Protein AF-0000000068884574 (afdb_homodimer)

Sequence (494 aa):
MNITHDMSNDLTEYDPESRQVDGPNPIENRISSSAARVPDIISCTSGITVQGRQLHSFAFTTDAAIIRNTNADAILAVYPFTGEPVITQALLTAAQAPLFVGVGGGTTTGPRVIQLAMMAEMQGAAGVVLNAPAPPSTVYDVARITNTPVIATVLTCDDELDEKIEAGASIINVAAGRRTPDVVQQIRQRHPSIPLLASGGSTDESMAETIVAGANALTWTPPNAQEMQRSMMMRYRGESTGDNMQHMNITHDMSNDLTEYDPESRQVDGPNPIENRISSSAARVPDIISCTSGITVQGRQLHSFAFTTDAAIIRNTNADAILAVYPFTGEPVITQALLTAAQAPLFVGVGGGTTTGPRVIQLAMMAEMQGAAGVVLNAPAPPSTVYDVARITNTPVIATVLTCDDELDEKIEAGASIINVAAGRRTPDVVQQIRQRHPSIPLLASGGSTDESMAETIVAGANALTWTPPNAQEMQRSMMMRYRGESTGDNMQH

Secondary structure (DSSP, 8-state):
---------------TTT-----------TT--GGGPPPGGGGGS--EEETTEEE-EEEE--BHHHHHH---SEEEE--SS---HHHHHHHHHH-SS-EEEEEESSSS-THHHHHHHHHHHHHT-SEEEE-TTS-HHHHHHHHHH-SSPEEEEESS-SHHHHHHHHHT-SEEEE--GGGHHHHHHHHHHH-TTS-EEEE--SSHHHHHHHHHHT-SEEEE-PPPHHHHHHHHHHHHTT---TT----/---------------TTT-----------TT--GGGPPPGGGGGS--EEETTEEE-EEEE--BHHHHHH---SEEEE--SS---HHHHHHHHHH-SS-EEEEEESSSS-THHHHHHHHHHHHHT-SEEEE-TTS-HHHHHHHHHH-SSPEEEEESS-SHHHHHHHHHT-SEEEE--GGGHHHHHHHHHHH-TTS-EEEE--SSHHHHHHHHHHT-SEEEE-PPPHHHHHHHHHHHHTT---S-----

Structure (mmCIF, N/CA/C/O backbone):
data_AF-0000000068884574-model_v1
#
loop_
_entity.id
_entity.type
_entity.pdbx_description
1 polymer Dioxygenase
#
loop_
_atom_site.group_PDB
_atom_site.id
_atom_site.type_symbol
_atom_site.label_atom_id
_atom_site.label_alt_id
_atom_site.label_comp_id
_atom_site.label_asym_id
_atom_site.label_entity_id
_atom_site.label_seq_id
_atom_site.pdbx_PDB_ins_code
_atom_site.Cartn_x
_atom_site.Cartn_y
_atom_site.Cartn_z
_atom_site.occupancy
_atom_site.B_iso_or_equiv
_atom_site.auth_seq_id
_atom_site.auth_comp_id
_atom_site.auth_asym_id
_atom_site.auth_atom_id
_atom_site.pdbx_PDB_model_num
ATOM 1 N N . MET A 1 1 ? 55.938 21.641 51.031 1 29.22 1 MET A N 1
ATOM 2 C CA . MET A 1 1 ? 56.125 22.109 49.656 1 29.22 1 MET A CA 1
ATOM 3 C C . MET A 1 1 ? 54.969 21.609 48.781 1 29.22 1 MET A C 1
ATOM 5 O O . MET A 1 1 ? 54.812 20.406 48.594 1 29.22 1 MET A O 1
ATOM 9 N N . ASN A 1 2 ? 53.781 22.359 48.75 1 30.45 2 ASN A N 1
ATOM 10 C CA . ASN A 1 2 ? 52.469 22.203 48.125 1 30.45 2 ASN A CA 1
ATOM 11 C C . ASN A 1 2 ? 52.531 22.219 46.594 1 30.45 2 ASN A C 1
ATOM 13 O O . ASN A 1 2 ? 52.906 23.234 46 1 30.45 2 ASN A O 1
ATOM 17 N N . ILE A 1 3 ? 52.906 21.094 45.875 1 34.84 3 ILE A N 1
ATOM 18 C CA . ILE A 1 3 ? 53.031 20.922 44.438 1 34.84 3 ILE A CA 1
ATOM 19 C C . ILE A 1 3 ? 51.719 21.25 43.75 1 34.84 3 ILE A C 1
ATOM 21 O O . ILE A 1 3 ? 50.75 20.484 43.844 1 34.84 3 ILE A O 1
ATOM 25 N N . THR A 1 4 ? 51.281 22.562 43.781 1 35.5 4 THR A N 1
ATOM 26 C CA . THR A 1 4 ? 50.156 23.047 43 1 35.5 4 THR A CA 1
ATOM 27 C C . THR A 1 4 ? 50.375 22.766 41.5 1 35.5 4 THR A C 1
ATOM 29 O O . THR A 1 4 ? 51.281 23.359 40.875 1 35.5 4 THR A O 1
ATOM 32 N N . HIS A 1 5 ? 50.219 21.484 41.062 1 35.47 5 HIS A N 1
ATOM 33 C CA . HIS A 1 5 ? 50.219 21.156 39.625 1 35.47 5 HIS A CA 1
ATOM 34 C C . HIS A 1 5 ? 49.281 22.047 38.844 1 35.47 5 HIS A C 1
ATOM 36 O O . HIS A 1 5 ? 48.094 22.094 39.156 1 35.47 5 HIS A O 1
ATOM 42 N N . ASP A 1 6 ? 49.688 23.25 38.375 1 34.5 6 ASP A N 1
ATOM 43 C CA . ASP A 1 6 ? 49.031 24.172 37.438 1 34.5 6 ASP A CA 1
ATOM 44 C C . ASP A 1 6 ? 48.625 23.453 36.188 1 34.5 6 ASP A C 1
ATOM 46 O O . ASP A 1 6 ? 49.438 23.125 35.344 1 34.5 6 ASP A O 1
ATOM 50 N N . MET A 1 7 ? 47.688 22.469 36.188 1 33.69 7 MET A N 1
ATOM 51 C CA . MET A 1 7 ? 47.125 21.828 35.031 1 33.69 7 MET A CA 1
ATOM 52 C C . MET A 1 7 ? 46.5 22.859 34.094 1 33.69 7 MET A C 1
ATOM 54 O O . MET A 1 7 ? 45.344 23.219 34.25 1 33.69 7 MET A O 1
ATOM 58 N N . SER A 1 8 ? 47.219 23.969 33.688 1 33.66 8 SER A N 1
ATOM 59 C CA . SER A 1 8 ? 46.719 24.797 32.625 1 33.66 8 SER A CA 1
ATOM 60 C C . SER A 1 8 ? 46.281 23.938 31.422 1 33.66 8 SER A C 1
ATOM 62 O O . SER A 1 8 ? 47.094 23.234 30.828 1 33.66 8 SER A O 1
ATOM 64 N N . ASN A 1 9 ? 45.031 23.406 31.469 1 34.22 9 ASN A N 1
ATOM 65 C CA . ASN A 1 9 ? 44.344 22.719 30.391 1 34.22 9 ASN A CA 1
ATOM 66 C C . ASN A 1 9 ? 44.438 23.5 29.078 1 34.22 9 ASN A C 1
ATOM 68 O O . ASN A 1 9 ? 43.906 24.594 28.953 1 34.22 9 ASN A O 1
ATOM 72 N N . ASP A 1 10 ? 45.594 23.609 28.453 1 34.47 10 ASP A N 1
ATOM 73 C CA . ASP A 1 10 ? 45.75 24.094 27.078 1 34.47 10 ASP A CA 1
ATOM 74 C C . ASP A 1 10 ? 44.656 23.5 26.188 1 34.47 10 ASP A C 1
ATOM 76 O O . ASP A 1 10 ? 44.781 22.375 25.688 1 34.47 10 ASP A O 1
ATOM 80 N N . LEU A 1 11 ? 43.344 23.672 26.453 1 35.62 11 LEU A N 1
ATOM 81 C CA . LEU A 1 11 ? 42.281 23.375 25.484 1 35.62 11 LEU A CA 1
ATOM 82 C C . LEU A 1 11 ? 42.594 24.062 24.156 1 35.62 11 LEU A C 1
ATOM 84 O O . LEU A 1 11 ? 42.562 25.297 24.062 1 35.62 11 LEU A O 1
ATOM 88 N N . THR A 1 12 ? 43.531 23.594 23.406 1 36.22 12 THR A N 1
ATOM 89 C CA . THR A 1 12 ? 43.719 24.047 22.031 1 36.22 12 THR A CA 1
ATOM 90 C C . THR A 1 12 ? 42.375 24.375 21.391 1 36.22 12 THR A C 1
ATOM 92 O O . THR A 1 12 ? 41.406 23.656 21.594 1 36.22 12 THR A O 1
ATOM 95 N N . GLU A 1 13 ? 42.125 25.578 21.047 1 36.88 13 GLU A N 1
ATOM 96 C CA . GLU A 1 13 ? 40.969 26.141 20.344 1 36.88 13 GLU A CA 1
ATOM 97 C C . GLU A 1 13 ? 40.562 25.266 19.156 1 36.88 13 GLU A C 1
ATOM 99 O O . GLU A 1 13 ? 41.344 25.016 18.25 1 36.88 13 GLU A O 1
ATOM 104 N N . TYR A 1 14 ? 39.688 24.203 19.375 1 38.09 14 TYR A N 1
ATOM 105 C CA . TYR A 1 14 ? 39 23.484 18.312 1 38.09 14 TYR A CA 1
ATOM 106 C C . TYR A 1 14 ? 38.438 24.438 17.266 1 38.09 14 TYR A C 1
ATOM 108 O O . TYR A 1 14 ? 37.594 25.281 17.578 1 38.09 14 TYR A O 1
ATOM 116 N N . ASP A 1 15 ? 39.312 24.938 16.375 1 38.09 15 ASP A N 1
ATOM 117 C CA . ASP A 1 15 ? 38.812 25.75 15.25 1 38.09 15 ASP A CA 1
ATOM 118 C C . ASP A 1 15 ? 37.719 25 14.484 1 38.09 15 ASP A C 1
ATOM 120 O O . ASP A 1 15 ? 38 23.969 13.867 1 38.09 15 ASP A O 1
ATOM 124 N N . PRO A 1 16 ? 36.469 25.219 14.766 1 39.84 16 PRO A N 1
ATOM 125 C CA . PRO A 1 16 ? 35.344 24.578 14.078 1 39.84 16 PRO A CA 1
ATOM 126 C C . PRO A 1 16 ? 35.438 24.703 12.555 1 39.84 16 PRO A C 1
ATOM 128 O O . PRO A 1 16 ? 34.656 24.062 11.836 1 39.84 16 PRO A O 1
ATOM 131 N N . GLU A 1 17 ? 36.031 25.734 12.023 1 39.72 17 GLU A N 1
ATOM 132 C CA . GLU A 1 17 ? 36 25.969 10.578 1 39.72 17 GLU A CA 1
ATOM 133 C C . GLU A 1 17 ? 36.781 24.875 9.836 1 39.72 17 GLU A C 1
ATOM 135 O O . GLU A 1 17 ? 36.688 24.781 8.609 1 39.72 17 GLU A O 1
ATOM 140 N N . SER A 1 18 ? 37.906 24.406 10.328 1 37.16 18 SER A N 1
ATOM 141 C CA . SER A 1 18 ? 38.844 23.703 9.469 1 37.16 18 SER A CA 1
ATOM 142 C C . SER A 1 18 ? 38.25 22.391 8.953 1 37.16 18 SER A C 1
ATOM 144 O O . SER A 1 18 ? 38.531 21.984 7.824 1 37.16 18 SER A O 1
ATOM 146 N N . ARG A 1 19 ? 38.125 21.359 9.828 1 35.34 19 ARG A N 1
ATOM 147 C CA . ARG A 1 19 ? 37.938 20.078 9.18 1 35.34 19 ARG A CA 1
ATOM 148 C C . ARG A 1 19 ? 36.531 19.953 8.586 1 35.34 19 ARG A C 1
ATOM 150 O O . ARG A 1 19 ? 35.562 19.844 9.328 1 35.34 19 ARG A O 1
ATOM 157 N N . GLN A 1 20 ? 36.219 20.703 7.59 1 35.81 20 GLN A N 1
ATOM 158 C CA . GLN A 1 20 ? 35.062 20.219 6.848 1 35.81 20 GLN A CA 1
ATOM 159 C C . GLN A 1 20 ? 34.969 18.703 6.914 1 35.81 20 GLN A C 1
ATOM 161 O O . GLN A 1 20 ? 35.719 18 6.215 1 35.81 20 GLN A O 1
ATOM 166 N N . VAL A 1 21 ? 35.062 18.062 8.008 1 37.56 21 VAL A N 1
ATOM 167 C CA . VAL A 1 21 ? 35 16.609 8.141 1 37.56 21 VAL A CA 1
ATOM 168 C C . VAL A 1 21 ? 33.875 16.047 7.305 1 37.56 21 VAL A C 1
ATOM 170 O O . VAL A 1 21 ? 32.719 16.5 7.41 1 37.56 21 VAL A O 1
ATOM 173 N N . ASP A 1 22 ? 34.062 15.672 6.031 1 41.81 22 ASP A N 1
ATOM 174 C CA . ASP A 1 22 ? 33.094 14.867 5.293 1 41.81 22 ASP A CA 1
ATOM 175 C C . ASP A 1 22 ? 32.344 13.898 6.215 1 41.81 22 ASP A C 1
ATOM 177 O O . ASP A 1 22 ? 32.969 13.203 7.02 1 41.81 22 ASP A O 1
ATOM 181 N N . GLY A 1 23 ? 31.328 14.32 6.793 1 47.25 23 GLY A N 1
ATOM 182 C CA . GLY A 1 23 ? 30.594 13.43 7.664 1 47.25 23 GLY A CA 1
ATOM 183 C C . GLY A 1 23 ? 30.719 11.969 7.273 1 47.25 23 GLY A C 1
ATOM 184 O O . GLY A 1 23 ? 31.312 11.648 6.242 1 47.25 23 GLY A O 1
ATOM 185 N N . PRO A 1 24 ? 30.719 11.07 8.32 1 54 24 PRO A N 1
ATOM 186 C CA . PRO A 1 24 ? 30.812 9.641 8.008 1 54 24 PRO A CA 1
ATOM 187 C C . PRO A 1 24 ? 29.953 9.25 6.809 1 54 24 PRO A C 1
ATOM 189 O O . PRO A 1 24 ? 28.969 9.93 6.496 1 54 24 PRO A O 1
ATOM 192 N N . ASN A 1 25 ? 30.438 8.383 6.012 1 58.81 25 ASN A N 1
ATOM 193 C CA . ASN A 1 25 ? 29.672 7.828 4.902 1 58.81 25 ASN A CA 1
ATOM 194 C C . ASN A 1 25 ? 28.312 7.312 5.363 1 58.81 25 ASN A C 1
ATOM 196 O O . ASN A 1 25 ? 28.188 6.734 6.445 1 58.81 25 ASN A O 1
ATOM 200 N N . PRO A 1 26 ? 27.344 7.789 4.715 1 61.25 26 PRO A N 1
ATOM 201 C CA . PRO A 1 26 ? 26.031 7.234 5.066 1 61.25 26 PRO A CA 1
ATOM 202 C C . PRO A 1 26 ? 26.016 5.707 5.059 1 61.25 26 PRO A C 1
ATOM 204 O O . PRO A 1 26 ? 26.703 5.086 4.234 1 61.25 26 PRO A O 1
ATOM 207 N N . ILE A 1 27 ? 25.594 5.066 6.184 1 62.41 27 ILE A N 1
ATOM 208 C CA . ILE A 1 27 ? 25.375 3.625 6.23 1 62.41 27 ILE A CA 1
ATOM 209 C C . ILE A 1 27 ? 24.016 3.301 5.621 1 62.41 27 ILE A C 1
ATOM 211 O O . ILE A 1 27 ? 22.984 3.768 6.105 1 62.41 27 ILE A O 1
ATOM 215 N N . GLU A 1 28 ? 24.047 2.76 4.496 1 60.97 28 GLU A N 1
ATOM 216 C CA . GLU A 1 28 ? 22.797 2.396 3.838 1 60.97 28 GLU A CA 1
ATOM 217 C C . GLU A 1 28 ? 22.531 0.898 3.941 1 60.97 28 GLU A C 1
ATOM 219 O O . GLU A 1 28 ? 23.469 0.092 3.891 1 60.97 28 GLU A O 1
ATOM 224 N N . ASN A 1 29 ? 21.469 0.69 4.609 1 54.81 29 ASN A N 1
ATOM 225 C CA . ASN A 1 29 ? 21.062 -0.712 4.523 1 54.81 29 ASN A CA 1
ATOM 226 C C . ASN A 1 29 ? 20.906 -1.163 3.076 1 54.81 29 ASN A C 1
ATOM 228 O O . ASN A 1 29 ? 20.406 -0.408 2.238 1 54.81 29 ASN A O 1
ATOM 232 N N . ARG A 1 30 ? 21.688 -2.08 2.697 1 51.44 30 ARG A N 1
ATOM 233 C CA . ARG A 1 30 ? 21.703 -2.602 1.335 1 51.44 30 ARG A CA 1
ATOM 234 C C . ARG A 1 30 ? 20.281 -2.834 0.819 1 51.44 30 ARG A C 1
ATOM 236 O O . ARG A 1 30 ? 20.078 -3.01 -0.384 1 51.44 30 ARG A O 1
ATOM 243 N N . ILE A 1 31 ? 19.453 -2.932 1.862 1 48.53 31 ILE A N 1
ATOM 244 C CA . ILE A 1 31 ? 18.125 -3.387 1.427 1 48.53 31 ILE A CA 1
ATOM 245 C C . ILE A 1 31 ? 17.312 -2.195 0.943 1 48.53 31 ILE A C 1
ATOM 247 O O . ILE A 1 31 ? 16.328 -2.365 0.222 1 48.53 31 ILE A O 1
ATOM 251 N N . SER A 1 32 ? 17.828 -0.964 1.3 1 51.78 32 SER A N 1
ATOM 252 C CA . SER A 1 32 ? 16.984 0.176 0.976 1 51.78 32 SER A CA 1
ATOM 253 C C . SER A 1 32 ? 17.031 0.498 -0.514 1 51.78 32 SER A C 1
ATOM 255 O O . SER A 1 32 ? 18.109 0.502 -1.116 1 51.78 32 SER A O 1
ATOM 257 N N . SER A 1 33 ? 15.938 0.145 -1.256 1 59.41 33 SER A N 1
ATOM 258 C CA . SER A 1 33 ? 15.82 0.46 -2.676 1 59.41 33 SER A CA 1
ATOM 259 C C . SER A 1 33 ? 15.812 1.967 -2.908 1 59.41 33 SER A C 1
ATOM 261 O O . SER A 1 33 ? 15.227 2.719 -2.123 1 59.41 33 SER A O 1
ATOM 263 N N . SER A 1 34 ? 16.672 2.398 -3.746 1 66.06 34 SER A N 1
ATOM 264 C CA . SER A 1 34 ? 16.734 3.793 -4.176 1 66.06 34 SER A CA 1
ATOM 265 C C . SER A 1 34 ? 15.414 4.227 -4.812 1 66.06 34 SER A C 1
ATOM 267 O O . SER A 1 34 ? 15.172 5.422 -4.996 1 66.06 34 SER A O 1
ATOM 269 N N . ALA A 1 35 ? 14.5 3.238 -4.918 1 74.62 35 ALA A N 1
ATOM 270 C CA . ALA A 1 35 ? 13.32 3.572 -5.703 1 74.62 35 ALA A CA 1
ATOM 271 C C . ALA A 1 35 ? 12.305 4.355 -4.867 1 74.62 35 ALA A C 1
ATOM 273 O O . ALA A 1 35 ? 11.492 5.102 -5.41 1 74.62 35 ALA A O 1
ATOM 274 N N . ALA A 1 36 ? 12.438 4.27 -3.6 1 86.19 36 ALA A N 1
ATOM 275 C CA . ALA A 1 36 ? 11.508 4.996 -2.74 1 86.19 36 ALA A CA 1
ATOM 276 C C . ALA A 1 36 ? 12.234 6.047 -1.906 1 86.19 36 ALA A C 1
ATOM 278 O O . ALA A 1 36 ? 12.008 6.152 -0.698 1 86.19 36 ALA A O 1
ATOM 279 N N . ARG A 1 37 ? 13 6.898 -2.602 1 89.56 37 ARG A N 1
ATOM 280 C CA . ARG A 1 37 ? 13.773 7.922 -1.907 1 89.56 37 ARG A CA 1
ATOM 281 C C . ARG A 1 37 ? 13.117 9.289 -2.039 1 89.56 37 ARG A C 1
ATOM 283 O O . ARG A 1 37 ? 12.625 9.648 -3.111 1 89.56 37 ARG A O 1
ATOM 290 N N . VAL A 1 38 ? 13.266 9.992 -0.975 1 94.19 38 VAL A N 1
ATOM 291 C CA . VAL A 1 38 ? 12.734 11.352 -0.936 1 94.19 38 VAL A CA 1
ATOM 292 C C . VAL A 1 38 ? 13.586 12.258 -1.814 1 94.19 38 VAL A C 1
ATOM 294 O O . VAL A 1 38 ? 14.82 12.195 -1.776 1 94.19 38 VAL A O 1
ATOM 297 N N . PRO A 1 39 ? 12.977 13.062 -2.662 1 94 39 PRO A N 1
ATOM 298 C CA . PRO A 1 39 ? 13.75 14.047 -3.43 1 94 39 PRO A CA 1
ATOM 299 C C . PRO A 1 39 ? 14.617 14.938 -2.545 1 94 39 PRO A C 1
ATOM 301 O O . PRO A 1 39 ? 14.172 15.391 -1.49 1 94 39 PRO A O 1
ATOM 304 N N . ASP A 1 40 ? 15.75 15.258 -2.986 1 94.62 40 ASP A N 1
ATOM 305 C CA . ASP A 1 40 ? 16.75 15.977 -2.205 1 94.62 40 ASP A CA 1
ATOM 306 C C . ASP A 1 40 ? 16.25 17.375 -1.843 1 94.62 40 ASP A C 1
ATOM 308 O O . ASP A 1 40 ? 16.578 17.906 -0.774 1 94.62 40 ASP A O 1
ATOM 312 N N . ILE A 1 41 ? 15.508 17.953 -2.695 1 97.38 41 ILE A N 1
ATOM 313 C CA . ILE A 1 41 ? 15.086 19.344 -2.535 1 97.38 41 ILE A CA 1
ATOM 314 C C . ILE A 1 41 ? 14.281 19.484 -1.248 1 97.38 41 ILE A C 1
ATOM 316 O O . ILE A 1 41 ? 14.219 20.578 -0.667 1 97.38 41 ILE A O 1
ATOM 320 N N . ILE A 1 42 ? 13.695 18.406 -0.75 1 97.62 42 ILE A N 1
ATOM 321 C CA . ILE A 1 42 ? 12.828 18.484 0.418 1 97.62 42 ILE A CA 1
ATOM 322 C C . ILE A 1 42 ? 13.656 18.766 1.666 1 97.62 42 ILE A C 1
ATOM 324 O O . ILE A 1 42 ? 13.164 19.328 2.641 1 97.62 42 ILE A O 1
ATOM 328 N N . SER A 1 43 ? 14.898 18.453 1.631 1 95.12 43 SER A N 1
ATOM 329 C CA . SER A 1 43 ? 15.781 18.688 2.77 1 95.12 43 SER A CA 1
ATOM 330 C C . SER A 1 43 ? 16.016 20.172 2.996 1 95.12 43 SER A C 1
ATOM 332 O O . SER A 1 43 ? 16.516 20.578 4.047 1 95.12 43 SER A O 1
ATOM 334 N N . CYS A 1 44 ? 15.641 20.969 2.053 1 96.62 44 CYS A N 1
ATOM 335 C CA . CYS A 1 44 ? 15.828 22.422 2.143 1 96.62 44 CYS A CA 1
ATOM 336 C C . CYS A 1 44 ? 14.758 23.062 3.016 1 96.62 44 CYS A C 1
ATOM 338 O O . CYS A 1 44 ? 14.836 24.25 3.326 1 96.62 44 CYS A O 1
ATOM 340 N N . THR A 1 45 ? 13.797 22.281 3.418 1 97.81 45 THR A N 1
ATOM 341 C CA . THR A 1 45 ? 12.766 22.828 4.289 1 97.81 45 THR A CA 1
ATOM 342 C C . THR A 1 45 ? 13.32 23.125 5.676 1 97.81 45 THR A C 1
ATOM 344 O O . THR A 1 45 ? 14.391 22.609 6.039 1 97.81 45 THR A O 1
ATOM 347 N N . SER A 1 46 ? 12.57 23.953 6.438 1 97.19 46 SER A N 1
ATOM 348 C CA . SER A 1 46 ? 13.023 24.297 7.781 1 97.19 46 SER A CA 1
ATOM 349 C C . SER A 1 46 ? 12.703 23.188 8.773 1 97.19 46 SER A C 1
ATOM 351 O O . SER A 1 46 ? 13.25 23.156 9.883 1 97.19 46 SER A O 1
ATOM 353 N N . GLY A 1 47 ? 11.805 22.281 8.477 1 97.88 47 GLY A N 1
ATOM 354 C CA . GLY A 1 47 ? 11.477 21.141 9.328 1 97.88 47 GLY A CA 1
ATOM 355 C C . GLY A 1 47 ? 10.398 21.469 10.352 1 97.88 47 GLY A C 1
ATOM 356 O O . GLY A 1 47 ? 10.234 22.625 10.75 1 97.88 47 GLY A O 1
ATOM 357 N N . ILE A 1 48 ? 9.656 20.469 10.734 1 97.88 48 ILE A N 1
ATOM 358 C CA . ILE A 1 48 ? 8.719 20.5 11.852 1 97.88 48 ILE A CA 1
ATOM 359 C C . ILE A 1 48 ? 9.219 19.609 12.984 1 97.88 48 ILE A C 1
ATOM 361 O O . ILE A 1 48 ? 9.531 18.438 12.766 1 97.88 48 ILE A O 1
ATOM 365 N N . THR A 1 49 ? 9.305 20.141 14.109 1 96.88 49 THR A N 1
ATOM 366 C CA . THR A 1 49 ? 9.781 19.359 15.242 1 96.88 49 THR A CA 1
ATOM 367 C C . THR A 1 49 ? 8.617 18.672 15.953 1 96.88 49 THR A C 1
ATOM 369 O O . THR A 1 49 ? 7.703 19.328 16.438 1 96.88 49 THR A O 1
ATOM 372 N N . VAL A 1 50 ? 8.641 17.391 15.984 1 95.06 50 VAL A N 1
ATOM 373 C CA . VAL A 1 50 ? 7.66 16.594 16.703 1 95.06 50 VAL A CA 1
ATOM 374 C C . VAL A 1 50 ? 8.367 15.656 17.672 1 95.06 50 VAL A C 1
ATOM 376 O O . VAL A 1 50 ? 9.188 14.828 17.266 1 95.06 50 VAL A O 1
ATOM 379 N N . GLN A 1 51 ? 8.141 15.766 18.906 1 91.69 51 GLN A N 1
ATOM 380 C CA . GLN A 1 51 ? 8.734 14.938 19.953 1 91.69 51 GLN A CA 1
ATOM 381 C C . GLN A 1 51 ? 10.25 14.867 19.812 1 91.69 51 GLN A C 1
ATOM 383 O O . GLN A 1 51 ? 10.828 13.781 19.828 1 91.69 51 GLN A O 1
ATOM 388 N N . GLY A 1 52 ? 10.836 15.945 19.453 1 91.62 52 GLY A N 1
ATOM 389 C CA . GLY A 1 52 ? 12.289 16.094 19.422 1 91.62 52 GLY A CA 1
ATOM 390 C C . GLY A 1 52 ? 12.898 15.719 18.094 1 91.62 52 GLY A C 1
ATOM 391 O O . GLY A 1 52 ? 14.117 15.805 17.906 1 91.62 52 GLY A O 1
ATOM 392 N N . ARG A 1 53 ? 12.07 15.352 17.141 1 93.75 53 ARG A N 1
ATOM 393 C CA . ARG A 1 53 ? 12.562 14.984 15.82 1 93.75 53 ARG A CA 1
ATOM 394 C C . ARG A 1 53 ? 12.195 16.047 14.781 1 93.75 53 ARG A C 1
ATOM 396 O O . ARG A 1 53 ? 11.055 16.5 14.742 1 93.75 53 ARG A O 1
ATOM 403 N N . GLN A 1 54 ? 13.172 16.375 14.055 1 96.69 54 GLN A N 1
ATOM 404 C CA . GLN A 1 54 ? 12.914 17.297 12.953 1 96.69 54 GLN A CA 1
ATOM 405 C C . GLN A 1 54 ? 12.469 16.562 11.703 1 96.69 54 GLN A C 1
ATOM 407 O O . GLN A 1 54 ? 13.211 15.742 11.156 1 96.69 54 GLN A O 1
ATOM 412 N N . LEU A 1 55 ? 11.273 16.875 11.266 1 97.94 55 LEU A N 1
ATOM 413 C CA . LEU A 1 55 ? 10.672 16.188 10.125 1 97.94 55 LEU A CA 1
ATOM 414 C C . LEU A 1 55 ? 10.609 17.109 8.914 1 97.94 55 LEU A C 1
ATOM 416 O O . LEU A 1 55 ? 9.992 18.172 8.969 1 97.94 55 LEU A O 1
ATOM 420 N N . HIS A 1 56 ? 11.25 16.703 7.848 1 98.38 56 HIS A N 1
ATOM 421 C CA . HIS A 1 56 ? 11.25 17.5 6.625 1 98.38 56 HIS A CA 1
ATOM 422 C C . HIS A 1 56 ? 10.312 16.891 5.578 1 98.38 56 HIS A C 1
ATOM 424 O O . HIS A 1 56 ? 9.758 17.609 4.75 1 98.38 56 HIS A O 1
ATOM 430 N N . SER A 1 57 ? 10.211 15.562 5.609 1 98.19 57 SER A N 1
ATOM 431 C CA . SER A 1 57 ? 9.5 14.844 4.562 1 98.19 57 SER A CA 1
ATOM 432 C C . SER A 1 57 ? 8.477 13.875 5.152 1 98.19 57 SER A C 1
ATOM 434 O O . SER A 1 57 ? 8.781 13.148 6.102 1 98.19 57 SER A O 1
ATOM 436 N N . PHE A 1 58 ? 7.289 13.93 4.594 1 98.38 58 PHE A N 1
ATOM 437 C CA . PHE A 1 58 ? 6.223 12.992 4.914 1 98.38 58 PHE A CA 1
ATOM 438 C C . PHE A 1 58 ? 5.844 12.164 3.691 1 98.38 58 PHE A C 1
ATOM 440 O O . PHE A 1 58 ? 5.297 12.703 2.721 1 98.38 58 PHE A O 1
ATOM 447 N N . ALA A 1 59 ? 6.137 10.875 3.715 1 96.81 59 ALA A N 1
ATOM 448 C CA . ALA A 1 59 ? 5.707 10.016 2.617 1 96.81 59 ALA A CA 1
ATOM 449 C C . ALA A 1 59 ? 4.203 9.758 2.678 1 96.81 59 ALA A C 1
ATOM 451 O O . ALA A 1 59 ? 3.699 9.211 3.664 1 96.81 59 ALA A O 1
ATOM 452 N N . PHE A 1 60 ? 3.566 10.18 1.647 1 97.19 60 PHE A N 1
ATOM 453 C CA . PHE A 1 60 ? 2.123 10 1.54 1 97.19 60 PHE A CA 1
ATOM 454 C C . PHE A 1 60 ? 1.79 8.656 0.908 1 97.19 60 PHE A C 1
ATOM 456 O O . PHE A 1 60 ? 1.738 8.539 -0.318 1 97.19 60 PHE A O 1
ATOM 463 N N . THR A 1 61 ? 1.509 7.641 1.748 1 96.25 61 THR A N 1
ATOM 464 C CA . THR A 1 61 ? 1.275 6.289 1.253 1 96.25 61 THR A CA 1
ATOM 465 C C . THR A 1 61 ? 0.74 5.391 2.363 1 96.25 61 THR A C 1
ATOM 467 O O . THR A 1 61 ? 0.958 5.66 3.547 1 96.25 61 THR A O 1
ATOM 470 N N . THR A 1 62 ? 0.008 4.355 2.012 1 97.06 62 THR A N 1
ATOM 471 C CA . THR A 1 62 ? -0.412 3.289 2.912 1 97.06 62 THR A CA 1
ATOM 472 C C . THR A 1 62 ? 0.146 1.943 2.453 1 97.06 62 THR A C 1
ATOM 474 O O . THR A 1 62 ? -0.354 0.89 2.852 1 97.06 62 THR A O 1
ATOM 477 N N . ASP A 1 63 ? 1.119 1.992 1.578 1 96.25 63 ASP A N 1
ATOM 478 C CA . ASP A 1 63 ? 1.771 0.797 1.053 1 96.25 63 ASP A CA 1
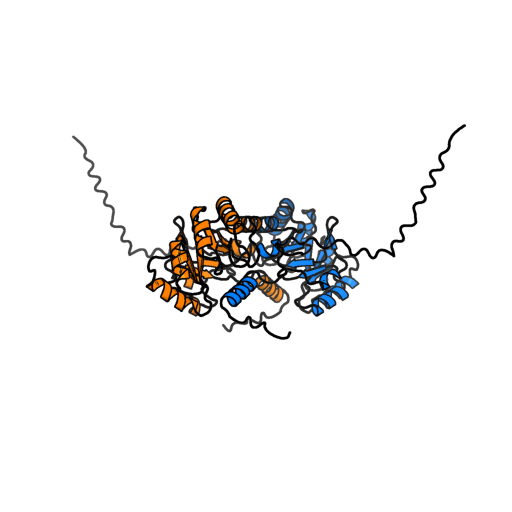ATOM 479 C C . ASP A 1 63 ? 2.891 0.328 1.98 1 96.25 63 ASP A C 1
ATOM 481 O O . ASP A 1 63 ? 3.904 1.013 2.135 1 96.25 63 ASP A O 1
ATOM 485 N N . ALA A 1 64 ? 2.717 -0.876 2.482 1 96.88 64 ALA A N 1
ATOM 486 C CA . ALA A 1 64 ? 3.646 -1.387 3.486 1 96.88 64 ALA A CA 1
ATOM 487 C C . ALA A 1 64 ? 5.039 -1.577 2.896 1 96.88 64 ALA A C 1
ATOM 489 O O . ALA A 1 64 ? 6.047 -1.35 3.576 1 96.88 64 ALA A O 1
ATOM 490 N N . ALA A 1 65 ? 5.133 -2.055 1.639 1 95 65 ALA A N 1
ATOM 491 C CA . ALA A 1 65 ? 6.43 -2.254 0.997 1 95 65 ALA A CA 1
ATOM 492 C C . ALA A 1 65 ? 7.172 -0.929 0.835 1 95 65 ALA A C 1
ATOM 494 O O . ALA A 1 65 ? 8.383 -0.859 1.05 1 95 65 ALA A O 1
ATOM 495 N N . ILE A 1 66 ? 6.465 0.14 0.506 1 94.56 66 ILE A N 1
ATOM 496 C CA . ILE A 1 66 ? 7.059 1.46 0.332 1 94.56 66 ILE A CA 1
ATOM 497 C C . ILE A 1 66 ? 7.461 2.029 1.691 1 94.56 66 ILE A C 1
ATOM 499 O O . ILE A 1 66 ? 8.562 2.561 1.849 1 94.56 66 ILE A O 1
ATOM 503 N N . ILE A 1 67 ? 6.586 1.905 2.619 1 96 67 ILE A N 1
ATOM 504 C CA . ILE A 1 67 ? 6.793 2.457 3.953 1 96 67 ILE A CA 1
ATOM 505 C C . ILE A 1 67 ? 8.062 1.864 4.562 1 96 67 ILE A C 1
ATOM 507 O O . ILE A 1 67 ? 8.844 2.574 5.199 1 96 67 ILE A O 1
ATOM 511 N N . ARG A 1 68 ? 8.258 0.598 4.316 1 94.75 68 ARG A N 1
ATOM 512 C CA . ARG A 1 68 ? 9.406 -0.081 4.902 1 94.75 68 ARG A CA 1
ATOM 513 C C . ARG A 1 68 ? 10.703 0.336 4.207 1 94.75 68 ARG A C 1
ATOM 515 O O . ARG A 1 68 ? 11.781 0.27 4.797 1 94.75 68 ARG A O 1
ATOM 522 N N . ASN A 1 69 ? 10.633 0.836 2.963 1 92.75 69 ASN A N 1
ATOM 523 C CA . ASN A 1 69 ? 11.836 1.019 2.158 1 92.75 69 ASN A CA 1
ATOM 524 C C . ASN A 1 69 ? 12.117 2.496 1.895 1 92.75 69 ASN A C 1
ATOM 526 O O . ASN A 1 69 ? 13.117 2.84 1.26 1 92.75 69 ASN A O 1
ATOM 530 N N . THR A 1 70 ? 11.273 3.385 2.389 1 92.94 70 THR A N 1
ATOM 531 C CA . THR A 1 70 ? 11.477 4.816 2.18 1 92.94 70 THR A CA 1
ATOM 532 C C . THR A 1 70 ? 12.391 5.395 3.25 1 92.94 70 THR A C 1
ATOM 534 O O . THR A 1 70 ? 12.516 4.832 4.34 1 92.94 70 THR A O 1
ATOM 537 N N . ASN A 1 71 ? 13.039 6.52 2.898 1 93.12 71 ASN A N 1
ATOM 538 C CA . ASN A 1 71 ? 13.859 7.242 3.871 1 93.12 71 ASN A CA 1
ATOM 539 C C . ASN A 1 71 ? 13.156 8.5 4.367 1 93.12 71 ASN A C 1
ATOM 541 O O . ASN A 1 71 ? 13.797 9.406 4.906 1 93.12 71 ASN A O 1
ATOM 545 N N . ALA A 1 72 ? 11.883 8.586 4.109 1 95.88 72 ALA A N 1
ATOM 546 C CA . ALA A 1 72 ? 11.133 9.742 4.574 1 95.88 72 ALA A CA 1
ATOM 547 C C . ALA A 1 72 ? 11.219 9.883 6.094 1 95.88 72 ALA A C 1
ATOM 549 O O . ALA A 1 72 ? 11.312 8.883 6.809 1 95.88 72 ALA A O 1
ATOM 550 N N . ASP A 1 73 ? 11.117 11.109 6.582 1 97.12 73 ASP A N 1
ATOM 551 C CA . ASP A 1 73 ? 11.203 11.375 8.016 1 97.12 73 ASP A CA 1
ATOM 552 C C . ASP A 1 73 ? 9.953 10.891 8.742 1 97.12 73 ASP A C 1
ATOM 554 O O . ASP A 1 73 ? 9.984 10.633 9.945 1 97.12 73 ASP A O 1
ATOM 558 N N . ALA A 1 74 ? 8.891 10.828 8.055 1 98.19 74 ALA A N 1
ATOM 559 C CA . ALA A 1 74 ? 7.609 10.414 8.609 1 98.19 74 ALA A CA 1
ATOM 560 C C . ALA A 1 74 ? 6.699 9.836 7.531 1 98.19 74 ALA A C 1
ATOM 562 O O . ALA A 1 74 ? 7 9.945 6.336 1 98.19 74 ALA A O 1
ATOM 563 N N . ILE A 1 75 ? 5.672 9.164 8.008 1 98.19 75 ILE A N 1
ATOM 564 C CA . ILE A 1 75 ? 4.668 8.609 7.109 1 98.19 75 ILE A CA 1
ATOM 565 C C . ILE A 1 75 ? 3.324 9.289 7.348 1 98.19 75 ILE A C 1
ATOM 567 O O . ILE A 1 75 ? 2.904 9.469 8.492 1 98.19 75 ILE A O 1
ATOM 571 N N . LEU A 1 76 ? 2.738 9.781 6.312 1 98.25 76 LEU A N 1
ATOM 572 C CA . LEU A 1 76 ? 1.377 10.305 6.332 1 98.25 76 LEU A CA 1
ATOM 573 C C . LEU A 1 76 ? 0.408 9.32 5.684 1 98.25 76 LEU A C 1
ATOM 575 O O . LEU A 1 76 ? 0.377 9.188 4.457 1 98.25 76 LEU A O 1
ATOM 579 N N . ALA A 1 77 ? -0.355 8.688 6.5 1 97.69 77 ALA A N 1
ATOM 580 C CA . ALA A 1 77 ? -1.24 7.625 6.023 1 97.69 77 ALA A CA 1
ATOM 581 C C . ALA A 1 77 ? -2.695 8.086 6.016 1 97.69 77 ALA A C 1
ATOM 583 O O . ALA A 1 77 ? -3.393 7.984 7.027 1 97.69 77 ALA A O 1
ATOM 584 N N . VAL A 1 78 ? -3.133 8.547 4.906 1 95 78 VAL A N 1
ATOM 585 C CA . VAL A 1 78 ? -4.516 8.938 4.656 1 95 78 VAL A CA 1
ATOM 586 C C . VAL A 1 78 ? -5.062 8.156 3.461 1 95 78 VAL A C 1
ATOM 588 O O . VAL A 1 78 ? -4.383 8.016 2.443 1 95 78 VAL A O 1
ATOM 591 N N . TYR A 1 79 ? -6.168 7.598 3.59 1 92 79 TYR A N 1
ATOM 592 C CA . TYR A 1 79 ? -6.766 6.797 2.525 1 92 79 TYR A CA 1
ATOM 593 C C . TYR A 1 79 ? -8.266 7.043 2.441 1 92 79 TYR A C 1
ATOM 595 O O . TYR A 1 79 ? -8.875 7.547 3.389 1 92 79 TYR A O 1
ATOM 603 N N . PRO A 1 80 ? -8.922 6.711 1.261 1 89.5 80 PRO A N 1
ATOM 604 C CA . PRO A 1 80 ? -10.297 7.133 0.995 1 89.5 80 PRO A CA 1
ATOM 605 C C . PRO A 1 80 ? -11.336 6.156 1.549 1 89.5 80 PRO A C 1
ATOM 607 O O . PRO A 1 80 ? -12.398 5.973 0.953 1 89.5 80 PRO A O 1
ATOM 610 N N . PHE A 1 81 ? -11.047 5.41 2.568 1 89.56 81 PHE A N 1
ATOM 611 C CA . PHE A 1 81 ? -11.953 4.461 3.207 1 89.56 81 PHE A CA 1
ATOM 612 C C . PHE A 1 81 ? -12.188 4.836 4.668 1 89.56 81 PHE A C 1
ATOM 614 O O . PHE A 1 81 ? -11.508 5.711 5.203 1 89.56 81 PHE A O 1
ATOM 621 N N . THR A 1 82 ? -13.172 4.191 5.207 1 88.31 82 THR A N 1
ATOM 622 C CA . THR A 1 82 ? -13.352 4.363 6.645 1 88.31 82 THR A CA 1
ATOM 623 C C . THR A 1 82 ? -12.133 3.861 7.406 1 88.31 82 THR A C 1
ATOM 625 O O . THR A 1 82 ? -11.625 2.775 7.129 1 88.31 82 THR A O 1
ATOM 628 N N . GLY A 1 83 ? -11.758 4.684 8.305 1 90.69 83 GLY A N 1
ATOM 629 C CA . GLY A 1 83 ? -10.609 4.289 9.094 1 90.69 83 GLY A CA 1
ATOM 630 C C . GLY A 1 83 ? -10.844 3.027 9.906 1 90.69 83 GLY A C 1
ATOM 631 O O . GLY A 1 83 ? -11.938 2.822 10.438 1 90.69 83 GLY A O 1
ATOM 632 N N . GLU A 1 84 ? -9.812 2.176 9.906 1 92.81 84 GLU A N 1
ATOM 633 C CA . GLU A 1 84 ? -9.82 0.967 10.727 1 92.81 84 GLU A CA 1
ATOM 634 C C . GLU A 1 84 ? -8.508 0.801 11.484 1 92.81 84 GLU A C 1
ATOM 636 O O . GLU A 1 84 ? -7.43 0.833 10.875 1 92.81 84 GLU A O 1
ATOM 641 N N . PRO A 1 85 ? -8.586 0.539 12.773 1 96.06 85 PRO A N 1
ATOM 642 C CA . PRO A 1 85 ? -7.371 0.421 13.578 1 96.06 85 PRO A CA 1
ATOM 643 C C . PRO A 1 85 ? -6.422 -0.661 13.062 1 96.06 85 PRO A C 1
ATOM 645 O O . PRO A 1 85 ? -5.203 -0.537 13.203 1 96.06 85 PRO A O 1
ATOM 648 N N . VAL A 1 86 ? -7.016 -1.698 12.492 1 96.75 86 VAL A N 1
ATOM 649 C CA . VAL A 1 86 ? -6.188 -2.799 12.008 1 96.75 86 VAL A CA 1
ATOM 650 C C . VAL A 1 86 ? -5.266 -2.305 10.898 1 96.75 86 VAL A C 1
ATOM 652 O O . VAL A 1 86 ? -4.133 -2.779 10.766 1 96.75 86 VAL A O 1
ATOM 655 N N . ILE A 1 87 ? -5.637 -1.341 10.117 1 96.5 87 ILE A N 1
ATOM 656 C CA . ILE A 1 87 ? -4.789 -0.746 9.086 1 96.5 87 ILE A CA 1
ATOM 657 C C . ILE A 1 87 ? -3.648 0.027 9.75 1 96.5 87 ILE A C 1
ATOM 659 O O . ILE A 1 87 ? -2.486 -0.129 9.367 1 96.5 87 ILE A O 1
ATOM 663 N N . THR A 1 88 ? -3.992 0.806 10.727 1 98 88 THR A N 1
ATOM 664 C CA . THR A 1 88 ? -2.98 1.551 11.469 1 98 88 THR A CA 1
ATOM 665 C C . THR A 1 88 ? -1.929 0.607 12.047 1 98 88 THR A C 1
ATOM 667 O O . THR A 1 88 ? -0.728 0.852 11.914 1 98 88 THR A O 1
ATOM 670 N N . GLN A 1 89 ? -2.402 -0.432 12.602 1 98.25 89 GLN A N 1
ATOM 671 C CA . GLN A 1 89 ? -1.488 -1.399 13.203 1 98.25 89 GLN A CA 1
ATOM 672 C C . GLN A 1 89 ? -0.562 -2.006 12.156 1 98.25 89 GLN A C 1
ATOM 674 O O . GLN A 1 89 ? 0.627 -2.207 12.414 1 98.25 89 GLN A O 1
ATOM 679 N N . ALA A 1 90 ? -1.093 -2.355 11.047 1 98.31 90 ALA A N 1
ATOM 680 C CA . ALA A 1 90 ? -0.296 -2.906 9.961 1 98.31 90 ALA A CA 1
ATOM 681 C C . ALA A 1 90 ? 0.798 -1.933 9.531 1 98.31 90 ALA A C 1
ATOM 683 O O . ALA A 1 90 ? 1.956 -2.322 9.367 1 98.31 90 ALA A O 1
ATOM 684 N N . LEU A 1 91 ? 0.449 -0.671 9.43 1 98.38 91 LEU A N 1
ATOM 685 C CA . LEU A 1 91 ? 1.397 0.338 8.969 1 98.38 91 LEU A CA 1
ATOM 686 C C . LEU A 1 91 ? 2.471 0.595 10.023 1 98.38 91 LEU A C 1
ATOM 688 O O . LEU A 1 91 ? 3.643 0.775 9.688 1 98.38 91 LEU A O 1
ATOM 692 N N . LEU A 1 92 ? 2.104 0.548 11.258 1 98.31 92 LEU A N 1
ATOM 693 C CA . LEU A 1 92 ? 3.062 0.706 12.344 1 98.31 92 LEU A CA 1
ATOM 694 C C . LEU A 1 92 ? 4.07 -0.436 12.352 1 98.31 92 LEU A C 1
ATOM 696 O O . LEU A 1 92 ? 5.246 -0.23 12.664 1 98.31 92 LEU A O 1
ATOM 700 N N . THR A 1 93 ? 3.621 -1.564 11.977 1 97.69 93 THR A N 1
ATOM 701 C CA . THR A 1 93 ? 4.484 -2.74 11.938 1 97.69 93 THR A CA 1
ATOM 702 C C . THR A 1 93 ? 5.574 -2.57 10.883 1 97.69 93 THR A C 1
ATOM 704 O O . THR A 1 93 ? 6.73 -2.924 11.117 1 97.69 93 THR A O 1
ATOM 707 N N . ALA A 1 94 ? 5.262 -1.949 9.797 1 96.56 94 ALA A N 1
ATOM 708 C CA . ALA A 1 94 ? 6.191 -1.819 8.68 1 96.56 94 ALA A CA 1
ATOM 709 C C . ALA A 1 94 ? 7.051 -0.567 8.828 1 96.56 94 ALA A C 1
ATOM 711 O O . ALA A 1 94 ? 8.164 -0.502 8.297 1 96.56 94 ALA A O 1
ATOM 712 N N . ALA A 1 95 ? 6.645 0.413 9.594 1 96.44 95 ALA A N 1
ATOM 713 C CA . ALA A 1 95 ? 7.219 1.756 9.578 1 96.44 95 ALA A CA 1
ATOM 714 C C . ALA A 1 95 ? 8.508 1.812 10.383 1 96.44 95 ALA A C 1
ATOM 716 O O . ALA A 1 95 ? 8.602 1.213 11.461 1 96.44 95 ALA A O 1
ATOM 717 N N . GLN A 1 96 ? 9.5 2.578 9.789 1 93.5 96 GLN A N 1
ATOM 718 C CA . GLN A 1 96 ? 10.734 2.891 10.5 1 93.5 96 GLN A CA 1
ATOM 719 C C . GLN A 1 96 ? 10.773 4.363 10.906 1 93.5 96 GLN A C 1
ATOM 721 O O . GLN A 1 96 ? 11.812 4.859 11.344 1 93.5 96 GLN A O 1
ATOM 726 N N . ALA A 1 97 ? 9.734 5.066 10.641 1 96.19 97 ALA A N 1
ATOM 727 C CA . ALA A 1 97 ? 9.547 6.484 10.945 1 96.19 97 ALA A CA 1
ATOM 728 C C . ALA A 1 97 ? 8.195 6.734 11.609 1 96.19 97 ALA A C 1
ATOM 730 O O . ALA A 1 97 ? 7.305 5.883 11.555 1 96.19 97 ALA A O 1
ATOM 731 N N . PRO A 1 98 ? 8.062 7.855 12.289 1 97.94 98 PRO A N 1
ATOM 732 C CA . PRO A 1 98 ? 6.773 8.172 12.898 1 97.94 98 PRO A CA 1
ATOM 733 C C . PRO A 1 98 ? 5.621 8.133 11.898 1 97.94 98 PRO A C 1
ATOM 735 O O . PRO A 1 98 ? 5.777 8.57 10.758 1 97.94 98 PRO A O 1
ATOM 738 N N . LEU A 1 99 ? 4.531 7.586 12.375 1 98.62 99 LEU A N 1
ATOM 739 C CA . LEU A 1 99 ? 3.342 7.441 11.539 1 98.62 99 LEU A CA 1
ATOM 740 C C . LEU A 1 99 ? 2.258 8.43 11.961 1 98.62 99 LEU A C 1
ATOM 742 O O . LEU A 1 99 ? 1.909 8.508 13.141 1 98.62 99 LEU A O 1
ATOM 746 N N . PHE A 1 100 ? 1.793 9.227 11.039 1 98.62 100 PHE A N 1
ATOM 747 C CA . PHE A 1 100 ? 0.615 10.07 11.188 1 98.62 100 PHE A CA 1
ATOM 748 C C . PHE A 1 100 ? -0.558 9.516 10.391 1 98.62 100 PHE A C 1
ATOM 750 O O . PHE A 1 100 ? -0.461 9.336 9.172 1 98.62 100 PHE A O 1
ATOM 757 N N . VAL A 1 101 ? -1.669 9.281 11.047 1 98.44 101 VAL A N 1
ATOM 758 C CA . VAL A 1 101 ? -2.711 8.5 10.391 1 98.44 101 VAL A CA 1
ATOM 759 C C . VAL A 1 101 ? -4.004 9.312 10.32 1 98.44 101 VAL A C 1
ATOM 761 O O . VAL A 1 101 ? -4.344 10.031 11.266 1 98.44 101 VAL A O 1
ATOM 764 N N . GLY A 1 102 ? -4.676 9.172 9.188 1 97.31 102 GLY A N 1
ATOM 765 C CA . GLY A 1 102 ? -5.98 9.805 9.023 1 97.31 102 GLY A CA 1
ATOM 766 C C . GLY A 1 102 ? -7.07 9.125 9.836 1 97.31 102 GLY A C 1
ATOM 767 O O . GLY A 1 102 ? -7.258 7.914 9.742 1 97.31 102 GLY A O 1
ATOM 768 N N . VAL A 1 103 ? -7.859 9.984 10.492 1 97.25 103 VAL A N 1
ATOM 769 C CA . VAL A 1 103 ? -8.875 9.391 11.352 1 97.25 103 VAL A CA 1
ATOM 770 C C . VAL A 1 103 ? -10.242 10.016 11.055 1 97.25 103 VAL A C 1
ATOM 772 O O . VAL A 1 103 ? -11.266 9.547 11.547 1 97.25 103 VAL A O 1
ATOM 775 N N . GLY A 1 104 ? -10.156 11.055 10.211 1 93.88 104 GLY A N 1
ATOM 776 C CA . GLY A 1 104 ? -11.422 11.719 9.961 1 93.88 104 GLY A CA 1
ATOM 777 C C . GLY A 1 104 ? -11.398 12.609 8.727 1 93.88 104 GLY A C 1
ATOM 778 O O . GLY A 1 104 ? -10.328 13.016 8.273 1 93.88 104 GLY A O 1
ATOM 779 N N . GLY A 1 105 ? -12.594 12.898 8.273 1 91.12 105 GLY A N 1
ATOM 780 C CA . GLY A 1 105 ? -12.797 13.727 7.094 1 91.12 105 GLY A CA 1
ATOM 781 C C . GLY A 1 105 ? -14.203 13.617 6.535 1 91.12 105 GLY A C 1
ATOM 782 O O . GLY A 1 105 ? -15.18 13.781 7.266 1 91.12 105 GLY A O 1
ATOM 783 N N . GLY A 1 106 ? -14.266 13.461 5.199 1 82 106 GLY A N 1
ATOM 784 C CA . GLY A 1 106 ? -15.562 13.352 4.543 1 82 106 GLY A CA 1
ATOM 785 C C . GLY A 1 106 ? -16.219 12 4.754 1 82 106 GLY A C 1
ATOM 786 O O . GLY A 1 106 ? -17.438 11.922 4.961 1 82 106 GLY A O 1
ATOM 787 N N . THR A 1 107 ? -15.484 10.914 4.805 1 79.19 107 THR A N 1
ATOM 788 C CA . THR A 1 107 ? -15.992 9.555 4.895 1 79.19 107 THR A CA 1
ATOM 789 C C . THR A 1 107 ? -16.219 9.148 6.348 1 79.19 107 THR A C 1
ATOM 791 O O . THR A 1 107 ? -17.234 8.547 6.688 1 79.19 107 THR A O 1
ATOM 794 N N . THR A 1 108 ? -15.297 9.477 7.184 1 80.31 108 THR A N 1
ATOM 795 C CA . THR A 1 108 ? -15.367 9.195 8.609 1 80.31 108 THR A CA 1
ATOM 796 C C . THR A 1 108 ? -15.734 10.453 9.398 1 80.31 108 THR A C 1
ATOM 798 O O . THR A 1 108 ? -14.969 11.414 9.43 1 80.31 108 THR A O 1
ATOM 801 N N . THR A 1 109 ? -16.906 10.453 10.109 1 84.62 109 THR A N 1
ATOM 802 C CA . THR A 1 109 ? -17.375 11.633 10.828 1 84.62 109 THR A CA 1
ATOM 803 C C . THR A 1 109 ? -17.938 11.25 12.188 1 84.62 109 THR A C 1
ATOM 805 O O . THR A 1 109 ? -18.031 10.062 12.523 1 84.62 109 THR A O 1
ATOM 808 N N . GLY A 1 110 ? -18.203 12.258 13 1 87.44 110 GLY A N 1
ATOM 809 C CA . GLY A 1 110 ? -18.906 12.047 14.258 1 87.44 110 GLY A CA 1
ATOM 810 C C . GLY A 1 110 ? -18.047 11.383 15.32 1 87.44 110 GLY A C 1
ATOM 811 O O . GLY A 1 110 ? -16.844 11.609 15.375 1 87.44 110 GLY A O 1
ATOM 812 N N . PRO A 1 111 ? -18.656 10.672 16.156 1 90.56 111 PRO A N 1
ATOM 813 C CA . PRO A 1 111 ? -17.953 10.078 17.297 1 90.56 111 PRO A CA 1
ATOM 814 C C . PRO A 1 111 ? -16.891 9.07 16.875 1 90.56 111 PRO A C 1
ATOM 816 O O . PRO A 1 111 ? -15.914 8.852 17.594 1 90.56 111 PRO A O 1
ATOM 819 N N . ARG A 1 112 ? -17.062 8.5 15.758 1 92.81 112 ARG A N 1
ATOM 820 C CA . ARG A 1 112 ? -16.109 7.512 15.273 1 92.81 112 ARG A CA 1
ATOM 821 C C . ARG A 1 112 ? -14.719 8.125 15.117 1 92.81 112 ARG A C 1
ATOM 823 O O . ARG A 1 112 ? -13.711 7.453 15.367 1 92.81 112 ARG A O 1
ATOM 830 N N . VAL A 1 113 ? -14.688 9.383 14.781 1 96.25 113 VAL A N 1
ATOM 831 C CA . VAL A 1 113 ? -13.414 10.078 14.602 1 96.25 113 VAL A CA 1
ATOM 832 C C . VAL A 1 113 ? -12.664 10.109 15.93 1 96.25 113 VAL A C 1
ATOM 834 O O . VAL A 1 113 ? -11.453 9.859 15.969 1 96.25 113 VAL A O 1
ATOM 837 N N . ILE A 1 114 ? -13.398 10.359 16.953 1 95.75 114 ILE A N 1
ATOM 838 C CA . ILE A 1 114 ? -12.805 10.453 18.281 1 95.75 114 ILE A CA 1
ATOM 839 C C . ILE A 1 114 ? -12.258 9.086 18.703 1 95.75 114 ILE A C 1
ATOM 841 O O . ILE A 1 114 ? -11.133 8.992 19.203 1 95.75 114 ILE A O 1
ATOM 845 N N . GLN A 1 115 ? -13.023 8.094 18.484 1 96.25 115 GLN A N 1
ATOM 846 C CA . GLN A 1 115 ? -12.617 6.738 18.828 1 96.25 115 GLN A CA 1
ATOM 847 C C . GLN A 1 115 ? -11.367 6.328 18.047 1 96.25 115 GLN A C 1
ATOM 849 O O . GLN A 1 115 ? -10.422 5.777 18.625 1 96.25 115 GLN A O 1
ATOM 854 N N . LEU A 1 116 ? -11.352 6.676 16.828 1 96.94 116 LEU A N 1
ATOM 855 C CA . LEU A 1 116 ? -10.219 6.312 15.977 1 96.94 116 LEU A CA 1
ATOM 856 C C . LEU A 1 116 ? -8.969 7.086 16.391 1 96.94 116 LEU A C 1
ATOM 858 O O . LEU A 1 116 ? -7.863 6.535 16.375 1 96.94 116 LEU A O 1
ATOM 862 N N . ALA A 1 117 ? -9.195 8.32 16.766 1 97.69 117 ALA A N 1
ATOM 863 C CA . ALA A 1 117 ? -8.062 9.133 17.203 1 97.69 117 ALA A CA 1
ATOM 864 C C . ALA A 1 117 ? -7.434 8.57 18.469 1 97.69 117 ALA A C 1
ATOM 866 O O . ALA A 1 117 ? -6.215 8.43 18.562 1 97.69 117 ALA A O 1
ATOM 867 N N . MET A 1 118 ? -8.258 8.219 19.359 1 97.25 118 MET A N 1
ATOM 868 C CA . MET A 1 118 ? -7.777 7.648 20.609 1 97.25 118 MET A CA 1
ATOM 869 C C . MET A 1 118 ? -7.066 6.32 20.359 1 97.25 118 MET A C 1
ATOM 871 O O . MET A 1 118 ? -5.996 6.07 20.922 1 97.25 118 MET A O 1
ATOM 875 N N . MET A 1 119 ? -7.648 5.535 19.594 1 97.56 119 MET A N 1
ATOM 876 C CA . MET A 1 119 ? -7.059 4.234 19.281 1 97.56 119 MET A CA 1
ATOM 877 C C . MET A 1 119 ? -5.703 4.395 18.594 1 97.56 119 MET A C 1
ATOM 879 O O . MET A 1 119 ? -4.75 3.686 18.922 1 97.56 119 MET A O 1
ATOM 883 N N . ALA A 1 120 ? -5.625 5.324 17.656 1 98 120 ALA A N 1
ATOM 884 C CA . ALA A 1 120 ? -4.371 5.574 16.953 1 98 120 ALA A CA 1
ATOM 885 C C . ALA A 1 120 ? -3.262 5.953 17.938 1 98 120 ALA A C 1
ATOM 887 O O . ALA A 1 120 ? -2.141 5.445 17.844 1 98 120 ALA A O 1
ATOM 888 N N . GLU A 1 121 ? -3.586 6.789 18.875 1 97 121 GLU A N 1
ATOM 889 C CA . GLU A 1 121 ? -2.615 7.176 19.891 1 97 121 GLU A CA 1
ATOM 890 C C . GLU A 1 121 ? -2.176 5.973 20.719 1 97 121 GLU A C 1
ATOM 892 O O . GLU A 1 121 ? -0.98 5.766 20.938 1 97 121 GLU A O 1
ATOM 897 N N . MET A 1 122 ? -3.092 5.18 21.125 1 97.19 122 MET A N 1
ATOM 898 C CA . MET A 1 122 ? -2.807 4.023 21.984 1 97.19 122 MET A CA 1
ATOM 899 C C . MET A 1 122 ? -1.97 2.994 21.234 1 97.19 122 MET A C 1
ATOM 901 O O . MET A 1 122 ? -1.194 2.256 21.844 1 97.19 122 MET A O 1
ATOM 905 N N . GLN A 1 123 ? -2.092 2.988 19.922 1 97.62 123 GLN A N 1
ATOM 906 C CA . GLN A 1 123 ? -1.341 2.039 19.109 1 97.62 123 GLN A CA 1
ATOM 907 C C . GLN A 1 123 ? 0.083 2.531 18.859 1 97.62 123 GLN A C 1
ATOM 909 O O . GLN A 1 123 ? 0.942 1.766 18.422 1 97.62 123 GLN A O 1
ATOM 914 N N . GLY A 1 124 ? 0.297 3.889 19.078 1 97.12 124 GLY A N 1
ATOM 915 C CA . GLY A 1 124 ? 1.656 4.391 18.953 1 97.12 124 GLY A CA 1
ATOM 916 C C . GLY A 1 124 ? 1.839 5.332 17.781 1 97.12 124 GLY A C 1
ATOM 917 O O . GLY A 1 124 ? 2.969 5.637 17.391 1 97.12 124 GLY A O 1
ATOM 918 N N . ALA A 1 125 ? 0.738 5.75 17.156 1 98.06 125 ALA A N 1
ATOM 919 C CA . ALA A 1 125 ? 0.857 6.762 16.109 1 98.06 125 ALA A CA 1
ATOM 920 C C . ALA A 1 125 ? 1.43 8.062 16.672 1 98.06 125 ALA A C 1
ATOM 922 O O . ALA A 1 125 ? 1.145 8.438 17.812 1 98.06 125 ALA A O 1
ATOM 923 N N . ALA A 1 126 ? 2.221 8.727 15.875 1 98.19 126 ALA A N 1
ATOM 924 C CA . ALA A 1 126 ? 2.869 9.961 16.312 1 98.19 126 ALA A CA 1
ATOM 925 C C . ALA A 1 126 ? 1.894 11.133 16.281 1 98.19 126 ALA A C 1
ATOM 927 O O . ALA A 1 126 ? 2.137 12.172 16.891 1 98.19 126 ALA A O 1
ATOM 928 N N . GLY A 1 127 ? 0.82 11 15.57 1 98.12 127 GLY A N 1
ATOM 929 C CA . GLY A 1 127 ? -0.221 12.008 15.438 1 98.12 127 GLY A CA 1
ATOM 930 C C . GLY A 1 127 ? -1.393 11.539 14.586 1 98.12 127 GLY A C 1
ATOM 931 O O . GLY A 1 127 ? -1.365 10.445 14.031 1 98.12 127 GLY A O 1
ATOM 932 N N . VAL A 1 128 ? -2.375 12.398 14.547 1 98.5 128 VAL A N 1
ATOM 933 C CA . VAL A 1 128 ? -3.566 12.07 13.773 1 98.5 128 VAL A CA 1
ATOM 934 C C . VAL A 1 128 ? -3.859 13.18 12.773 1 98.5 128 VAL A C 1
ATOM 936 O O . VAL A 1 128 ? -3.502 14.336 13 1 98.5 128 VAL A O 1
ATOM 939 N N . VAL A 1 129 ? -4.438 12.773 11.68 1 98.5 129 VAL A N 1
ATOM 940 C CA . VAL A 1 129 ? -4.707 13.703 10.594 1 98.5 129 VAL A CA 1
ATOM 941 C C . VAL A 1 129 ? -6.211 13.812 10.359 1 98.5 129 VAL A C 1
ATOM 943 O O . VAL A 1 129 ? -6.906 12.797 10.258 1 98.5 129 VAL A O 1
ATOM 946 N N . LEU A 1 130 ? -6.723 14.977 10.312 1 98 130 LEU A N 1
ATOM 947 C CA . LEU A 1 130 ? -8.086 15.273 9.898 1 98 130 LEU A CA 1
ATOM 948 C C . LEU A 1 130 ? -8.109 15.938 8.523 1 98 130 LEU A C 1
ATOM 950 O O . LEU A 1 130 ? -7.469 16.969 8.312 1 98 130 LEU A O 1
ATOM 954 N N . ASN A 1 131 ? -8.844 15.328 7.613 1 95.38 131 ASN A N 1
ATOM 955 C CA . ASN A 1 131 ? -8.906 15.828 6.246 1 95.38 131 ASN A CA 1
ATOM 956 C C . ASN A 1 131 ? -9.734 17.109 6.164 1 95.38 131 ASN A C 1
ATOM 958 O O . ASN A 1 131 ? -10.336 17.531 7.152 1 95.38 131 ASN A O 1
ATOM 962 N N . ALA A 1 132 ? -9.758 17.672 5.008 1 94.62 132 ALA A N 1
ATOM 963 C CA . ALA A 1 132 ? -10.234 19.031 4.781 1 94.62 132 ALA A CA 1
ATOM 964 C C . ALA A 1 132 ? -11.695 19.188 5.191 1 94.62 132 ALA A C 1
ATOM 966 O O . ALA A 1 132 ? -12.078 20.172 5.816 1 94.62 132 ALA A O 1
ATOM 967 N N . PRO A 1 133 ? -12.586 18.188 4.973 1 93.75 133 PRO A N 1
ATOM 968 C CA . PRO A 1 133 ? -14.008 18.391 5.289 1 93.75 133 PRO A CA 1
ATOM 969 C C . PRO A 1 133 ? -14.289 18.359 6.789 1 93.75 133 PRO A C 1
ATOM 971 O O . PRO A 1 133 ? -15.383 18.719 7.223 1 93.75 133 PRO A O 1
ATOM 974 N N . ALA A 1 134 ? -13.367 17.828 7.539 1 95.69 134 ALA A N 1
ATOM 975 C CA . ALA A 1 134 ? -13.578 17.781 8.984 1 95.69 134 ALA A CA 1
ATOM 976 C C . ALA A 1 134 ? -13.75 19.188 9.555 1 95.69 134 ALA A C 1
ATOM 978 O O . ALA A 1 134 ? -12.867 20.03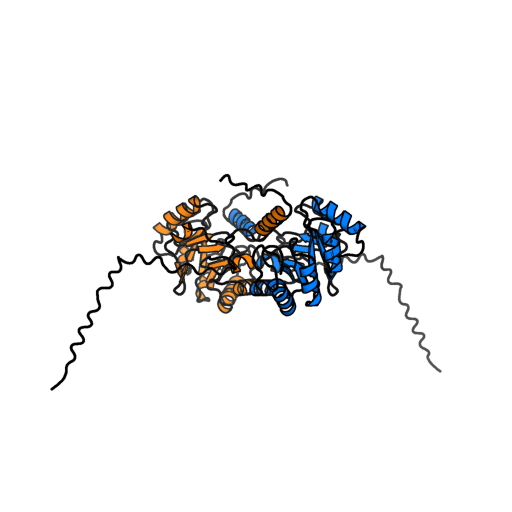1 9.398 1 95.69 134 ALA A O 1
ATOM 979 N N . PRO A 1 135 ? -14.789 19.516 10.258 1 96 135 PRO A N 1
ATOM 980 C CA . PRO A 1 135 ? -15.008 20.859 10.797 1 96 135 PRO A CA 1
ATOM 981 C C . PRO A 1 135 ? -14.133 21.156 12.016 1 96 135 PRO A C 1
ATOM 983 O O . PRO A 1 135 ? -13.609 20.234 12.641 1 96 135 PRO A O 1
ATOM 986 N N . PRO A 1 136 ? -14.023 22.453 12.336 1 97.69 136 PRO A N 1
ATOM 987 C CA . PRO A 1 136 ? -13.234 22.844 13.508 1 97.69 136 PRO A CA 1
ATOM 988 C C . PRO A 1 136 ? -13.695 22.172 14.789 1 97.69 136 PRO A C 1
ATOM 990 O O . PRO A 1 136 ? -12.883 21.891 15.68 1 97.69 136 PRO A O 1
ATOM 993 N N . SER A 1 137 ? -14.992 21.938 14.914 1 97.44 137 SER A N 1
ATOM 994 C CA . SER A 1 137 ? -15.492 21.266 16.109 1 97.44 137 SER A CA 1
ATOM 995 C C . SER A 1 137 ? -14.875 19.875 16.266 1 97.44 137 SER A C 1
ATOM 997 O O . SER A 1 137 ? -14.57 19.453 17.391 1 97.44 137 SER A O 1
ATOM 999 N N . THR A 1 138 ? -14.672 19.172 15.156 1 97.44 138 THR A N 1
ATOM 1000 C CA . THR A 1 138 ? -14.023 17.875 15.195 1 97.44 138 THR A CA 1
ATOM 1001 C C . THR A 1 138 ? -12.562 18 15.609 1 97.44 138 THR A C 1
ATOM 1003 O O . THR A 1 138 ? -12.055 17.188 16.375 1 97.44 138 THR A O 1
ATOM 1006 N N . VAL A 1 139 ? -11.906 19.016 15.117 1 98.06 139 VAL A N 1
ATOM 1007 C CA . VAL A 1 139 ? -10.523 19.281 15.5 1 98.06 139 VAL A CA 1
ATOM 1008 C C . VAL A 1 139 ? -10.438 19.5 17.016 1 98.06 139 VAL A C 1
ATOM 1010 O O . VAL A 1 139 ? -9.562 18.922 17.672 1 98.06 139 VAL A O 1
ATOM 1013 N N . TYR A 1 140 ? -11.367 20.219 17.5 1 98 140 TYR A N 1
ATOM 1014 C CA . TYR A 1 140 ? -11.414 20.516 18.922 1 98 140 TYR A CA 1
ATOM 1015 C C . TYR A 1 140 ? -11.594 19.234 19.734 1 98 140 TYR A C 1
ATOM 1017 O O . TYR A 1 140 ? -10.859 18.984 20.703 1 98 140 TYR A O 1
ATOM 1025 N N . ASP A 1 141 ? -12.547 18.453 19.359 1 97.38 141 ASP A N 1
ATOM 1026 C CA . ASP A 1 141 ? -12.852 17.219 20.078 1 97.38 141 ASP A CA 1
ATOM 1027 C C . ASP A 1 141 ? -11.656 16.266 20.078 1 97.38 141 ASP A C 1
ATOM 1029 O O . ASP A 1 141 ? -11.352 15.656 21.109 1 97.38 141 ASP A O 1
ATOM 1033 N N . VAL A 1 142 ? -10.977 16.156 18.953 1 98.19 142 VAL A N 1
ATOM 1034 C CA . VAL A 1 142 ? -9.836 15.25 18.844 1 98.19 142 VAL A CA 1
ATOM 1035 C C . VAL A 1 142 ? -8.656 15.797 19.641 1 98.19 142 VAL A C 1
ATOM 1037 O O . VAL A 1 142 ? -7.992 15.055 20.375 1 98.19 142 VAL A O 1
ATOM 1040 N N . ALA A 1 143 ? -8.438 17.094 19.578 1 97.62 143 ALA A N 1
ATOM 1041 C CA . ALA A 1 143 ? -7.316 17.719 20.25 1 97.62 143 ALA A CA 1
ATOM 1042 C C . ALA A 1 143 ? -7.457 17.609 21.766 1 97.62 143 ALA A C 1
ATOM 1044 O O . ALA A 1 143 ? -6.461 17.516 22.484 1 97.62 143 ALA A O 1
ATOM 1045 N N . ARG A 1 144 ? -8.602 17.516 22.219 1 96.12 144 ARG A N 1
ATOM 1046 C CA . ARG A 1 144 ? -8.836 17.484 23.656 1 96.12 144 ARG A CA 1
ATOM 1047 C C . ARG A 1 144 ? -8.609 16.094 24.234 1 96.12 144 ARG A C 1
ATOM 1049 O O . ARG A 1 144 ? -8.297 15.945 25.422 1 96.12 144 ARG A O 1
ATOM 1056 N N . ILE A 1 145 ? -8.727 15.117 23.391 1 95.62 145 ILE A N 1
ATOM 1057 C CA . ILE A 1 145 ? -8.719 13.766 23.953 1 9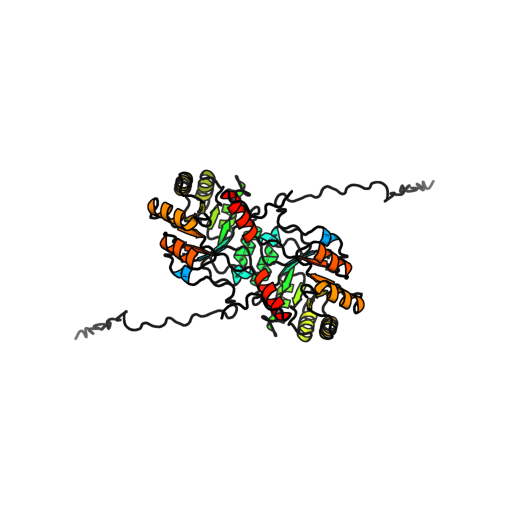5.62 145 ILE A CA 1
ATOM 1058 C C . ILE A 1 145 ? -7.379 13.094 23.656 1 95.62 145 ILE A C 1
ATOM 1060 O O . ILE A 1 145 ? -7.02 12.109 24.312 1 95.62 145 ILE A O 1
ATOM 1064 N N . THR A 1 146 ? -6.668 13.578 22.656 1 96.19 146 THR A N 1
ATOM 1065 C CA . THR A 1 146 ? -5.383 12.977 22.328 1 96.19 146 THR A CA 1
ATOM 1066 C C . THR A 1 146 ? -4.23 13.828 22.844 1 96.19 146 THR A C 1
ATOM 1068 O O . THR A 1 146 ? -4.355 15.047 22.984 1 96.19 146 THR A O 1
ATOM 1071 N N . ASN A 1 147 ? -3.137 13.195 23.141 1 95.06 147 ASN A N 1
ATOM 1072 C CA . ASN A 1 147 ? -1.913 13.898 23.531 1 95.06 147 ASN A CA 1
ATOM 1073 C C . ASN A 1 147 ? -0.973 14.07 22.344 1 95.06 147 ASN A C 1
ATOM 1075 O O . ASN A 1 147 ? -0.033 14.867 22.391 1 95.06 147 ASN A O 1
ATOM 1079 N N . THR A 1 148 ? -1.181 13.328 21.312 1 96.06 148 THR A N 1
ATOM 1080 C CA . THR A 1 148 ? -0.38 13.461 20.094 1 96.06 148 THR A CA 1
ATOM 1081 C C . THR A 1 148 ? -0.895 14.609 19.234 1 96.06 148 THR A C 1
ATOM 1083 O O . THR A 1 148 ? -2.057 15 19.344 1 96.06 148 THR A O 1
ATOM 1086 N N . PRO A 1 149 ? -0.068 15.18 18.422 1 97.44 149 PRO A N 1
ATOM 1087 C CA . PRO A 1 149 ? -0.465 16.328 17.594 1 97.44 149 PRO A CA 1
ATOM 1088 C C . PRO A 1 149 ? -1.592 16 16.625 1 97.44 149 PRO A C 1
ATOM 1090 O O . PRO A 1 149 ? -1.629 14.898 16.062 1 97.44 149 PRO A O 1
ATOM 1093 N N . VAL A 1 150 ? -2.418 16.969 16.406 1 98.31 150 VAL A N 1
ATOM 1094 C CA . VAL A 1 150 ? -3.484 16.906 15.422 1 98.31 150 VAL A CA 1
ATOM 1095 C C . VAL A 1 150 ? -3.094 17.719 14.18 1 98.31 150 VAL A C 1
ATOM 1097 O O . VAL A 1 150 ? -2.773 18.891 14.289 1 98.31 150 VAL A O 1
ATOM 1100 N N . ILE A 1 151 ? -3.062 17.031 13.078 1 98.69 151 ILE A N 1
ATOM 1101 C CA . ILE A 1 151 ? -2.832 17.688 11.797 1 98.69 151 ILE A CA 1
ATOM 1102 C C . ILE A 1 151 ? -4.168 17.984 11.117 1 98.69 151 ILE A C 1
ATOM 1104 O O . ILE A 1 151 ? -4.973 17.078 10.891 1 98.69 151 ILE A O 1
ATOM 1108 N N . ALA A 1 152 ? -4.426 19.219 10.828 1 98.5 152 ALA A N 1
ATOM 1109 C CA . ALA A 1 152 ? -5.641 19.609 10.117 1 98.5 152 ALA A CA 1
ATOM 1110 C C . ALA A 1 152 ? -5.328 20 8.672 1 98.5 152 ALA A C 1
ATOM 1112 O O . ALA A 1 152 ? -4.457 20.828 8.422 1 98.5 152 ALA A O 1
ATOM 1113 N N . THR A 1 153 ? -6.043 19.375 7.746 1 98 153 THR A N 1
ATOM 1114 C CA . THR A 1 153 ? -5.84 19.672 6.332 1 98 153 THR A CA 1
ATOM 1115 C C . THR A 1 153 ? -6.746 20.812 5.875 1 98 153 THR A C 1
ATOM 1117 O O . THR A 1 153 ? -7.922 20.859 6.246 1 98 153 THR A O 1
ATOM 1120 N N . VAL A 1 154 ? -6.172 21.703 5.082 1 97.69 154 VAL A N 1
ATOM 1121 C CA . VAL A 1 154 ? -6.949 22.828 4.559 1 97.69 154 VAL A CA 1
ATOM 1122 C C . VAL A 1 154 ? -6.676 22.984 3.066 1 97.69 154 VAL A C 1
ATOM 1124 O O . VAL A 1 154 ? -5.625 22.578 2.57 1 97.69 154 VAL A O 1
ATOM 1127 N N . LEU A 1 155 ? -7.602 23.688 2.383 1 96.25 155 LEU A N 1
ATOM 1128 C CA . LEU A 1 155 ? -7.492 23.906 0.944 1 96.25 155 LEU A CA 1
ATOM 1129 C C . LEU A 1 155 ? -7.301 25.391 0.633 1 96.25 155 LEU A C 1
ATOM 1131 O O . LEU A 1 155 ? -6.875 25.75 -0.467 1 96.25 155 LEU A O 1
ATOM 1135 N N . THR A 1 156 ? -7.73 26.141 1.64 1 96 156 THR A N 1
ATOM 1136 C CA . THR A 1 156 ? -7.688 27.594 1.477 1 96 156 THR A CA 1
ATOM 1137 C C . THR A 1 156 ? -7.316 28.266 2.791 1 96 156 THR A C 1
ATOM 1139 O O . THR A 1 156 ? -7.316 27.641 3.848 1 96 156 THR A O 1
ATOM 1142 N N . CYS A 1 157 ? -6.871 29.5 2.639 1 97.12 157 CYS A N 1
ATOM 1143 C CA . CYS A 1 157 ? -6.656 30.359 3.805 1 97.12 157 CYS A CA 1
ATOM 1144 C C . CYS A 1 157 ? -7.898 31.188 4.113 1 97.12 157 CYS A C 1
ATOM 1146 O O . CYS A 1 157 ? -8.086 32.25 3.543 1 97.12 157 CYS A O 1
ATOM 1148 N N . ASP A 1 158 ? -8.742 30.656 4.926 1 96.5 158 ASP A N 1
ATOM 1149 C CA . ASP A 1 158 ? -9.992 31.344 5.258 1 96.5 158 ASP A CA 1
ATOM 1150 C C . ASP A 1 158 ? -10.281 31.266 6.754 1 96.5 158 ASP A C 1
ATOM 1152 O O . ASP A 1 158 ? -9.391 30.953 7.551 1 96.5 158 ASP A O 1
ATOM 1156 N N . ASP A 1 159 ? -11.516 31.672 7.137 1 96.56 159 ASP A N 1
ATOM 1157 C CA . ASP A 1 159 ? -11.883 31.719 8.547 1 96.56 159 ASP A CA 1
ATOM 1158 C C . ASP A 1 159 ? -11.883 30.328 9.172 1 96.56 159 ASP A C 1
ATOM 1160 O O . ASP A 1 159 ? -11.586 30.172 10.352 1 96.56 159 ASP A O 1
ATOM 1164 N N . GLU A 1 160 ? -12.188 29.391 8.414 1 96.69 160 GLU A N 1
ATOM 1165 C CA . GLU A 1 160 ? -12.203 28.031 8.93 1 96.69 160 GLU A CA 1
ATOM 1166 C C . GLU A 1 160 ? -10.812 27.594 9.367 1 96.69 160 GLU A C 1
ATOM 1168 O O . GLU A 1 160 ? -10.664 26.859 10.344 1 96.69 160 GLU A O 1
ATOM 1173 N N . LEU A 1 161 ? -9.852 28.016 8.609 1 97.75 161 LEU A N 1
ATOM 1174 C CA . LEU A 1 161 ? -8.477 27.75 9 1 97.75 161 LEU A CA 1
ATOM 1175 C C . LEU A 1 161 ? -8.188 28.312 10.383 1 97.75 161 LEU A C 1
ATOM 1177 O O . LEU A 1 161 ? -7.625 27.609 11.234 1 97.75 161 LEU A O 1
ATOM 1181 N N . ASP A 1 162 ? -8.617 29.547 10.609 1 98 162 ASP A N 1
ATOM 1182 C CA . ASP A 1 162 ? -8.406 30.172 11.906 1 98 162 ASP A CA 1
ATOM 1183 C C . ASP A 1 162 ? -9.102 29.375 13.016 1 98 162 ASP A C 1
ATOM 1185 O O . ASP A 1 162 ? -8.531 29.188 14.094 1 98 162 ASP A O 1
ATOM 1189 N N . GLU A 1 163 ? -10.242 28.953 12.695 1 98.44 163 GLU A N 1
ATOM 1190 C CA . GLU A 1 163 ? -11.023 28.188 13.672 1 98.44 163 GLU A CA 1
ATOM 1191 C C . GLU A 1 163 ? -10.359 26.859 13.992 1 98.44 163 GLU A C 1
ATOM 1193 O O . GLU A 1 163 ? -10.391 26.391 15.141 1 98.44 163 GLU A O 1
ATOM 1198 N N . LYS A 1 164 ? -9.781 26.219 12.977 1 98.38 164 LYS A N 1
ATOM 1199 C CA . LYS A 1 164 ? -9.102 24.953 13.203 1 98.38 164 LYS A CA 1
ATOM 1200 C C . LYS A 1 164 ? -7.855 25.141 14.055 1 98.38 164 LYS A C 1
ATOM 1202 O O . LYS A 1 164 ? -7.551 24.297 14.906 1 98.38 164 LYS A O 1
ATOM 1207 N N . ILE A 1 165 ? -7.145 26.203 13.82 1 97.88 165 ILE A N 1
ATOM 1208 C CA . ILE A 1 165 ? -5.965 26.516 14.617 1 97.88 165 ILE A CA 1
ATOM 1209 C C . ILE A 1 165 ? -6.379 26.766 16.062 1 97.88 165 ILE A C 1
ATOM 1211 O O . ILE A 1 165 ? -5.781 26.219 17 1 97.88 165 ILE A O 1
ATOM 1215 N N . GLU A 1 166 ? -7.426 27.516 16.266 1 97.88 166 GLU A N 1
ATOM 1216 C CA . GLU A 1 166 ? -7.934 27.828 17.594 1 97.88 166 GLU A CA 1
ATOM 1217 C C . GLU A 1 166 ? -8.445 26.562 18.297 1 97.88 166 GLU A C 1
ATOM 1219 O O . GLU A 1 166 ? -8.352 26.438 19.516 1 97.88 166 GLU A O 1
ATOM 1224 N N . ALA A 1 167 ? -8.891 25.672 17.469 1 98.19 167 ALA A N 1
ATOM 1225 C CA . ALA A 1 167 ? -9.492 24.438 17.984 1 98.19 167 ALA A CA 1
ATOM 1226 C C . ALA A 1 167 ? -8.422 23.484 18.5 1 98.19 167 ALA A C 1
ATOM 1228 O O . ALA A 1 167 ? -8.727 22.531 19.219 1 98.19 167 ALA A O 1
ATOM 1229 N N . GLY A 1 168 ? -7.172 23.719 18.062 1 97.69 168 GLY A N 1
ATOM 1230 C CA . GLY A 1 168 ? -6.121 22.906 18.672 1 97.69 168 GLY A CA 1
ATOM 1231 C C . GLY A 1 168 ? -5.273 22.172 17.641 1 97.69 168 GLY A C 1
ATOM 1232 O O . GLY A 1 168 ? -4.473 21.312 17.984 1 97.69 168 GLY A O 1
ATOM 1233 N N . ALA A 1 169 ? -5.387 22.516 16.359 1 98.12 169 ALA A N 1
ATOM 1234 C CA . ALA A 1 169 ? -4.504 21.953 15.344 1 98.12 169 ALA A CA 1
ATOM 1235 C C . ALA A 1 169 ? -3.049 22.312 15.602 1 98.12 169 ALA A C 1
ATOM 1237 O O . ALA A 1 169 ? -2.719 23.5 15.734 1 98.12 169 ALA A O 1
ATOM 1238 N N . SER A 1 170 ? -2.215 21.312 15.695 1 97.56 170 SER A N 1
ATOM 1239 C CA . SER A 1 170 ? -0.796 21.547 15.953 1 97.56 170 SER A CA 1
ATOM 1240 C C . SER A 1 170 ? -0.043 21.844 14.656 1 97.56 170 SER A C 1
ATOM 1242 O O . SER A 1 170 ? 0.966 22.547 14.664 1 97.56 170 SER A O 1
ATOM 1244 N N . ILE A 1 171 ? -0.464 21.234 13.617 1 98.44 171 ILE A N 1
ATOM 1245 C CA . ILE A 1 171 ? 0.122 21.375 12.289 1 98.44 171 ILE A CA 1
ATOM 1246 C C . ILE A 1 171 ? -0.982 21.578 11.25 1 98.44 171 ILE A C 1
ATOM 1248 O O . ILE A 1 171 ? -2.027 20.938 11.312 1 98.44 171 ILE A O 1
ATOM 1252 N N . ILE A 1 172 ? -0.769 22.516 10.406 1 98.62 172 ILE A N 1
ATOM 1253 C CA . ILE A 1 172 ? -1.677 22.703 9.281 1 98.62 172 ILE A CA 1
ATOM 1254 C C . ILE A 1 172 ? -1.089 22.047 8.031 1 98.62 172 ILE A C 1
ATOM 1256 O O . ILE A 1 172 ? 0.065 22.297 7.68 1 98.62 172 ILE A O 1
ATOM 1260 N N . ASN A 1 173 ? -1.849 21.141 7.438 1 98.69 173 ASN A N 1
ATOM 1261 C CA . ASN A 1 173 ? -1.489 20.5 6.176 1 98.69 173 ASN A CA 1
ATOM 1262 C C . ASN A 1 173 ? -2.195 21.156 4.992 1 98.69 173 ASN A C 1
ATOM 1264 O O . ASN A 1 173 ? -3.422 21.094 4.887 1 98.69 173 ASN A O 1
ATOM 1268 N N . VAL A 1 174 ? -1.449 21.75 4.133 1 98.56 174 VAL A N 1
ATOM 1269 C CA . VAL A 1 174 ? -2.023 22.484 3 1 98.56 174 VAL A CA 1
ATOM 1270 C C . VAL A 1 174 ? -2.039 21.578 1.767 1 98.56 174 VAL A C 1
ATOM 1272 O O . VAL A 1 174 ? -0.984 21.172 1.279 1 98.56 174 VAL A O 1
ATOM 1275 N N . ALA A 1 175 ? -3.195 21.234 1.316 1 96.75 175 ALA A N 1
ATOM 1276 C CA . ALA A 1 175 ? -3.402 20.422 0.125 1 96.75 175 ALA A CA 1
ATOM 1277 C C . ALA A 1 175 ? -4.305 21.125 -0.88 1 96.75 175 ALA A C 1
ATOM 1279 O O . ALA A 1 175 ? -5.441 20.703 -1.108 1 96.75 175 ALA A O 1
ATOM 1280 N N . ALA A 1 176 ? -3.779 22.094 -1.607 1 96 176 ALA A N 1
ATOM 1281 C CA . ALA A 1 176 ? -4.566 22.953 -2.482 1 96 176 ALA A CA 1
ATOM 1282 C C . ALA A 1 176 ? -4.168 22.766 -3.943 1 96 176 ALA A C 1
ATOM 1284 O O . ALA A 1 176 ? -4.262 23.703 -4.742 1 96 176 ALA A O 1
ATOM 1285 N N . GLY A 1 177 ? -3.604 21.609 -4.305 1 92.81 177 GLY A N 1
ATOM 1286 C CA . GLY A 1 177 ? -3.191 21.375 -5.68 1 92.81 177 GLY A CA 1
ATOM 1287 C C . GLY A 1 177 ? -2.195 22.406 -6.184 1 92.81 177 GLY A C 1
ATOM 1288 O O . GLY A 1 177 ? -1.187 22.672 -5.527 1 92.81 177 GLY A O 1
ATOM 1289 N N . ARG A 1 178 ? -2.516 22.969 -7.309 1 92 178 ARG A N 1
ATOM 1290 C CA . ARG A 1 178 ? -1.618 23.938 -7.941 1 92 178 ARG A CA 1
ATOM 1291 C C . ARG A 1 178 ? -1.541 25.219 -7.137 1 92 178 ARG A C 1
ATOM 1293 O O . ARG A 1 178 ? -0.586 25.984 -7.273 1 92 178 ARG A O 1
ATOM 1300 N N . ARG A 1 179 ? -2.486 25.453 -6.293 1 96.12 179 ARG A N 1
ATOM 1301 C CA . ARG A 1 179 ? -2.549 26.688 -5.523 1 96.12 179 ARG A CA 1
ATOM 1302 C C . ARG A 1 179 ? -1.822 26.547 -4.191 1 96.12 179 ARG A C 1
ATOM 1304 O O . ARG A 1 179 ? -1.768 27.5 -3.404 1 96.12 179 ARG A O 1
ATOM 1311 N N . THR A 1 180 ? -1.207 25.453 -3.938 1 97.94 180 THR A N 1
ATOM 1312 C CA . THR A 1 180 ? -0.631 25.141 -2.631 1 97.94 180 THR A CA 1
ATOM 1313 C C . THR A 1 180 ? 0.401 26.203 -2.242 1 97.94 180 THR A C 1
ATOM 1315 O O . THR A 1 180 ? 0.344 26.766 -1.144 1 97.94 180 THR A O 1
ATOM 1318 N N . PRO A 1 181 ? 1.294 26.609 -3.111 1 98.31 181 PRO A N 1
ATOM 1319 C CA . PRO A 1 181 ? 2.258 27.641 -2.709 1 98.31 181 PRO A CA 1
ATOM 1320 C C . PRO A 1 181 ? 1.59 28.953 -2.316 1 98.31 181 PRO A C 1
ATOM 1322 O O . PRO A 1 181 ? 1.975 29.562 -1.321 1 98.31 181 PRO A O 1
ATOM 1325 N N . ASP A 1 182 ? 0.608 29.312 -3.037 1 98.38 182 ASP A N 1
ATOM 1326 C CA . ASP A 1 182 ? -0.106 30.547 -2.742 1 98.38 182 ASP A CA 1
ATOM 1327 C C . ASP A 1 182 ? -0.783 30.484 -1.375 1 98.38 182 ASP A C 1
ATOM 1329 O O . ASP A 1 182 ? -0.708 31.422 -0.591 1 98.38 182 ASP A O 1
ATOM 1333 N N . VAL A 1 183 ? -1.435 29.406 -1.127 1 98.5 183 VAL A N 1
ATOM 1334 C CA . VAL A 1 183 ? -2.158 29.234 0.128 1 98.5 183 VAL A CA 1
ATOM 1335 C C . VAL A 1 183 ? -1.17 29.188 1.292 1 98.5 183 VAL A C 1
ATOM 1337 O O . VAL A 1 183 ? -1.409 29.797 2.34 1 98.5 183 VAL A O 1
ATOM 1340 N N . VAL A 1 184 ? -0.061 28.516 1.118 1 98.75 184 VAL A N 1
ATOM 1341 C CA . VAL A 1 184 ? 0.984 28.438 2.135 1 98.75 184 VAL A CA 1
ATOM 1342 C C . VAL A 1 184 ? 1.469 29.844 2.477 1 98.75 184 VAL A C 1
ATOM 1344 O O . VAL A 1 184 ? 1.591 30.203 3.652 1 98.75 184 VAL A O 1
ATOM 1347 N N . GLN A 1 185 ? 1.745 30.594 1.458 1 98.69 185 GLN A N 1
ATOM 1348 C CA . GLN A 1 185 ? 2.236 31.953 1.659 1 98.69 185 GLN A CA 1
ATOM 1349 C C . GLN A 1 185 ? 1.234 32.781 2.449 1 98.69 185 GLN A C 1
ATOM 1351 O O . GLN A 1 185 ? 1.615 33.5 3.365 1 98.69 185 GLN A O 1
ATOM 1356 N N . GLN A 1 186 ? -0.021 32.688 2.105 1 98.69 186 GLN A N 1
ATOM 1357 C CA . GLN A 1 186 ? -1.072 33.438 2.795 1 98.69 186 GLN A CA 1
ATOM 1358 C C . GLN A 1 186 ? -1.14 33.062 4.27 1 98.69 186 GLN A C 1
ATOM 1360 O O . GLN A 1 186 ? -1.227 33.906 5.141 1 98.69 186 GLN A O 1
ATOM 1365 N N . ILE A 1 187 ? -1.102 31.734 4.523 1 98.62 187 ILE A N 1
ATOM 1366 C CA . ILE A 1 187 ? -1.199 31.266 5.902 1 98.62 187 ILE A CA 1
ATOM 1367 C C . ILE A 1 187 ? 0.021 31.719 6.695 1 98.62 187 ILE A C 1
ATOM 1369 O O . ILE A 1 187 ? -0.103 32.156 7.844 1 98.62 187 ILE A O 1
ATOM 1373 N N . ARG A 1 188 ? 1.173 31.656 6.082 1 98.06 188 ARG A N 1
ATOM 1374 C CA . ARG A 1 188 ? 2.406 32.062 6.746 1 98.06 188 ARG A CA 1
ATOM 1375 C C . ARG A 1 188 ? 2.344 33.531 7.156 1 98.06 188 ARG A C 1
ATOM 1377 O O . ARG A 1 188 ? 2.791 33.906 8.242 1 98.06 188 ARG A O 1
ATOM 1384 N N . GLN A 1 189 ? 1.815 34.375 6.328 1 97.31 189 GLN A N 1
ATOM 1385 C CA . GLN A 1 189 ? 1.67 35.812 6.629 1 97.31 189 GLN A CA 1
ATOM 1386 C C . GLN A 1 189 ? 0.699 36.031 7.785 1 97.31 189 GLN A C 1
ATOM 1388 O O . GLN A 1 189 ? 0.94 36.875 8.656 1 97.31 189 GLN A O 1
ATOM 1393 N N . ARG A 1 190 ? -0.312 35.25 7.828 1 96.75 190 ARG A N 1
ATOM 1394 C CA . ARG A 1 190 ? -1.372 35.438 8.812 1 96.75 190 ARG A CA 1
ATOM 1395 C C . ARG A 1 190 ? -0.996 34.781 10.141 1 96.75 190 ARG A C 1
ATOM 1397 O O . ARG A 1 190 ? -1.321 35.281 11.211 1 96.75 190 ARG A O 1
ATOM 1404 N N . HIS A 1 191 ? -0.35 33.594 10.031 1 96.56 191 HIS A N 1
ATOM 1405 C CA . HIS A 1 191 ? 0.063 32.812 11.18 1 96.56 191 HIS A CA 1
ATOM 1406 C C . HIS A 1 191 ? 1.539 32.438 11.094 1 96.56 191 HIS A C 1
ATOM 1408 O O . HIS A 1 191 ? 1.877 31.281 10.82 1 96.56 191 HIS A O 1
ATOM 1414 N N . PRO A 1 192 ? 2.451 33.312 11.445 1 96 192 PRO A N 1
ATOM 1415 C CA . PRO A 1 192 ? 3.885 33.125 11.203 1 96 192 PRO A CA 1
ATOM 1416 C C . PRO A 1 192 ? 4.484 31.969 12 1 96 192 PRO A C 1
ATOM 1418 O O . PRO A 1 192 ? 5.504 31.406 11.602 1 96 192 PRO A O 1
ATOM 1421 N N . SER A 1 193 ? 3.84 31.547 13.062 1 95.81 193 SER A N 1
ATOM 1422 C CA . SER A 1 193 ? 4.484 30.578 13.953 1 95.81 193 SER A CA 1
ATOM 1423 C C . SER A 1 193 ? 3.92 29.188 13.758 1 95.81 193 SER A C 1
ATOM 1425 O O . SER A 1 193 ? 4.473 28.203 14.273 1 95.81 193 SER A O 1
ATOM 1427 N N . ILE A 1 194 ? 2.826 29.062 13.055 1 97.12 194 ILE A N 1
ATOM 1428 C CA . ILE A 1 194 ? 2.17 27.766 12.945 1 97.12 194 ILE A CA 1
ATOM 1429 C C . ILE A 1 194 ? 2.988 26.859 12.039 1 97.12 194 ILE A C 1
ATOM 1431 O O . ILE A 1 194 ? 3.445 27.266 10.977 1 97.12 194 ILE A O 1
ATOM 1435 N N . PRO A 1 195 ? 3.371 25.594 12.484 1 98.56 195 PRO A N 1
ATOM 1436 C CA . PRO A 1 195 ? 4.012 24.641 11.578 1 98.56 195 PRO A CA 1
ATOM 1437 C C . PRO A 1 195 ? 3.17 24.344 10.344 1 98.56 195 PRO A C 1
ATOM 1439 O O . PRO A 1 195 ? 1.975 24.062 10.461 1 98.56 195 PRO A O 1
ATOM 1442 N N . LEU A 1 196 ? 3.793 24.422 9.18 1 98.69 196 LEU A N 1
ATOM 1443 C CA . LEU A 1 196 ? 3.094 24.203 7.918 1 98.69 196 LEU A CA 1
ATOM 1444 C C . LEU A 1 196 ? 3.664 23 7.176 1 98.69 196 LEU A C 1
ATOM 1446 O O . LEU A 1 196 ? 4.852 22.969 6.844 1 98.69 196 LEU A O 1
ATOM 1450 N N . LEU A 1 197 ? 2.824 22.031 7.031 1 98.81 197 LEU A N 1
ATOM 1451 C CA . LEU A 1 197 ? 3.018 20.906 6.113 1 98.81 197 LEU A CA 1
ATOM 1452 C C . LEU A 1 197 ? 2.287 21.156 4.797 1 98.81 197 LEU A C 1
ATOM 1454 O O . LEU A 1 197 ? 1.176 21.688 4.789 1 98.81 197 LEU A O 1
ATOM 1458 N N . ALA A 1 198 ? 2.947 20.797 3.682 1 98.75 198 ALA A N 1
ATOM 1459 C CA . ALA A 1 198 ? 2.273 21.062 2.414 1 98.75 198 ALA A CA 1
ATOM 1460 C C . ALA A 1 198 ? 2.598 20 1.378 1 98.75 198 ALA A C 1
ATOM 1462 O O . ALA A 1 198 ? 3.684 19.406 1.399 1 98.75 198 ALA A O 1
ATOM 1463 N N . SER A 1 199 ? 1.619 19.781 0.522 1 97.19 199 SER A N 1
ATOM 1464 C CA . SER A 1 199 ? 1.871 18.891 -0.609 1 97.19 199 SER A CA 1
ATOM 1465 C C . SER A 1 199 ? 2.928 19.469 -1.542 1 97.19 199 SER A C 1
ATOM 1467 O O . SER A 1 199 ? 2.803 20.609 -2.002 1 97.19 199 SER A O 1
ATOM 1469 N N . GLY A 1 200 ? 3.844 18.688 -1.853 1 95.19 200 GLY A N 1
ATOM 1470 C CA . GLY A 1 200 ? 4.965 19.188 -2.633 1 95.19 200 GLY A CA 1
ATOM 1471 C C . GLY A 1 200 ? 4.73 19.109 -4.129 1 95.19 200 GLY A C 1
ATOM 1472 O O . GLY A 1 200 ? 5.449 19.734 -4.906 1 95.19 200 GLY A O 1
ATOM 1473 N N . GLY A 1 201 ? 3.807 18.344 -4.504 1 91.44 201 GLY A N 1
ATOM 1474 C CA . GLY A 1 201 ? 3.654 18.109 -5.93 1 91.44 201 GLY A CA 1
ATOM 1475 C C . GLY A 1 201 ? 4.586 17.031 -6.457 1 91.44 201 GLY A C 1
ATOM 1476 O O . GLY A 1 201 ? 5.18 16.281 -5.68 1 91.44 201 GLY A O 1
ATOM 1477 N N . SER A 1 202 ? 4.754 17.031 -7.891 1 90.12 202 SER A N 1
ATOM 1478 C CA . SER A 1 202 ? 5.465 15.898 -8.492 1 90.12 202 SER A CA 1
ATOM 1479 C C . SER A 1 202 ? 6.809 16.344 -9.062 1 90.12 202 SER A C 1
ATOM 1481 O O . SER A 1 202 ? 7.574 15.508 -9.562 1 90.12 202 SER A O 1
ATOM 1483 N N . THR A 1 203 ? 7.141 17.656 -9.039 1 93.81 203 THR A N 1
ATOM 1484 C CA . THR A 1 203 ? 8.383 18.141 -9.633 1 93.81 203 THR A CA 1
ATOM 1485 C C . THR A 1 203 ? 9.219 18.906 -8.609 1 93.81 203 THR A C 1
ATOM 1487 O O . THR A 1 203 ? 8.68 19.406 -7.621 1 93.81 203 THR A O 1
ATOM 1490 N N . ASP A 1 204 ? 10.422 18.984 -8.953 1 95.38 204 ASP A N 1
ATOM 1491 C CA . ASP A 1 204 ? 11.305 19.781 -8.102 1 95.38 204 ASP A CA 1
ATOM 1492 C C . ASP A 1 204 ? 10.883 21.25 -8.078 1 95.38 204 ASP A C 1
ATOM 1494 O O . ASP A 1 204 ? 10.992 21.906 -7.043 1 95.38 204 ASP A O 1
ATOM 1498 N N . GLU A 1 205 ? 10.445 21.703 -9.203 1 96.06 205 GLU A N 1
ATOM 1499 C CA . GLU A 1 205 ? 10.031 23.094 -9.312 1 96.06 205 GLU A CA 1
ATOM 1500 C C . GLU A 1 205 ? 8.844 23.391 -8.391 1 96.06 205 GLU A C 1
ATOM 1502 O O . GLU A 1 205 ? 8.852 24.391 -7.672 1 96.06 205 GLU A O 1
ATOM 1507 N N . SER A 1 206 ? 7.867 22.516 -8.43 1 96.44 206 SER A N 1
ATOM 1508 C CA . SER A 1 206 ? 6.703 22.719 -7.57 1 96.44 206 SER A CA 1
ATOM 1509 C C . SER A 1 206 ? 7.078 22.641 -6.094 1 96.44 206 SER A C 1
ATOM 1511 O O . SER A 1 206 ? 6.555 23.391 -5.273 1 96.44 206 SER A O 1
ATOM 1513 N N . MET A 1 207 ? 7.949 21.734 -5.73 1 98 207 MET A N 1
ATOM 1514 C CA . MET A 1 207 ? 8.398 21.594 -4.348 1 98 207 MET A CA 1
ATOM 1515 C C . MET A 1 207 ? 9.164 22.828 -3.889 1 98 207 MET A C 1
ATOM 1517 O O . MET A 1 207 ? 8.945 23.312 -2.781 1 98 207 MET A O 1
ATOM 1521 N N . ALA A 1 208 ? 10.023 23.328 -4.781 1 98 208 ALA A N 1
ATOM 1522 C CA . ALA A 1 208 ? 10.789 24.531 -4.461 1 98 208 ALA A CA 1
ATOM 1523 C C . ALA A 1 208 ? 9.867 25.719 -4.215 1 98 208 ALA A C 1
ATOM 1525 O O . ALA A 1 208 ? 10.07 26.484 -3.268 1 98 208 ALA A O 1
ATOM 1526 N N . GLU A 1 209 ? 8.898 25.844 -5.055 1 98.19 209 GLU A N 1
ATOM 1527 C CA . GLU A 1 209 ? 7.945 26.953 -4.91 1 98.19 209 GLU A CA 1
ATOM 1528 C C . GLU A 1 209 ? 7.238 26.891 -3.561 1 98.19 209 GLU A C 1
ATOM 1530 O O . GLU A 1 209 ? 7.047 27.922 -2.908 1 98.19 209 GLU A O 1
ATOM 1535 N N . THR A 1 210 ? 6.863 25.703 -3.156 1 98.56 210 THR A N 1
ATOM 1536 C CA . THR A 1 210 ? 6.141 25.516 -1.903 1 98.56 210 THR A CA 1
ATOM 1537 C C . THR A 1 210 ? 7.047 25.781 -0.708 1 98.56 210 THR A C 1
ATOM 1539 O O . THR A 1 210 ? 6.613 26.359 0.289 1 98.56 210 THR A O 1
ATOM 1542 N N . ILE A 1 211 ? 8.289 25.406 -0.784 1 98.5 211 ILE A N 1
ATOM 1543 C CA . ILE A 1 211 ? 9.266 25.641 0.271 1 98.5 211 ILE A CA 1
ATOM 1544 C C . ILE A 1 211 ? 9.5 27.141 0.431 1 98.5 211 ILE A C 1
ATOM 1546 O O . ILE A 1 211 ? 9.453 27.672 1.545 1 98.5 211 ILE A O 1
ATOM 1550 N N . VAL A 1 212 ? 9.711 27.844 -0.706 1 98.25 212 VAL A N 1
ATOM 1551 C CA . VAL A 1 212 ? 9.977 29.281 -0.692 1 98.25 212 VAL A CA 1
ATOM 1552 C C . VAL A 1 212 ? 8.758 30.031 -0.141 1 98.25 212 VAL A C 1
ATOM 1554 O O . VAL A 1 212 ? 8.906 31.031 0.556 1 98.25 212 VAL A O 1
ATOM 1557 N N . ALA A 1 213 ? 7.57 29.453 -0.356 1 98.44 213 ALA A N 1
ATOM 1558 C CA . ALA A 1 213 ? 6.328 30.078 0.097 1 98.44 213 ALA A CA 1
ATOM 1559 C C . ALA A 1 213 ? 6.23 30.047 1.62 1 98.44 213 ALA A C 1
ATOM 1561 O O . ALA A 1 213 ? 5.465 30.828 2.209 1 98.44 213 ALA A O 1
ATOM 1562 N N . GLY A 1 214 ? 6.926 29.078 2.26 1 98.38 214 GLY A N 1
ATOM 1563 C CA . GLY A 1 214 ? 6.953 29.125 3.713 1 98.38 214 GLY A CA 1
ATOM 1564 C C . GLY A 1 214 ? 6.613 27.781 4.348 1 98.38 214 GLY A C 1
ATOM 1565 O O . GLY A 1 214 ? 6.441 27.688 5.566 1 98.38 214 GLY A O 1
ATOM 1566 N N . ALA A 1 215 ? 6.488 26.734 3.555 1 98.69 215 ALA A N 1
ATOM 1567 C CA . ALA A 1 215 ? 6.23 25.406 4.121 1 98.69 215 ALA A CA 1
ATOM 1568 C C . ALA A 1 215 ? 7.41 24.938 4.961 1 98.69 215 ALA A C 1
ATOM 1570 O O . ALA A 1 215 ? 8.57 25.094 4.566 1 98.69 215 ALA A O 1
ATOM 1571 N N . ASN A 1 216 ? 7.148 24.359 6.094 1 98.81 216 ASN A N 1
ATOM 1572 C CA . ASN A 1 216 ? 8.203 23.828 6.957 1 98.81 216 ASN A CA 1
ATOM 1573 C C . ASN A 1 216 ? 8.562 22.391 6.594 1 98.81 216 ASN A C 1
ATOM 1575 O O . ASN A 1 216 ? 9.656 21.922 6.922 1 98.81 216 ASN A O 1
ATOM 1579 N N . ALA A 1 217 ? 7.691 21.641 6.035 1 98.75 217 ALA A N 1
ATOM 1580 C CA . ALA A 1 217 ? 7.875 20.281 5.562 1 98.75 217 ALA A CA 1
ATOM 1581 C C . ALA A 1 217 ? 6.965 19.984 4.371 1 98.75 217 ALA A C 1
ATOM 1583 O O . ALA A 1 217 ? 5.992 20.703 4.133 1 98.75 217 ALA A O 1
ATOM 1584 N N . LEU A 1 218 ? 7.309 18.938 3.625 1 98.81 218 LEU A N 1
ATOM 1585 C CA . LEU A 1 218 ? 6.512 18.594 2.453 1 98.81 218 LEU A CA 1
ATOM 1586 C C . LEU A 1 218 ? 6.012 17.156 2.537 1 98.81 218 LEU A C 1
ATOM 1588 O O . LEU A 1 218 ? 6.719 16.266 3.027 1 98.81 218 LEU A O 1
ATOM 1592 N N . THR A 1 219 ? 4.805 17.016 2.092 1 98.06 219 THR A N 1
ATOM 1593 C CA . THR A 1 219 ? 4.344 15.672 1.774 1 98.06 219 THR A CA 1
ATOM 1594 C C . THR A 1 219 ? 4.746 15.289 0.354 1 98.06 219 THR A C 1
ATOM 1596 O O . THR A 1 219 ? 4.676 16.109 -0.562 1 98.06 219 THR A O 1
ATOM 1599 N N . TRP A 1 220 ? 5.176 14.094 0.265 1 95.06 220 TRP A N 1
ATOM 1600 C CA . TRP A 1 220 ? 5.629 13.57 -1.019 1 95.06 220 TRP A CA 1
ATOM 1601 C C . TRP A 1 220 ? 5 12.203 -1.297 1 95.06 220 TRP A C 1
ATOM 1603 O O . TRP A 1 220 ? 4.887 11.375 -0.394 1 95.06 220 TRP A O 1
ATOM 1613 N N . THR A 1 221 ? 4.484 12.055 -2.547 1 93.88 221 THR A N 1
ATOM 1614 C CA . THR A 1 221 ? 3.932 10.773 -2.959 1 93.88 221 THR A CA 1
ATOM 1615 C C . THR A 1 221 ? 5.008 9.898 -3.594 1 93.88 221 THR A C 1
ATOM 1617 O O . THR A 1 221 ? 5.5 10.195 -4.684 1 93.88 221 THR A O 1
ATOM 1620 N N . PRO A 1 222 ? 5.289 8.812 -2.961 1 92.62 222 PRO A N 1
ATOM 1621 C CA . PRO A 1 222 ? 6.266 7.902 -3.559 1 92.62 222 PRO A CA 1
ATOM 1622 C C . PRO A 1 222 ? 5.719 7.164 -4.777 1 92.62 222 PRO A C 1
ATOM 1624 O O . PRO A 1 222 ? 4.504 7.16 -5.004 1 92.62 222 PRO A O 1
ATOM 1627 N N . PRO A 1 223 ? 6.684 6.621 -5.531 1 87.75 223 PRO A N 1
ATOM 1628 C CA . PRO A 1 223 ? 6.207 5.75 -6.609 1 87.75 223 PRO A CA 1
ATOM 1629 C C . PRO A 1 223 ? 5.418 4.547 -6.094 1 87.75 223 PRO A C 1
ATOM 1631 O O . PRO A 1 223 ? 5.641 4.094 -4.969 1 87.75 223 PRO A O 1
ATOM 1634 N N . ASN A 1 224 ? 4.547 4.129 -6.93 1 85.19 224 ASN A N 1
ATOM 1635 C CA . ASN A 1 224 ? 3.721 2.967 -6.613 1 85.19 224 ASN A CA 1
ATOM 1636 C C . ASN A 1 224 ? 4.504 1.665 -6.758 1 85.19 224 ASN A C 1
ATOM 1638 O O . ASN A 1 224 ? 5.195 1.461 -7.754 1 85.19 224 ASN A O 1
ATOM 1642 N N . ALA A 1 225 ? 4.348 0.809 -5.746 1 88.06 225 ALA A N 1
ATOM 1643 C CA . ALA A 1 225 ? 5.09 -0.449 -5.773 1 88.06 225 ALA A CA 1
ATOM 1644 C C . ALA A 1 225 ? 4.676 -1.307 -6.965 1 88.06 225 ALA A C 1
ATOM 1646 O O . ALA A 1 225 ? 5.516 -1.965 -7.586 1 88.06 225 ALA A O 1
ATOM 1647 N N . GLN A 1 226 ? 3.393 -1.291 -7.254 1 88.25 226 GLN A N 1
ATOM 1648 C CA . GLN A 1 226 ? 2.885 -2.092 -8.359 1 88.25 226 GLN A CA 1
ATOM 1649 C C . GLN A 1 226 ? 3.445 -1.604 -9.695 1 88.25 226 GLN A C 1
ATOM 1651 O O . GLN A 1 226 ? 3.814 -2.41 -10.555 1 88.25 226 GLN A O 1
ATOM 1656 N N . GLU A 1 227 ? 3.48 -0.322 -9.789 1 84.5 227 GLU A N 1
ATOM 1657 C CA . GLU A 1 227 ? 4.031 0.245 -11.016 1 84.5 227 GLU A CA 1
ATOM 1658 C C . GLU A 1 227 ? 5.516 -0.072 -11.156 1 84.5 227 GLU A C 1
ATOM 1660 O O . GLU A 1 227 ? 5.992 -0.387 -12.25 1 84.5 227 GLU A O 1
ATOM 1665 N N . MET A 1 228 ? 6.195 0.042 -10.109 1 86.19 228 MET A N 1
ATOM 1666 C CA . MET A 1 228 ? 7.613 -0.303 -10.109 1 86.19 228 MET A CA 1
ATOM 1667 C C . MET A 1 228 ? 7.816 -1.774 -10.453 1 86.19 228 MET A C 1
ATOM 1669 O O . MET A 1 228 ? 8.703 -2.115 -11.234 1 86.19 228 MET A O 1
ATOM 1673 N N . GLN A 1 229 ? 6.98 -2.588 -9.875 1 87.06 229 GLN A N 1
ATOM 1674 C CA . GLN A 1 229 ? 7.043 -4.02 -10.141 1 87.06 229 GLN A CA 1
ATOM 1675 C C . GLN A 1 229 ? 6.727 -4.324 -11.602 1 87.06 229 GLN A C 1
ATOM 1677 O O . GLN A 1 229 ? 7.383 -5.16 -12.227 1 87.06 229 GLN A O 1
ATOM 1682 N N . ARG A 1 230 ? 5.715 -3.672 -12.094 1 85.56 230 ARG A N 1
ATOM 1683 C CA . ARG A 1 230 ? 5.352 -3.844 -13.5 1 85.56 230 ARG A CA 1
ATOM 1684 C C . ARG A 1 230 ? 6.512 -3.467 -14.414 1 85.56 230 ARG A C 1
ATOM 1686 O O . ARG A 1 230 ? 6.801 -4.176 -15.383 1 85.56 230 ARG A O 1
ATOM 1693 N N . SER A 1 231 ? 7.148 -2.334 -14.156 1 85 231 SER A N 1
ATOM 1694 C CA . SER A 1 231 ? 8.297 -1.904 -14.938 1 85 231 SER A CA 1
ATOM 1695 C C . SER A 1 231 ? 9.406 -2.953 -14.914 1 85 231 SER A C 1
ATOM 1697 O O . SER A 1 231 ? 10.039 -3.217 -15.945 1 85 231 SER A O 1
ATOM 1699 N N . MET A 1 232 ? 9.602 -3.479 -13.789 1 85.31 232 MET A N 1
ATOM 1700 C CA . MET A 1 232 ? 10.602 -4.535 -13.641 1 85.31 232 MET A CA 1
ATOM 1701 C C . MET A 1 232 ? 10.227 -5.75 -14.484 1 85.31 232 MET A C 1
ATOM 1703 O O . MET A 1 232 ? 11.078 -6.328 -15.164 1 85.31 232 MET A O 1
ATOM 1707 N N . MET A 1 233 ? 8.945 -6.152 -14.453 1 86.5 233 MET A N 1
ATOM 1708 C CA . MET A 1 233 ? 8.469 -7.289 -15.242 1 86.5 233 MET A CA 1
ATOM 1709 C C . MET A 1 233 ? 8.641 -7.035 -16.734 1 86.5 233 MET A C 1
ATOM 1711 O O . MET A 1 233 ? 8.969 -7.949 -17.484 1 86.5 233 MET A O 1
ATOM 1715 N N . MET A 1 234 ? 8.383 -5.797 -17.109 1 85.25 234 MET A N 1
ATOM 1716 C CA . MET A 1 234 ? 8.578 -5.438 -18.5 1 85.25 234 MET A CA 1
ATOM 1717 C C . MET A 1 234 ? 10.031 -5.625 -18.922 1 85.25 234 MET A C 1
ATOM 1719 O O . MET A 1 234 ? 10.305 -6.098 -20.031 1 85.25 234 MET A O 1
ATOM 1723 N N . ARG A 1 235 ? 10.914 -5.285 -18.062 1 85.06 235 ARG A N 1
ATOM 1724 C CA . ARG A 1 235 ? 12.336 -5.484 -18.328 1 85.06 235 ARG A CA 1
ATOM 1725 C C . ARG A 1 235 ? 12.664 -6.969 -18.484 1 85.06 235 ARG A C 1
ATOM 1727 O O . ARG A 1 235 ? 13.461 -7.348 -19.344 1 85.06 235 ARG A O 1
ATOM 1734 N N . TYR A 1 236 ? 11.992 -7.754 -17.672 1 83.69 236 TYR A N 1
ATOM 1735 C CA . TYR A 1 236 ? 12.195 -9.195 -17.766 1 83.69 236 TYR A CA 1
ATOM 1736 C C . TYR A 1 236 ? 11.727 -9.727 -19.109 1 83.69 236 TYR A C 1
ATOM 1738 O O . TYR A 1 236 ? 12.266 -10.711 -19.609 1 83.69 236 TYR A O 1
ATOM 1746 N N . ARG A 1 237 ? 10.727 -9.062 -19.672 1 84.06 237 ARG A N 1
ATOM 1747 C CA . ARG A 1 237 ? 10.141 -9.5 -20.938 1 84.06 237 ARG A CA 1
ATOM 1748 C C . ARG A 1 237 ? 10.875 -8.883 -22.125 1 84.06 237 ARG A C 1
ATOM 1750 O O . ARG A 1 237 ? 10.516 -9.141 -23.281 1 84.06 237 ARG A O 1
ATOM 1757 N N . GLY A 1 238 ? 11.844 -8.117 -21.906 1 82.62 238 GLY A N 1
ATOM 1758 C CA . GLY A 1 238 ? 12.57 -7.438 -22.969 1 82.62 238 GLY A CA 1
ATOM 1759 C C . GLY A 1 238 ? 11.805 -6.266 -23.562 1 82.62 238 GLY A C 1
ATOM 1760 O O . GLY A 1 238 ? 12.039 -5.879 -24.703 1 82.62 238 GLY A O 1
ATOM 1761 N N . GLU A 1 239 ? 10.828 -5.809 -22.859 1 78.44 239 GLU A N 1
ATOM 1762 C CA . GLU A 1 239 ? 10.008 -4.695 -23.344 1 78.44 239 GLU A CA 1
ATOM 1763 C C . GLU A 1 239 ? 10.57 -3.357 -22.875 1 78.44 239 GLU A C 1
ATOM 1765 O O . GLU A 1 239 ? 11.227 -3.283 -21.828 1 78.44 239 GLU A O 1
ATOM 1770 N N . SER A 1 240 ? 10.789 -2.367 -23.828 1 65.88 240 SER A N 1
ATOM 1771 C CA . SER A 1 240 ? 11.266 -1.035 -23.469 1 65.88 240 SER A CA 1
ATOM 1772 C C . SER A 1 240 ? 10.25 -0.313 -22.578 1 65.88 240 SER A C 1
ATOM 1774 O O . SER A 1 240 ? 9.039 -0.428 -22.797 1 65.88 240 SER A O 1
ATOM 1776 N N . THR A 1 241 ? 10.727 0.084 -21.453 1 62.03 241 THR A N 1
ATOM 1777 C CA . THR A 1 241 ? 9.898 0.977 -20.656 1 62.03 241 THR A CA 1
ATOM 1778 C C . THR A 1 241 ? 9.797 2.352 -21.312 1 62.03 241 THR A C 1
ATOM 1780 O O . THR A 1 241 ? 10.727 2.787 -22 1 62.03 241 THR A O 1
ATOM 1783 N N . GLY A 1 242 ? 8.914 2.668 -22.094 1 46.62 242 GLY A N 1
ATOM 1784 C CA . GLY A 1 242 ? 8.844 3.988 -22.688 1 46.62 242 GLY A CA 1
ATOM 1785 C C . GLY A 1 242 ? 9.719 5.012 -21.984 1 46.62 242 GLY A C 1
ATOM 1786 O O . GLY A 1 242 ? 9.719 6.188 -22.359 1 46.62 242 GLY A O 1
ATOM 1787 N N . ASP A 1 243 ? 10.109 4.852 -20.859 1 41.31 243 ASP A N 1
ATOM 1788 C CA . ASP A 1 243 ? 10.953 5.883 -20.266 1 41.31 243 ASP A CA 1
ATOM 1789 C C . ASP A 1 243 ? 12.375 5.809 -20.812 1 41.31 243 ASP A C 1
ATOM 1791 O O . ASP A 1 243 ? 13.32 6.262 -20.172 1 41.31 243 ASP A O 1
ATOM 1795 N N . ASN A 1 244 ? 12.781 5.082 -21.812 1 33.16 244 ASN A N 1
ATOM 1796 C CA . ASN A 1 244 ? 14.062 5.375 -22.438 1 33.16 244 ASN A CA 1
ATOM 1797 C C . ASN A 1 244 ? 14.156 6.836 -22.875 1 33.16 244 ASN A C 1
ATOM 1799 O O . ASN A 1 244 ? 14.219 7.129 -24.078 1 33.16 244 ASN A O 1
ATOM 1803 N N . MET A 1 245 ? 13.453 7.742 -22.641 1 28.33 245 MET A N 1
ATOM 1804 C CA . MET A 1 245 ? 13.898 8.984 -23.266 1 28.33 245 MET A CA 1
ATOM 1805 C C . MET A 1 245 ? 15.367 9.258 -22.953 1 28.33 245 MET A C 1
ATOM 1807 O O . MET A 1 245 ? 15.938 8.641 -22.047 1 28.33 245 MET A O 1
ATOM 1811 N N . GLN A 1 246 ? 15.75 10.719 -22.688 1 24.19 246 GLN A N 1
ATOM 1812 C CA . GLN A 1 246 ? 16.859 11.633 -22.922 1 24.19 246 GLN A CA 1
ATOM 1813 C C . GLN A 1 246 ? 17.984 11.422 -21.906 1 24.19 246 GLN A C 1
ATOM 1815 O O . GLN A 1 246 ? 17.812 11.719 -20.719 1 24.19 246 GLN A O 1
ATOM 1820 N N . HIS A 1 247 ? 18.672 10.305 -21.797 1 20.14 247 HIS A N 1
ATOM 1821 C CA . HIS A 1 247 ? 20.062 10.703 -21.594 1 20.14 247 HIS A CA 1
ATOM 1822 C C . HIS A 1 247 ? 20.656 11.352 -22.844 1 20.14 247 HIS A C 1
ATOM 1824 O O . HIS A 1 247 ? 20.422 10.875 -23.953 1 20.14 247 HIS A O 1
ATOM 1830 N N . MET B 1 1 ? -47.375 -57.125 21.781 1 28.97 1 MET B N 1
ATOM 1831 C CA . MET B 1 1 ? -47.844 -56.344 20.641 1 28.97 1 MET B CA 1
ATOM 1832 C C . MET B 1 1 ? -46.875 -55.219 20.312 1 28.97 1 MET B C 1
ATOM 1834 O O . MET B 1 1 ? -46.656 -54.312 21.125 1 28.97 1 MET B O 1
ATOM 1838 N N . ASN B 1 2 ? -45.75 -55.5 19.531 1 29.75 2 ASN B N 1
ATOM 1839 C CA . ASN B 1 2 ? -44.562 -54.781 19.078 1 29.75 2 ASN B CA 1
ATOM 1840 C C . ASN B 1 2 ? -44.938 -53.625 18.141 1 29.75 2 ASN B C 1
ATOM 1842 O O . ASN B 1 2 ? -45.469 -53.875 17.047 1 29.75 2 ASN B O 1
ATOM 1846 N N . ILE B 1 3 ? -45.406 -52.438 18.656 1 34.28 3 ILE B N 1
ATOM 1847 C CA . ILE B 1 3 ? -45.781 -51.219 17.922 1 34.28 3 ILE B CA 1
ATOM 1848 C C . ILE B 1 3 ? -44.625 -50.781 17.031 1 34.28 3 ILE B C 1
ATOM 1850 O O . ILE B 1 3 ? -43.594 -50.281 17.531 1 34.28 3 ILE B O 1
ATOM 1854 N N . THR B 1 4 ? -44.25 -51.625 16 1 35.53 4 THR B N 1
ATOM 1855 C CA . THR B 1 4 ? -43.344 -51.188 14.953 1 35.53 4 THR B CA 1
ATOM 1856 C C . THR B 1 4 ? -43.844 -49.906 14.273 1 35.53 4 THR B C 1
ATOM 1858 O O . THR B 1 4 ? -44.875 -49.938 13.609 1 35.53 4 THR B O 1
ATOM 1861 N N . HIS B 1 5 ? -43.719 -48.75 14.961 1 35.72 5 HIS B N 1
ATOM 1862 C CA . HIS B 1 5 ? -44 -47.469 14.328 1 35.72 5 HIS B CA 1
ATOM 1863 C C . HIS B 1 5 ? -43.281 -47.344 12.992 1 35.72 5 HIS B C 1
ATOM 1865 O O . HIS B 1 5 ? -42.031 -47.469 12.938 1 35.72 5 HIS B O 1
ATOM 1871 N N . ASP B 1 6 ? -43.812 -47.812 11.859 1 34.56 6 ASP B N 1
ATOM 1872 C CA . ASP B 1 6 ? -43.438 -47.594 10.469 1 34.56 6 ASP B CA 1
ATOM 1873 C C . ASP B 1 6 ? -43.219 -46.125 10.18 1 34.56 6 ASP B C 1
ATOM 1875 O O . ASP B 1 6 ? -44.188 -45.344 10.055 1 34.56 6 ASP B O 1
ATOM 1879 N N . MET B 1 7 ? -42.25 -45.406 10.82 1 34.06 7 MET B N 1
ATOM 1880 C CA . MET B 1 7 ? -41.906 -44.031 10.492 1 34.06 7 MET B CA 1
ATOM 1881 C C . MET B 1 7 ? -41.531 -43.906 9.016 1 34.06 7 MET B C 1
ATOM 1883 O O . MET B 1 7 ? -40.375 -44.156 8.641 1 34.06 7 MET B O 1
ATOM 1887 N N . SER B 1 8 ? -42.375 -44.406 8.039 1 34.09 8 SER B N 1
ATOM 1888 C CA . SER B 1 8 ? -42.125 -44 6.656 1 34.09 8 SER B CA 1
ATOM 1889 C C . SER B 1 8 ? -41.844 -42.531 6.543 1 34.09 8 SER B C 1
ATOM 1891 O O . SER B 1 8 ? -42.719 -41.688 6.844 1 34.09 8 SER B O 1
ATOM 1893 N N . ASN B 1 9 ? -40.625 -42.094 6.852 1 34.22 9 ASN B N 1
ATOM 1894 C CA . ASN B 1 9 ? -40.094 -40.75 6.637 1 34.22 9 ASN B CA 1
ATOM 1895 C C . ASN B 1 9 ? -40.438 -40.219 5.242 1 34.22 9 ASN B C 1
ATOM 1897 O O . ASN B 1 9 ? -39.938 -40.75 4.242 1 34.22 9 ASN B O 1
ATOM 1901 N N . ASP B 1 10 ? -41.688 -39.938 4.93 1 34.59 10 ASP B N 1
ATOM 1902 C CA . ASP B 1 10 ? -42.062 -39.156 3.744 1 34.59 10 ASP B CA 1
ATOM 1903 C C . ASP B 1 10 ? -41.094 -38 3.518 1 34.59 10 ASP B C 1
ATOM 1905 O O . ASP B 1 10 ? -41.25 -36.938 4.121 1 34.59 10 ASP B O 1
ATOM 1909 N N . LEU B 1 11 ? -39.75 -38.188 3.404 1 36.47 11 LEU B N 1
ATOM 1910 C CA . LEU B 1 11 ? -38.875 -37.125 2.896 1 36.47 11 LEU B CA 1
ATOM 1911 C C . LEU B 1 11 ? -39.406 -36.594 1.575 1 36.47 11 LEU B C 1
ATOM 1913 O O . LEU B 1 11 ? -39.438 -37.312 0.571 1 36.47 11 LEU B O 1
ATOM 1917 N N . THR B 1 12 ? -40.438 -35.812 1.6 1 37.06 12 THR B N 1
ATOM 1918 C CA . THR B 1 12 ? -40.844 -35.062 0.419 1 37.06 12 THR B CA 1
ATOM 1919 C C . THR B 1 12 ? -39.656 -34.656 -0.406 1 37.06 12 THR B C 1
ATOM 1921 O O . THR B 1 12 ? -38.625 -34.25 0.148 1 37.06 12 THR B O 1
ATOM 1924 N N . GLU B 1 13 ? -39.5 -35.094 -1.581 1 37.59 13 GLU B N 1
ATOM 1925 C CA . GLU B 1 13 ? -38.5 -34.812 -2.611 1 37.59 13 GLU B CA 1
ATOM 1926 C C . GLU B 1 13 ? -38.219 -33.312 -2.715 1 37.59 13 GLU B C 1
ATOM 1928 O O . GLU B 1 13 ? -39.156 -32.531 -2.973 1 37.59 13 GLU B O 1
ATOM 1933 N N . TYR B 1 14 ? -37.281 -32.75 -1.883 1 38.69 14 TYR B N 1
ATOM 1934 C CA . TYR B 1 14 ? -36.75 -31.391 -2.084 1 38.69 14 TYR B CA 1
ATOM 1935 C C . TYR B 1 14 ? -36.438 -31.141 -3.553 1 38.69 14 TYR B C 1
ATOM 1937 O O . TYR B 1 14 ? -35.594 -31.844 -4.141 1 38.69 14 TYR B O 1
ATOM 1945 N N . ASP B 1 15 ? -37.469 -30.844 -4.367 1 38.5 15 ASP B N 1
ATOM 1946 C CA . ASP B 1 15 ? -37.219 -30.438 -5.746 1 38.5 15 ASP B CA 1
ATOM 1947 C C . ASP B 1 15 ? -36.219 -29.281 -5.809 1 38.5 15 ASP B C 1
ATOM 1949 O O . ASP B 1 15 ? -36.531 -28.172 -5.348 1 38.5 15 ASP B O 1
ATOM 1953 N N . PRO B 1 16 ? -34.906 -29.516 -6.02 1 40.28 16 PRO B N 1
ATOM 1954 C CA . PRO B 1 16 ? -33.906 -28.484 -6.121 1 40.28 16 PRO B CA 1
ATOM 1955 C C . PRO B 1 16 ? -34.25 -27.391 -7.137 1 40.28 16 PRO B C 1
ATOM 1957 O O . PRO B 1 16 ? -33.594 -26.359 -7.199 1 40.28 16 PRO B O 1
ATOM 1960 N N . GLU B 1 17 ? -35 -27.703 -8.164 1 40.25 17 GLU B N 1
ATOM 1961 C CA . GLU B 1 17 ? -35.25 -26.75 -9.25 1 40.25 17 GLU B CA 1
ATOM 1962 C C . GLU B 1 17 ? -36.062 -25.562 -8.766 1 40.25 17 GLU B C 1
ATOM 1964 O O . GLU B 1 17 ? -36.188 -24.562 -9.469 1 40.25 17 GLU B O 1
ATOM 1969 N N . SER B 1 18 ? -37.094 -25.766 -7.949 1 37.25 18 SER B N 1
ATOM 1970 C CA . SER B 1 18 ? -38.125 -24.734 -7.801 1 37.25 18 SER B CA 1
ATOM 1971 C C . SER B 1 18 ? -37.562 -23.453 -7.203 1 37.25 18 SER B C 1
ATOM 1973 O O . SER B 1 18 ? -38 -22.359 -7.547 1 37.25 18 SER B O 1
ATOM 1975 N N . ARG B 1 19 ? -37.25 -23.453 -5.906 1 35.72 19 ARG B N 1
ATOM 1976 C CA . ARG B 1 19 ? -37.094 -22.125 -5.34 1 35.72 19 ARG B CA 1
ATOM 1977 C C . ARG B 1 19 ? -35.781 -21.484 -5.805 1 35.72 19 ARG B C 1
ATOM 1979 O O . ARG B 1 19 ? -34.688 -21.906 -5.383 1 35.72 19 ARG B O 1
ATOM 1986 N N . GLN B 1 20 ? -35.656 -21.188 -7.055 1 36.09 20 GLN B N 1
ATOM 1987 C CA . GLN B 1 20 ? -34.594 -20.203 -7.293 1 36.09 20 GLN B CA 1
ATOM 1988 C C . GLN B 1 20 ? -34.406 -19.281 -6.094 1 36.09 20 GLN B C 1
ATOM 1990 O O . GLN B 1 20 ? -35.188 -18.344 -5.91 1 36.09 20 GLN B O 1
ATOM 1995 N N . VAL B 1 21 ? -34.312 -19.703 -4.922 1 37.56 21 VAL B N 1
ATOM 1996 C CA . VAL B 1 21 ? -34.188 -18.875 -3.729 1 37.56 21 VAL B CA 1
ATOM 1997 C C . VAL B 1 21 ? -33.125 -17.797 -3.957 1 37.56 21 VAL B C 1
ATOM 1999 O O . VAL B 1 21 ? -32 -18.109 -4.375 1 37.56 21 VAL B O 1
ATOM 2002 N N . ASP B 1 22 ? -33.438 -16.578 -4.465 1 42.19 22 ASP B N 1
ATOM 2003 C CA . ASP B 1 22 ? -32.531 -15.445 -4.426 1 42.19 22 ASP B CA 1
ATOM 2004 C C . ASP B 1 22 ? -31.641 -15.5 -3.188 1 42.19 22 ASP B C 1
ATOM 2006 O O . ASP B 1 22 ? -32.125 -15.727 -2.078 1 42.19 22 ASP B O 1
ATOM 2010 N N . GLY B 1 23 ? -30.594 -16.156 -3.279 1 47.56 23 GLY B N 1
ATOM 2011 C CA . GLY B 1 23 ? -29.703 -16.234 -2.131 1 47.56 23 GLY B CA 1
ATOM 2012 C C . GLY B 1 23 ? -29.797 -15.008 -1.232 1 47.56 23 GLY B C 1
ATOM 2013 O O . GLY B 1 23 ? -30.484 -14.039 -1.562 1 47.56 23 GLY B O 1
ATOM 2014 N N . PRO B 1 24 ? -29.625 -15.242 0.117 1 54.44 24 PRO B N 1
ATOM 2015 C CA . PRO B 1 24 ? -29.672 -14.102 1.028 1 54.44 24 PRO B CA 1
ATOM 2016 C C . PRO B 1 24 ? -28.938 -12.875 0.48 1 54.44 24 PRO B C 1
ATOM 2018 O O . PRO B 1 24 ? -28.047 -13.016 -0.358 1 54.44 24 PRO B O 1
ATOM 2021 N N . ASN B 1 25 ? -29.469 -11.75 0.686 1 59.62 25 ASN B N 1
ATOM 2022 C CA . ASN B 1 25 ? -28.797 -10.5 0.331 1 59.62 25 ASN B CA 1
ATOM 2023 C C . ASN B 1 25 ? -27.375 -10.453 0.861 1 59.62 25 ASN B C 1
ATOM 2025 O O . ASN B 1 25 ? -27.094 -10.922 1.967 1 59.62 25 ASN B O 1
ATOM 2029 N N . PRO B 1 26 ? -26.516 -10.203 -0.028 1 61.97 26 PRO B N 1
ATOM 2030 C CA . PRO B 1 26 ? -25.156 -10.047 0.469 1 61.97 26 PRO B CA 1
ATOM 2031 C C . PRO B 1 26 ? -25.062 -9.086 1.651 1 61.97 26 PRO B C 1
ATOM 2033 O O . PRO B 1 26 ? -25.781 -8.094 1.702 1 61.97 26 PRO B O 1
ATOM 2036 N N . ILE B 1 27 ? -24.484 -9.539 2.787 1 62.97 27 ILE B N 1
ATOM 2037 C CA . ILE B 1 27 ? -24.156 -8.664 3.912 1 62.97 27 ILE B CA 1
ATOM 2038 C C . ILE B 1 27 ? -22.859 -7.914 3.631 1 62.97 27 ILE B C 1
ATOM 2040 O O . ILE B 1 27 ? -21.812 -8.531 3.451 1 62.97 27 ILE B O 1
ATOM 2044 N N . GLU B 1 28 ? -22.984 -6.703 3.361 1 61.84 28 GLU B N 1
ATOM 2045 C CA . GLU B 1 28 ? -21.797 -5.898 3.09 1 61.84 28 GLU B CA 1
ATOM 2046 C C . GLU B 1 28 ? -21.438 -5.023 4.285 1 61.84 28 GLU B C 1
ATOM 2048 O O . GLU B 1 28 ? -22.328 -4.535 4.992 1 61.84 28 GLU B O 1
ATOM 2053 N N . ASN B 1 29 ? -20.281 -5.352 4.727 1 55.28 29 ASN B N 1
ATOM 2054 C CA . ASN B 1 29 ? -19.812 -4.387 5.719 1 55.28 29 ASN B CA 1
ATOM 2055 C C . ASN B 1 29 ? -19.812 -2.967 5.156 1 55.28 29 ASN B C 1
ATOM 2057 O O . ASN B 1 29 ? -19.438 -2.752 4.004 1 55.28 29 ASN B O 1
ATOM 2061 N N . ARG B 1 30 ? -20.578 -2.158 5.734 1 51.5 30 ARG B N 1
ATOM 2062 C CA . ARG B 1 30 ? -20.734 -0.772 5.301 1 51.5 30 ARG B CA 1
ATOM 2063 C C . ARG B 1 30 ? -19.375 -0.137 5.008 1 51.5 30 ARG B C 1
ATOM 2065 O O . ARG B 1 30 ? -19.312 0.918 4.371 1 51.5 30 ARG B O 1
ATOM 2072 N N . ILE B 1 31 ? -18.422 -0.831 5.641 1 48.53 31 ILE B N 1
ATOM 2073 C CA . ILE B 1 31 ? -17.141 -0.125 5.582 1 48.53 31 ILE B CA 1
ATOM 2074 C C . ILE B 1 31 ? -16.422 -0.454 4.27 1 48.53 31 ILE B C 1
ATOM 2076 O O . ILE B 1 31 ? -15.508 0.261 3.859 1 48.53 31 ILE B O 1
ATOM 2080 N N . SER B 1 32 ? -16.969 -1.539 3.604 1 52.09 32 SER B N 1
ATOM 2081 C CA . SER B 1 32 ? -16.219 -1.953 2.426 1 52.09 32 SER B CA 1
ATOM 2082 C C . SER B 1 32 ? -16.469 -1.01 1.253 1 52.09 32 SER B C 1
ATOM 2084 O O . SER B 1 32 ? -17.594 -0.608 1 1 52.09 32 SER B O 1
ATOM 2086 N N . SER B 1 33 ? -15.438 -0.16 0.934 1 59.53 33 SER B N 1
ATOM 2087 C CA . SER B 1 33 ? -15.508 0.753 -0.202 1 59.53 33 SER B CA 1
ATOM 2088 C C . SER B 1 33 ? -15.633 -0.009 -1.517 1 59.53 33 SER B C 1
ATOM 2090 O O . SER B 1 33 ? -15.016 -1.063 -1.689 1 59.53 33 SER B O 1
ATOM 2092 N N . SER B 1 34 ? -16.625 0.325 -2.26 1 66 34 SER B N 1
ATOM 2093 C CA . SER B 1 34 ? -16.812 -0.218 -3.6 1 66 34 SER B CA 1
ATOM 2094 C C . SER B 1 34 ? -15.617 0.086 -4.496 1 66 34 SER B C 1
ATOM 2096 O O . SER B 1 34 ? -15.477 -0.498 -5.574 1 66 34 SER B O 1
ATOM 2098 N N . ALA B 1 35 ? -14.664 0.835 -3.906 1 74.44 35 ALA B N 1
ATOM 2099 C CA . ALA B 1 35 ? -13.609 1.307 -4.801 1 74.44 35 ALA B CA 1
ATOM 2100 C C . ALA B 1 35 ? -12.555 0.227 -5.02 1 74.44 35 ALA B C 1
ATOM 2102 O O . ALA B 1 35 ? -11.867 0.221 -6.043 1 74.44 35 ALA B O 1
ATOM 2103 N N . ALA B 1 36 ? -12.516 -0.708 -4.156 1 86.25 36 ALA B N 1
ATOM 2104 C CA . ALA B 1 36 ? -11.531 -1.775 -4.309 1 86.25 36 ALA B CA 1
ATOM 2105 C C . ALA B 1 36 ? -12.211 -3.125 -4.52 1 86.25 36 ALA B C 1
ATOM 2107 O O . ALA B 1 36 ? -11.852 -4.117 -3.883 1 86.25 36 ALA B O 1
ATOM 2108 N N . ARG B 1 37 ? -13.109 -3.158 -5.52 1 89.69 37 ARG B N 1
ATOM 2109 C CA . ARG B 1 37 ? -13.852 -4.383 -5.793 1 89.69 37 ARG B CA 1
ATOM 2110 C C . ARG B 1 37 ? -13.289 -5.102 -7.016 1 89.69 37 ARG B C 1
ATOM 2112 O O . ARG B 1 37 ? -12.961 -4.465 -8.016 1 89.69 37 ARG B O 1
ATOM 2119 N N . VAL B 1 38 ? -13.352 -6.379 -6.879 1 94.19 38 VAL B N 1
ATOM 2120 C CA . VAL B 1 38 ? -12.898 -7.23 -7.977 1 94.19 38 VAL B CA 1
ATOM 2121 C C . VAL B 1 38 ? -13.898 -7.168 -9.125 1 94.19 38 VAL B C 1
ATOM 2123 O O . VAL B 1 38 ? -15.109 -7.227 -8.906 1 94.19 38 VAL B O 1
ATOM 2126 N N . PRO B 1 39 ? -13.438 -6.973 -10.352 1 94 39 PRO B N 1
ATOM 2127 C CA . PRO B 1 39 ? -14.352 -7.031 -11.492 1 94 39 PRO B CA 1
ATOM 2128 C C . PRO B 1 39 ? -15.156 -8.32 -11.539 1 94 39 PRO B C 1
ATOM 2130 O O . PRO B 1 39 ? -14.617 -9.406 -11.297 1 94 39 PRO B O 1
ATOM 2133 N N . ASP B 1 40 ? -16.359 -8.25 -11.93 1 94.62 40 ASP B N 1
ATOM 2134 C CA . ASP B 1 40 ? -17.297 -9.367 -11.891 1 94.62 40 ASP B CA 1
ATOM 2135 C C . ASP B 1 40 ? -16.844 -10.492 -12.82 1 94.62 40 ASP B C 1
ATOM 2137 O O . ASP B 1 40 ? -17.078 -11.672 -12.523 1 94.62 40 ASP B O 1
ATOM 2141 N N . ILE B 1 41 ? -16.234 -10.148 -13.867 1 97.38 41 ILE B N 1
ATOM 2142 C CA . ILE B 1 41 ? -15.875 -11.109 -14.898 1 97.38 41 ILE B CA 1
ATOM 2143 C C . ILE B 1 41 ? -14.938 -12.164 -14.32 1 97.38 41 ILE B C 1
ATOM 2145 O O . ILE B 1 41 ? -14.867 -13.289 -14.812 1 97.38 41 ILE B O 1
ATOM 2149 N N . ILE B 1 42 ? -14.242 -11.844 -13.242 1 97.56 42 ILE B N 1
ATOM 2150 C CA . ILE B 1 42 ? -13.242 -12.75 -12.688 1 97.56 42 ILE B CA 1
ATOM 2151 C C . ILE B 1 42 ? -13.945 -13.938 -12.031 1 97.56 42 ILE B C 1
ATOM 2153 O O . ILE B 1 42 ? -13.359 -15.023 -11.93 1 97.56 42 ILE B O 1
ATOM 2157 N N . SER B 1 43 ? -15.156 -13.797 -11.672 1 95 43 SER B N 1
ATOM 2158 C CA . SER B 1 43 ? -15.914 -14.875 -11.039 1 95 43 SER B CA 1
ATOM 2159 C C . SER B 1 43 ? -16.203 -15.992 -12.031 1 95 43 SER B C 1
ATOM 2161 O O . SER B 1 43 ? -16.609 -17.094 -11.641 1 95 43 SER B O 1
ATOM 2163 N N . CYS B 1 44 ? -15.977 -15.734 -13.289 1 96.56 44 CYS B N 1
ATOM 2164 C CA . CYS B 1 44 ? -16.234 -16.719 -14.336 1 96.56 44 CYS B CA 1
ATOM 2165 C C . CYS B 1 44 ? -15.109 -17.734 -14.422 1 96.56 44 CYS B C 1
ATOM 2167 O O . CYS B 1 44 ? -15.219 -18.734 -15.148 1 96.56 44 CYS B O 1
ATOM 2169 N N . THR B 1 45 ? -14.078 -17.516 -13.672 1 97.81 45 THR B N 1
ATOM 2170 C CA . THR B 1 45 ? -12.984 -18.484 -13.688 1 97.81 45 THR B CA 1
ATOM 2171 C C . THR B 1 45 ? -13.391 -19.781 -12.992 1 97.81 45 THR B C 1
ATOM 2173 O O . THR B 1 45 ? -14.367 -19.812 -12.242 1 97.81 45 THR B O 1
ATOM 2176 N N . SER B 1 46 ? -12.602 -20.844 -13.25 1 97.12 46 SER B N 1
ATOM 2177 C CA . SER B 1 46 ? -12.898 -22.125 -12.641 1 97.12 46 SER B CA 1
ATOM 2178 C C . SER B 1 46 ? -12.398 -22.188 -11.203 1 97.12 46 SER B C 1
ATOM 2180 O O . SER B 1 46 ? -12.812 -23.062 -10.43 1 97.12 46 SER B O 1
ATOM 2182 N N . GLY B 1 47 ? -11.508 -21.344 -10.797 1 97.81 47 GLY B N 1
ATOM 2183 C CA . GLY B 1 47 ? -11.008 -21.266 -9.438 1 97.81 47 GLY B CA 1
ATOM 2184 C C . GLY B 1 47 ? -9.836 -22.203 -9.18 1 97.81 47 GLY B C 1
ATOM 2185 O O . GLY B 1 47 ? -9.688 -23.219 -9.852 1 97.81 47 GLY B O 1
ATOM 2186 N N . ILE B 1 48 ? -8.992 -21.844 -8.25 1 97.88 48 ILE B N 1
ATOM 2187 C CA . ILE B 1 48 ? -7.926 -22.672 -7.703 1 97.88 48 ILE B CA 1
ATOM 2188 C C . ILE B 1 48 ? -8.242 -23.031 -6.25 1 97.88 48 ILE B C 1
ATOM 2190 O O . ILE B 1 48 ? -8.516 -22.141 -5.434 1 97.88 48 ILE B O 1
ATOM 2194 N N . THR B 1 49 ? -8.219 -24.234 -5.953 1 96.94 49 THR B N 1
ATOM 2195 C CA . THR B 1 49 ? -8.516 -24.656 -4.586 1 96.94 49 THR B CA 1
ATOM 2196 C C . THR B 1 49 ? -7.242 -24.719 -3.752 1 96.94 49 THR B C 1
ATOM 2198 O O . THR B 1 49 ? -6.312 -25.453 -4.078 1 96.94 49 THR B O 1
ATOM 2201 N N . VAL B 1 50 ? -7.18 -23.938 -2.74 1 95.06 50 VAL B N 1
ATOM 2202 C CA . VAL B 1 50 ? -6.07 -23.938 -1.791 1 95.06 50 VAL B CA 1
ATOM 2203 C C . VAL B 1 50 ? -6.605 -24.156 -0.376 1 95.06 50 VAL B C 1
ATOM 2205 O O . VAL B 1 50 ? -7.414 -23.359 0.115 1 95.06 50 VAL B O 1
ATOM 2208 N N . GLN B 1 51 ? -6.246 -25.172 0.274 1 91.69 51 GLN B N 1
ATOM 2209 C CA . GLN B 1 51 ? -6.656 -25.5 1.633 1 91.69 51 GLN B CA 1
ATOM 2210 C C . GLN B 1 51 ? -8.172 -25.438 1.78 1 91.69 51 GLN B C 1
ATOM 2212 O O . GLN B 1 51 ? -8.688 -24.812 2.711 1 91.69 51 GLN B O 1
ATOM 2217 N N . GLY B 1 52 ? -8.852 -25.859 0.779 1 91.69 52 GLY B N 1
ATOM 2218 C CA . GLY B 1 52 ? -10.297 -26.016 0.823 1 91.69 52 GLY B CA 1
ATOM 2219 C C . GLY B 1 52 ? -11.047 -24.781 0.359 1 91.69 52 GLY B C 1
ATOM 2220 O O . GLY B 1 52 ? -12.273 -24.781 0.316 1 91.69 52 GLY B O 1
ATOM 2221 N N . ARG B 1 53 ? -10.32 -23.766 -0.025 1 93.88 53 ARG B N 1
ATOM 2222 C CA . ARG B 1 53 ? -10.945 -22.531 -0.493 1 93.88 53 ARG B CA 1
ATOM 2223 C C . ARG B 1 53 ? -10.766 -22.359 -1.997 1 93.88 53 ARG B C 1
ATOM 2225 O O . ARG B 1 53 ? -9.656 -22.547 -2.516 1 93.88 53 ARG B O 1
ATOM 2232 N N . GLN B 1 54 ? -11.836 -22.062 -2.596 1 96.69 54 GLN B N 1
ATOM 2233 C CA . GLN B 1 54 ? -11.766 -21.781 -4.023 1 96.69 54 GLN B CA 1
ATOM 2234 C C . GLN B 1 54 ? -11.43 -20.312 -4.27 1 96.69 54 GLN B C 1
ATOM 2236 O O . GLN B 1 54 ? -12.18 -19.422 -3.867 1 96.69 54 GLN B O 1
ATOM 2241 N N . LEU B 1 55 ? -10.312 -20.094 -4.926 1 97.94 55 LEU B N 1
ATOM 2242 C CA . LEU B 1 55 ? -9.82 -18.75 -5.168 1 97.94 55 LEU B CA 1
ATOM 2243 C C . LEU B 1 55 ? -9.953 -18.375 -6.641 1 97.94 55 LEU B C 1
ATOM 2245 O O . LEU B 1 55 ? -9.398 -19.047 -7.508 1 97.94 55 LEU B O 1
ATOM 2249 N N . HIS B 1 56 ? -10.688 -17.328 -6.906 1 98.38 56 HIS B N 1
ATOM 2250 C CA . HIS B 1 56 ? -10.875 -16.859 -8.273 1 98.38 56 HIS B CA 1
ATOM 2251 C C . HIS B 1 56 ? -10.039 -15.625 -8.562 1 98.38 56 HIS B C 1
ATOM 2253 O O . HIS B 1 56 ? -9.625 -15.398 -9.703 1 98.38 56 HIS B O 1
ATOM 2259 N N . SER B 1 57 ? -9.859 -14.805 -7.527 1 98.12 57 SER B N 1
ATOM 2260 C CA . SER B 1 57 ? -9.234 -13.5 -7.699 1 98.12 57 SER B CA 1
ATOM 2261 C C . SER B 1 57 ? -8.102 -13.289 -6.699 1 98.12 57 SER B C 1
ATOM 2263 O O . SER B 1 57 ? -8.258 -13.586 -5.512 1 98.12 57 SER B O 1
ATOM 2265 N N . PHE B 1 58 ? -6.992 -12.828 -7.238 1 98.38 58 PHE B N 1
ATOM 2266 C CA . PHE B 1 58 ? -5.844 -12.43 -6.434 1 98.38 58 PHE B CA 1
ATOM 2267 C C . PHE B 1 58 ? -5.562 -10.938 -6.59 1 98.38 58 PHE B C 1
ATOM 2269 O O . PHE B 1 58 ? -5.172 -10.484 -7.668 1 98.38 58 PHE B O 1
ATOM 2276 N N . ALA B 1 59 ? -5.785 -10.164 -5.535 1 96.81 59 ALA B N 1
ATOM 2277 C CA . ALA B 1 59 ? -5.441 -8.75 -5.594 1 96.81 59 ALA B CA 1
ATOM 2278 C C . ALA B 1 59 ? -3.928 -8.547 -5.535 1 96.81 59 ALA B C 1
ATOM 2280 O O . ALA B 1 59 ? -3.279 -8.945 -4.566 1 96.81 59 ALA B O 1
ATOM 2281 N N . PHE B 1 60 ? -3.443 -7.977 -6.586 1 97.19 60 PHE B N 1
ATOM 2282 C CA . PHE B 1 60 ? -2.016 -7.699 -6.688 1 97.19 60 PHE B CA 1
ATOM 2283 C C . PHE B 1 60 ? -1.681 -6.348 -6.07 1 97.19 60 PHE B C 1
ATOM 2285 O O . PHE B 1 60 ? -1.764 -5.316 -6.738 1 97.19 60 PHE B O 1
ATOM 2292 N N . THR B 1 61 ? -1.24 -6.352 -4.789 1 96.31 61 THR B N 1
ATOM 2293 C CA . THR B 1 61 ? -0.99 -5.105 -4.07 1 96.31 61 THR B CA 1
ATOM 2294 C C . THR B 1 61 ? -0.277 -5.379 -2.75 1 96.31 61 THR B C 1
ATOM 2296 O O . THR B 1 61 ? -0.375 -6.477 -2.199 1 96.31 61 THR B O 1
ATOM 2299 N N . THR B 1 62 ? 0.465 -4.418 -2.252 1 97.06 62 THR B N 1
ATOM 2300 C CA . THR B 1 62 ? 1.05 -4.426 -0.915 1 97.06 62 THR B CA 1
ATOM 2301 C C . THR B 1 62 ? 0.518 -3.26 -0.085 1 97.06 62 THR B C 1
ATOM 2303 O O . THR B 1 62 ? 1.117 -2.887 0.925 1 97.06 62 THR B O 1
ATOM 2306 N N . ASP B 1 63 ? -0.552 -2.654 -0.548 1 96.31 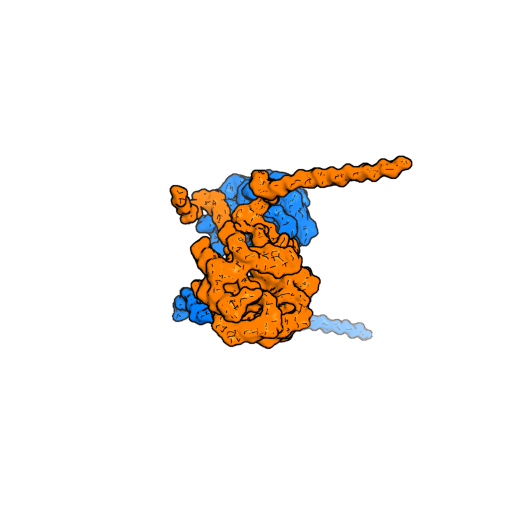63 ASP B N 1
ATOM 2307 C CA . ASP B 1 63 ? -1.192 -1.536 0.137 1 96.31 63 ASP B CA 1
ATOM 2308 C C . ASP B 1 63 ? -2.164 -2.031 1.206 1 96.31 63 ASP B C 1
ATOM 2310 O O . ASP B 1 63 ? -3.191 -2.635 0.888 1 96.31 63 ASP B O 1
ATOM 2314 N N . ALA B 1 64 ? -1.859 -1.658 2.434 1 96.88 64 ALA B N 1
ATOM 2315 C CA . ALA B 1 64 ? -2.631 -2.178 3.561 1 96.88 64 ALA B CA 1
ATOM 2316 C C . ALA B 1 64 ? -4.074 -1.684 3.512 1 96.88 64 ALA B C 1
ATOM 2318 O O . ALA B 1 64 ? -5 -2.416 3.869 1 96.88 64 ALA B O 1
ATOM 2319 N N . ALA B 1 65 ? -4.289 -0.407 3.129 1 95.06 65 ALA B N 1
ATOM 2320 C CA . ALA B 1 65 ? -5.645 0.137 3.045 1 95.06 65 ALA B CA 1
ATOM 2321 C C . ALA B 1 65 ? -6.473 -0.61 2.002 1 95.06 65 ALA B C 1
ATOM 2323 O O . ALA B 1 65 ? -7.652 -0.894 2.223 1 95.06 65 ALA B O 1
ATOM 2324 N N . ILE B 1 66 ? -5.875 -0.979 0.88 1 94.56 66 ILE B N 1
ATOM 2325 C CA . ILE B 1 66 ? -6.562 -1.703 -0.184 1 94.56 66 ILE B CA 1
ATOM 2326 C C . ILE B 1 66 ? -6.824 -3.141 0.258 1 94.56 66 ILE B C 1
ATOM 2328 O O . ILE B 1 66 ? -7.926 -3.662 0.073 1 94.56 66 ILE B O 1
ATOM 2332 N N . ILE B 1 67 ? -5.836 -3.734 0.817 1 96 67 ILE B N 1
ATOM 2333 C CA . ILE B 1 67 ? -5.914 -5.129 1.232 1 96 67 ILE B CA 1
ATOM 2334 C C . ILE B 1 67 ? -7.062 -5.309 2.223 1 96 67 ILE B C 1
ATOM 2336 O O . ILE B 1 67 ? -7.801 -6.297 2.154 1 96 67 ILE B O 1
ATOM 2340 N N . ARG B 1 68 ? -7.215 -4.34 3.088 1 94.81 68 ARG B N 1
ATOM 2341 C CA . ARG B 1 68 ? -8.25 -4.441 4.113 1 94.81 68 ARG B CA 1
ATOM 2342 C C . ARG B 1 68 ? -9.633 -4.238 3.514 1 94.81 68 ARG B C 1
ATOM 2344 O O . ARG B 1 68 ? -10.625 -4.73 4.051 1 94.81 68 ARG B O 1
ATOM 2351 N N . ASN B 1 69 ? -9.75 -3.568 2.355 1 92.81 69 ASN B N 1
ATOM 2352 C CA . ASN B 1 69 ? -11.047 -3.129 1.861 1 92.81 69 ASN B CA 1
ATOM 2353 C C . ASN B 1 69 ? -11.438 -3.863 0.583 1 92.81 69 ASN B C 1
ATOM 2355 O O . ASN B 1 69 ? -12.523 -3.643 0.044 1 92.81 69 ASN B O 1
ATOM 2359 N N . THR B 1 70 ? -10.594 -4.754 0.089 1 92.94 70 THR B N 1
ATOM 2360 C CA . THR B 1 70 ? -10.906 -5.496 -1.13 1 92.94 70 THR B CA 1
ATOM 2361 C C . THR B 1 70 ? -11.727 -6.746 -0.812 1 92.94 70 THR B C 1
ATOM 2363 O O . THR B 1 70 ? -11.68 -7.25 0.312 1 92.94 70 THR B O 1
ATOM 2366 N N . ASN B 1 71 ? -12.477 -7.219 -1.828 1 93.06 71 ASN B N 1
ATOM 2367 C CA . ASN B 1 71 ? -13.203 -8.469 -1.692 1 93.06 71 ASN B CA 1
ATOM 2368 C C . ASN B 1 71 ? -12.523 -9.602 -2.455 1 93.06 71 ASN B C 1
ATOM 2370 O O . ASN B 1 71 ? -13.148 -10.625 -2.744 1 93.06 71 ASN B O 1
ATOM 2374 N N . ALA B 1 72 ? -11.297 -9.383 -2.824 1 95.81 72 ALA B N 1
ATOM 2375 C CA . ALA B 1 72 ? -10.57 -10.43 -3.533 1 95.81 72 ALA B CA 1
ATOM 2376 C C . ALA B 1 72 ? -10.484 -11.703 -2.695 1 95.81 72 ALA B C 1
ATOM 2378 O O . ALA B 1 72 ? -10.43 -11.641 -1.464 1 95.81 72 ALA B O 1
ATOM 2379 N N . ASP B 1 73 ? -10.398 -12.836 -3.361 1 97.06 73 ASP B N 1
ATOM 2380 C CA . ASP B 1 73 ? -10.328 -14.125 -2.674 1 97.06 73 ASP B CA 1
ATOM 2381 C C . ASP B 1 73 ? -8.977 -14.312 -1.999 1 97.06 73 ASP B C 1
ATOM 2383 O O . ASP B 1 73 ? -8.852 -15.102 -1.057 1 97.06 73 ASP B O 1
ATOM 2387 N N . ALA B 1 74 ? -7.996 -13.672 -2.496 1 98.12 74 ALA B N 1
ATOM 2388 C CA . ALA B 1 74 ? -6.633 -13.773 -1.982 1 98.12 74 ALA B CA 1
ATOM 2389 C C . ALA B 1 74 ? -5.828 -12.523 -2.311 1 98.12 74 ALA B C 1
ATOM 2391 O O . ALA B 1 74 ? -6.27 -11.68 -3.096 1 98.12 74 ALA B O 1
ATOM 2392 N N . ILE B 1 75 ? -4.711 -12.414 -1.616 1 98.19 75 ILE B N 1
ATOM 2393 C CA . ILE B 1 75 ? -3.793 -11.305 -1.858 1 98.19 75 ILE B CA 1
ATOM 2394 C C . ILE B 1 75 ? -2.473 -11.844 -2.408 1 98.19 75 ILE B C 1
ATOM 2396 O O . ILE B 1 75 ? -1.932 -12.828 -1.893 1 98.19 75 ILE B O 1
ATOM 2400 N N . LEU B 1 76 ? -2.043 -11.305 -3.49 1 98.25 76 LEU B N 1
ATOM 2401 C CA . LEU B 1 76 ? -0.72 -11.57 -4.047 1 98.25 76 LEU B CA 1
ATOM 2402 C C . LEU B 1 76 ? 0.22 -10.391 -3.797 1 98.25 76 LEU B C 1
ATOM 2404 O O . LEU B 1 76 ? 0.106 -9.352 -4.445 1 98.25 76 LEU B O 1
ATOM 2408 N N . ALA B 1 77 ? 1.112 -10.594 -2.895 1 97.69 77 ALA B N 1
ATOM 2409 C CA . ALA B 1 77 ? 1.995 -9.508 -2.471 1 97.69 77 ALA B CA 1
ATOM 2410 C C . ALA B 1 77 ? 3.408 -9.703 -3.012 1 97.69 77 ALA B C 1
ATOM 2412 O O . ALA B 1 77 ? 4.227 -10.383 -2.389 1 97.69 77 ALA B O 1
ATOM 2413 N N . VAL B 1 78 ? 3.686 -9.109 -4.113 1 95.06 78 VAL B N 1
ATOM 2414 C CA . VAL B 1 78 ? 5.004 -9.078 -4.734 1 95.06 78 VAL B CA 1
ATOM 2415 C C . VAL B 1 78 ? 5.445 -7.633 -4.938 1 95.06 78 VAL B C 1
ATOM 2417 O O . VAL B 1 78 ? 4.66 -6.789 -5.371 1 95.06 78 VAL B O 1
ATOM 2420 N N . TYR B 1 79 ? 6.582 -7.316 -4.555 1 92 79 TYR B N 1
ATOM 2421 C CA . TYR B 1 79 ? 7.098 -5.953 -4.664 1 92 79 TYR B CA 1
ATOM 2422 C C . TYR B 1 79 ? 8.562 -5.957 -5.082 1 92 79 TYR B C 1
ATOM 2424 O O . TYR B 1 79 ? 9.25 -6.973 -4.957 1 92 79 TYR B O 1
ATOM 2432 N N . PRO B 1 80 ? 9.094 -4.793 -5.633 1 89.5 80 PRO B N 1
ATOM 2433 C CA . PRO B 1 80 ? 10.398 -4.773 -6.285 1 89.5 80 PRO B CA 1
ATOM 2434 C C . PRO B 1 80 ? 11.547 -4.535 -5.305 1 89.5 80 PRO B C 1
ATOM 2436 O O . PRO B 1 80 ? 12.547 -3.91 -5.66 1 89.5 80 PRO B O 1
ATOM 2439 N N . PHE B 1 81 ? 11.43 -4.871 -4.059 1 89.44 81 PHE B N 1
ATOM 2440 C CA . PHE B 1 81 ? 12.453 -4.723 -3.031 1 89.44 81 PHE B CA 1
ATOM 2441 C C . PHE B 1 81 ? 12.836 -6.078 -2.445 1 89.44 81 PHE B C 1
ATOM 2443 O O . PHE B 1 81 ? 12.172 -7.082 -2.717 1 89.44 81 PHE B O 1
ATOM 2450 N N . THR B 1 82 ? 13.906 -6.043 -1.736 1 88.25 82 THR B N 1
ATOM 2451 C CA . THR B 1 82 ? 14.25 -7.254 -1.004 1 88.25 82 THR B CA 1
ATOM 2452 C C . THR B 1 82 ? 13.156 -7.605 0.004 1 88.25 82 THR B C 1
ATOM 2454 O O . THR B 1 82 ? 12.68 -6.734 0.736 1 88.25 82 THR B O 1
ATOM 2457 N N . GLY B 1 83 ? 12.844 -8.844 -0.041 1 90.69 83 GLY B N 1
ATOM 2458 C CA . GLY B 1 83 ? 11.82 -9.281 0.896 1 90.69 83 GLY B CA 1
ATOM 2459 C C . GLY B 1 83 ? 12.227 -9.109 2.348 1 90.69 83 GLY B C 1
ATOM 2460 O O . GLY B 1 83 ? 13.383 -9.336 2.703 1 90.69 83 GLY B O 1
ATOM 2461 N N . GLU B 1 84 ? 11.258 -8.633 3.139 1 92.75 84 GLU B N 1
ATOM 2462 C CA . GLU B 1 84 ? 11.438 -8.516 4.582 1 92.75 84 GLU B CA 1
ATOM 2463 C C . GLU B 1 84 ? 10.234 -9.07 5.336 1 92.75 84 GLU B C 1
ATOM 2465 O O . GLU B 1 84 ? 9.094 -8.68 5.07 1 92.75 84 GLU B O 1
ATOM 2470 N N . PRO B 1 85 ? 10.484 -9.914 6.324 1 96 85 PRO B N 1
ATOM 2471 C CA . PRO B 1 85 ? 9.383 -10.539 7.059 1 96 85 PRO B CA 1
ATOM 2472 C C . PRO B 1 85 ? 8.445 -9.516 7.695 1 96 85 PRO B C 1
ATOM 2474 O O . PRO B 1 85 ? 7.246 -9.773 7.832 1 96 85 PRO B O 1
ATOM 2477 N N . VAL B 1 86 ? 9.023 -8.391 8.078 1 96.75 86 VAL B N 1
ATOM 2478 C CA . VAL B 1 86 ? 8.211 -7.375 8.742 1 96.75 86 VAL B CA 1
ATOM 2479 C C . VAL B 1 86 ? 7.133 -6.871 7.781 1 96.75 86 VAL B C 1
ATOM 2481 O O . VAL B 1 86 ? 6.023 -6.535 8.203 1 96.75 86 VAL B O 1
ATOM 2484 N N . ILE B 1 87 ? 7.352 -6.836 6.508 1 96.5 87 ILE B N 1
ATOM 2485 C CA . ILE B 1 87 ? 6.355 -6.457 5.512 1 96.5 87 ILE B CA 1
ATOM 2486 C C . ILE B 1 87 ? 5.258 -7.516 5.453 1 96.5 87 ILE B C 1
ATOM 2488 O O . ILE B 1 87 ? 4.07 -7.188 5.48 1 96.5 87 ILE B O 1
ATOM 2492 N N . THR B 1 88 ? 5.676 -8.742 5.414 1 98 88 THR B N 1
ATOM 2493 C CA . THR B 1 88 ? 4.715 -9.844 5.41 1 98 88 THR B CA 1
ATOM 2494 C C . THR B 1 88 ? 3.799 -9.766 6.629 1 98 88 THR B C 1
ATOM 2496 O O . THR B 1 88 ? 2.578 -9.883 6.5 1 98 88 THR B O 1
ATOM 2499 N N . GLN B 1 89 ? 4.395 -9.523 7.719 1 98.25 89 GLN B N 1
ATOM 2500 C CA . GLN B 1 89 ? 3.617 -9.438 8.953 1 98.25 89 GLN B CA 1
ATOM 2501 C C . GLN B 1 89 ? 2.609 -8.297 8.883 1 98.25 89 GLN B C 1
ATOM 2503 O O . GLN B 1 89 ? 1.473 -8.438 9.344 1 98.25 89 GLN B O 1
ATOM 2508 N N . ALA B 1 90 ? 3.021 -7.191 8.414 1 98.31 90 ALA B N 1
ATOM 2509 C CA . ALA B 1 90 ? 2.133 -6.043 8.266 1 98.31 90 ALA B CA 1
ATOM 2510 C C . ALA B 1 90 ? 0.941 -6.383 7.375 1 98.31 90 ALA B C 1
ATOM 2512 O O . ALA B 1 90 ? -0.204 -6.074 7.715 1 98.31 90 ALA B O 1
ATOM 2513 N N . LEU B 1 91 ? 1.2 -7.07 6.301 1 98.38 91 LEU B N 1
ATOM 2514 C CA . LEU B 1 91 ? 0.147 -7.398 5.348 1 98.38 91 LEU B CA 1
ATOM 2515 C C . LEU B 1 91 ? -0.806 -8.438 5.926 1 98.38 91 LEU B C 1
ATOM 2517 O O . LEU B 1 91 ? -2.02 -8.359 5.719 1 98.38 91 LEU B O 1
ATOM 2521 N N . LEU B 1 92 ? -0.286 -9.352 6.672 1 98.31 92 LEU B N 1
ATOM 2522 C CA . LEU B 1 92 ? -1.115 -10.352 7.336 1 98.31 92 LEU B CA 1
ATOM 2523 C C . LEU B 1 92 ? -2.049 -9.695 8.352 1 98.31 92 LEU B C 1
ATOM 2525 O O . LEU B 1 92 ? -3.186 -10.141 8.523 1 98.31 92 LEU B O 1
ATOM 2529 N N . THR B 1 93 ? -1.582 -8.68 8.945 1 97.69 93 THR B N 1
ATOM 2530 C CA . THR B 1 93 ? -2.375 -7.957 9.938 1 97.69 93 THR B CA 1
ATOM 2531 C C . THR B 1 93 ? -3.592 -7.309 9.281 1 97.69 93 THR B C 1
ATOM 2533 O O . THR B 1 93 ? -4.691 -7.34 9.844 1 97.69 93 THR B O 1
ATOM 2536 N N . ALA B 1 94 ? -3.451 -6.832 8.102 1 96.62 94 ALA B N 1
ATOM 2537 C CA . ALA B 1 94 ? -4.516 -6.098 7.422 1 96.62 94 ALA B CA 1
ATOM 2538 C C . ALA B 1 94 ? -5.422 -7.043 6.641 1 96.62 94 ALA B C 1
ATOM 2540 O O . ALA B 1 94 ? -6.59 -6.73 6.395 1 96.62 94 ALA B O 1
ATOM 2541 N N . ALA B 1 95 ? -4.992 -8.227 6.301 1 96.5 95 ALA B N 1
ATOM 2542 C CA . ALA B 1 95 ? -5.641 -9.086 5.312 1 96.5 95 ALA B CA 1
ATOM 2543 C C . ALA B 1 95 ? -6.828 -9.82 5.918 1 96.5 95 ALA B C 1
ATOM 2545 O O . ALA B 1 95 ? -6.758 -10.289 7.059 1 96.5 95 ALA B O 1
ATOM 2546 N N . GLN B 1 96 ? -7.914 -9.898 5.066 1 93.5 96 GLN B N 1
ATOM 2547 C CA . GLN B 1 96 ? -9.07 -10.719 5.41 1 93.5 96 GLN B CA 1
ATOM 2548 C C . GLN B 1 96 ? -9.148 -11.953 4.52 1 93.5 96 GLN B C 1
ATOM 2550 O O . GLN B 1 96 ? -10.156 -12.672 4.531 1 93.5 96 GLN B O 1
ATOM 2555 N N . ALA B 1 97 ? -8.188 -12.133 3.688 1 96.19 97 ALA B N 1
ATOM 2556 C CA . ALA B 1 97 ? -8.055 -13.242 2.75 1 96.19 97 ALA B CA 1
ATOM 2557 C C . ALA B 1 97 ? -6.645 -13.836 2.805 1 96.19 97 ALA B C 1
ATOM 2559 O O . ALA B 1 97 ? -5.723 -13.211 3.328 1 96.19 97 ALA B O 1
ATOM 2560 N N . PRO B 1 98 ? -6.492 -15.055 2.33 1 97.94 98 PRO B N 1
ATOM 2561 C CA . PRO B 1 98 ? -5.156 -15.656 2.311 1 97.94 98 PRO B CA 1
ATOM 2562 C C . PRO B 1 98 ? -4.133 -14.789 1.579 1 97.94 98 PRO B C 1
ATOM 2564 O O . PRO B 1 98 ? -4.453 -14.18 0.553 1 97.94 98 PRO B O 1
ATOM 2567 N N . LEU B 1 99 ? -2.961 -14.758 2.162 1 98.62 99 LEU B N 1
ATOM 2568 C CA . LEU B 1 99 ? -1.875 -13.945 1.618 1 98.62 99 LEU B CA 1
ATOM 2569 C C . LEU B 1 99 ? -0.808 -14.828 0.978 1 98.62 99 LEU B C 1
ATOM 2571 O O . LEU B 1 99 ? -0.325 -15.773 1.601 1 98.62 99 LEU B O 1
ATOM 2575 N N . PHE B 1 100 ? -0.5 -14.578 -0.26 1 98.62 100 PHE B N 1
ATOM 2576 C CA . PHE B 1 100 ? 0.636 -15.156 -0.968 1 98.62 100 PHE B CA 1
ATOM 2577 C C . PHE B 1 100 ? 1.737 -14.125 -1.163 1 98.62 100 PHE B C 1
ATOM 2579 O O . PHE B 1 100 ? 1.508 -13.07 -1.764 1 98.62 100 PHE B O 1
ATOM 2586 N N . VAL B 1 101 ? 2.924 -14.43 -0.708 1 98.44 101 VAL B N 1
ATOM 2587 C CA . VAL B 1 101 ? 3.926 -13.375 -0.625 1 98.44 101 VAL B CA 1
ATOM 2588 C C . VAL B 1 101 ? 5.148 -13.75 -1.458 1 98.44 101 VAL B C 1
ATOM 2590 O O . VAL B 1 101 ? 5.555 -14.914 -1.479 1 98.44 101 VAL B O 1
ATOM 2593 N N 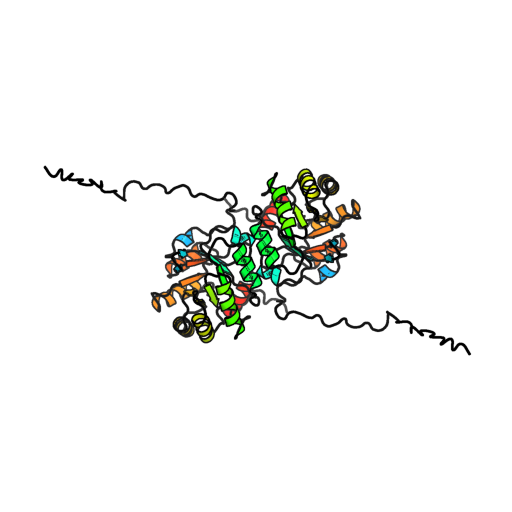. GLY B 1 102 ? 5.695 -12.734 -2.137 1 97.31 102 GLY B N 1
ATOM 2594 C CA . GLY B 1 102 ? 6.93 -12.922 -2.883 1 97.31 102 GLY B CA 1
ATOM 2595 C C . GLY B 1 102 ? 8.148 -13.07 -1.992 1 97.31 102 GLY B C 1
ATOM 2596 O O . GLY B 1 102 ? 8.391 -12.234 -1.124 1 97.31 102 GLY B O 1
ATOM 2597 N N . VAL B 1 103 ? 8.961 -14.07 -2.348 1 97.19 103 VAL B N 1
ATOM 2598 C CA . VAL B 1 103 ? 10.102 -14.32 -1.476 1 97.19 103 VAL B CA 1
ATOM 2599 C C . VAL B 1 103 ? 11.383 -14.391 -2.309 1 97.19 103 VAL B C 1
ATOM 2601 O O . VAL B 1 103 ? 12.484 -14.43 -1.762 1 97.19 103 VAL B O 1
ATOM 2604 N N . GLY B 1 104 ? 11.133 -14.391 -3.627 1 93.88 104 GLY B N 1
ATOM 2605 C CA . GLY B 1 104 ? 12.32 -14.539 -4.453 1 93.88 104 GLY B CA 1
ATOM 2606 C C . GLY B 1 104 ? 12.094 -14.133 -5.898 1 93.88 104 GLY B C 1
ATOM 2607 O O . GLY B 1 104 ? 10.953 -14.086 -6.363 1 93.88 104 GLY B O 1
ATOM 2608 N N . GLY B 1 105 ? 13.211 -13.891 -6.551 1 91.19 105 GLY B N 1
ATOM 2609 C CA . GLY B 1 105 ? 13.227 -13.477 -7.941 1 91.19 105 GLY B CA 1
ATOM 2610 C C . GLY B 1 105 ? 14.562 -12.898 -8.375 1 91.19 105 GLY B C 1
ATOM 2611 O O . GLY B 1 105 ? 15.609 -13.508 -8.164 1 91.19 105 GLY B O 1
ATOM 2612 N N . GLY B 1 106 ? 14.477 -11.758 -9.086 1 81.94 106 GLY B N 1
ATOM 2613 C CA . GLY B 1 106 ? 15.688 -11.109 -9.555 1 81.94 106 GLY B CA 1
ATOM 2614 C C . GLY B 1 106 ? 16.453 -10.398 -8.453 1 81.94 106 GLY B C 1
ATOM 2615 O O . GLY B 1 106 ? 17.672 -10.438 -8.414 1 81.94 106 GLY B O 1
ATOM 2616 N N . THR B 1 107 ? 15.781 -9.797 -7.492 1 79.25 107 THR B N 1
ATOM 2617 C CA . THR B 1 107 ? 16.375 -8.984 -6.434 1 79.25 107 THR B CA 1
ATOM 2618 C C . THR B 1 107 ? 16.781 -9.859 -5.25 1 79.25 107 THR B C 1
ATOM 2620 O O . THR B 1 107 ? 17.875 -9.688 -4.695 1 79.25 107 THR B O 1
ATOM 2623 N N . THR B 1 108 ? 15.953 -10.766 -4.887 1 80.56 108 THR B N 1
ATOM 2624 C CA . THR B 1 108 ? 16.219 -11.695 -3.791 1 80.56 108 THR B CA 1
ATOM 2625 C C . THR B 1 108 ? 16.609 -13.07 -4.328 1 80.56 108 THR B C 1
ATOM 2627 O O . THR B 1 108 ? 15.797 -13.742 -4.973 1 80.56 108 THR B O 1
ATOM 2630 N N . THR B 1 109 ? 17.828 -13.562 -4.023 1 84.69 109 THR B N 1
ATOM 2631 C CA . THR B 1 109 ? 18.328 -14.828 -4.559 1 84.69 109 THR B CA 1
ATOM 2632 C C . THR B 1 109 ? 19.078 -15.617 -3.486 1 84.69 109 THR B C 1
ATOM 2634 O O . THR B 1 109 ? 19.266 -15.125 -2.369 1 84.69 109 THR B O 1
ATOM 2637 N N . GLY B 1 110 ? 19.359 -16.859 -3.803 1 87.19 110 GLY B N 1
ATOM 2638 C CA . GLY B 1 110 ? 20.219 -17.656 -2.947 1 87.19 110 GLY B CA 1
ATOM 2639 C C . GLY B 1 110 ? 19.547 -18.125 -1.675 1 87.19 110 GLY B C 1
ATOM 2640 O O . GLY B 1 110 ? 18.344 -18.375 -1.668 1 87.19 110 GLY B O 1
ATOM 2641 N N . PRO B 1 111 ? 20.281 -18.297 -0.68 1 90.44 111 PRO B N 1
ATOM 2642 C CA . PRO B 1 111 ? 19.766 -18.859 0.571 1 90.44 111 PRO B CA 1
ATOM 2643 C C . PRO B 1 111 ? 18.703 -17.953 1.225 1 90.44 111 PRO B C 1
ATOM 2645 O O . PRO B 1 111 ? 17.844 -18.453 1.961 1 90.44 111 PRO B O 1
ATOM 2648 N N . ARG B 1 112 ? 18.781 -16.719 0.954 1 92.69 112 ARG B N 1
ATOM 2649 C CA . ARG B 1 112 ? 17.828 -15.789 1.537 1 92.69 112 ARG B CA 1
ATOM 2650 C C . ARG B 1 112 ? 16.406 -16.125 1.134 1 92.69 112 ARG B C 1
ATOM 2652 O O . ARG B 1 112 ? 15.477 -15.961 1.924 1 92.69 112 ARG B O 1
ATOM 2659 N N . VAL B 1 113 ? 16.266 -16.656 -0.056 1 96.25 113 VAL B N 1
ATOM 2660 C CA . VAL B 1 113 ? 14.953 -17.016 -0.549 1 96.25 113 VAL B CA 1
ATOM 2661 C C . VAL B 1 113 ? 14.359 -18.125 0.333 1 96.25 113 VAL B C 1
ATOM 2663 O O . VAL B 1 113 ? 13.18 -18.062 0.698 1 96.25 113 VAL B O 1
ATOM 2666 N N . ILE B 1 114 ? 15.195 -19.031 0.693 1 95.69 114 ILE B N 1
ATOM 2667 C CA . ILE B 1 114 ? 14.766 -20.156 1.512 1 95.69 114 ILE B CA 1
ATOM 2668 C C . ILE B 1 114 ? 14.352 -19.672 2.896 1 95.69 114 ILE B C 1
ATOM 2670 O O . ILE B 1 114 ? 13.312 -20.062 3.42 1 95.69 114 ILE B O 1
ATOM 2674 N N . GLN B 1 115 ? 15.141 -18.828 3.432 1 96.19 115 GLN B N 1
ATOM 2675 C CA . GLN B 1 115 ? 14.852 -18.266 4.75 1 96.19 115 GLN B CA 1
ATOM 2676 C C . GLN B 1 115 ? 13.547 -17.484 4.742 1 96.19 115 GLN B C 1
ATOM 2678 O O . GLN B 1 115 ? 12.719 -17.641 5.641 1 96.19 115 GLN B O 1
ATOM 2683 N N . LEU B 1 116 ? 13.359 -16.75 3.719 1 96.94 116 LEU B N 1
ATOM 2684 C CA . LEU B 1 116 ? 12.156 -15.922 3.613 1 96.94 116 LEU B CA 1
ATOM 2685 C C . LEU B 1 116 ? 10.922 -16.797 3.414 1 96.94 116 LEU B C 1
ATOM 2687 O O . LEU B 1 116 ? 9.859 -16.5 3.969 1 96.94 116 LEU B O 1
ATOM 2691 N N . ALA B 1 117 ? 11.117 -17.844 2.658 1 97.69 117 ALA B N 1
ATOM 2692 C CA . ALA B 1 117 ? 10 -18.75 2.426 1 97.69 117 ALA B CA 1
ATOM 2693 C C . ALA B 1 117 ? 9.562 -19.438 3.725 1 97.69 117 ALA B C 1
ATOM 2695 O O . ALA B 1 117 ? 8.375 -19.484 4.035 1 97.69 117 ALA B O 1
ATOM 2696 N N . MET B 1 118 ? 10.508 -19.844 4.441 1 97.19 118 MET B N 1
ATOM 2697 C CA . MET B 1 118 ? 10.203 -20.5 5.715 1 97.19 118 MET B CA 1
ATOM 2698 C C . MET B 1 118 ? 9.547 -19.516 6.684 1 97.19 118 MET B C 1
ATOM 2700 O O . MET B 1 118 ? 8.57 -19.859 7.348 1 97.19 118 MET B O 1
ATOM 2704 N N . MET B 1 119 ? 10.086 -18.391 6.75 1 97.56 119 MET B N 1
ATOM 2705 C CA . MET B 1 119 ? 9.539 -17.391 7.648 1 97.56 119 MET B CA 1
ATOM 2706 C C . MET B 1 119 ? 8.109 -17.031 7.266 1 97.56 119 MET B C 1
ATOM 2708 O O . MET B 1 119 ? 7.246 -16.891 8.133 1 97.56 119 MET B O 1
ATOM 2712 N N . ALA B 1 120 ? 7.867 -16.875 5.969 1 98 120 ALA B N 1
ATOM 2713 C CA . ALA B 1 120 ? 6.523 -16.562 5.492 1 98 120 ALA B CA 1
ATOM 2714 C C . ALA B 1 120 ? 5.52 -17.625 5.934 1 98 120 ALA B C 1
ATOM 2716 O O . ALA B 1 120 ? 4.426 -17.281 6.398 1 98 120 ALA B O 1
ATOM 2717 N N . GLU B 1 121 ? 5.898 -18.844 5.812 1 96.94 121 GLU B N 1
ATOM 2718 C CA . GLU B 1 121 ? 5.035 -19.938 6.254 1 96.94 121 GLU B CA 1
ATOM 2719 C C . GLU B 1 121 ? 4.77 -19.859 7.758 1 96.94 121 GLU B C 1
ATOM 2721 O O . GLU B 1 121 ? 3.621 -19.953 8.195 1 96.94 121 GLU B O 1
ATOM 2726 N N . MET B 1 122 ? 5.773 -19.641 8.516 1 97.19 122 MET B N 1
ATOM 2727 C CA . MET B 1 122 ? 5.66 -19.594 9.977 1 97.19 122 MET B CA 1
ATOM 2728 C C . MET B 1 122 ? 4.801 -18.422 10.414 1 97.19 122 MET B C 1
ATOM 2730 O O . MET B 1 122 ? 4.148 -18.469 11.461 1 97.19 122 MET B O 1
ATOM 2734 N N . GLN B 1 123 ? 4.773 -17.391 9.609 1 97.62 123 GLN B N 1
ATOM 2735 C CA . GLN B 1 123 ? 3.986 -16.203 9.93 1 97.62 123 GLN B CA 1
ATOM 2736 C C . GLN B 1 123 ? 2.518 -16.391 9.57 1 97.62 123 GLN B C 1
ATOM 2738 O O . GLN B 1 123 ? 1.658 -15.625 10 1 97.62 123 GLN B O 1
ATOM 2743 N N . GLY B 1 124 ? 2.254 -17.406 8.672 1 97.12 124 GLY B N 1
ATOM 2744 C CA . GLY B 1 124 ? 0.862 -17.703 8.367 1 97.12 124 GLY B CA 1
ATOM 2745 C C . GLY B 1 124 ? 0.486 -17.391 6.93 1 97.12 124 GLY B C 1
ATOM 2746 O O . GLY B 1 124 ? -0.698 -17.344 6.59 1 97.12 124 GLY B O 1
ATOM 2747 N N . ALA B 1 125 ? 1.477 -17.125 6.09 1 98.06 125 ALA B N 1
ATOM 2748 C CA . ALA B 1 125 ? 1.174 -16.953 4.672 1 98.06 125 ALA B CA 1
ATOM 2749 C C . ALA B 1 125 ? 0.598 -18.219 4.074 1 98.06 125 ALA B C 1
ATOM 2751 O O . ALA B 1 125 ? 0.996 -19.328 4.449 1 98.06 125 ALA B O 1
ATOM 2752 N N . ALA B 1 126 ? -0.317 -18.062 3.16 1 98.19 126 ALA B N 1
ATOM 2753 C CA . ALA B 1 126 ? -0.978 -19.203 2.543 1 98.19 126 ALA B CA 1
ATOM 2754 C C . ALA B 1 126 ? -0.084 -19.859 1.49 1 98.19 126 ALA B C 1
ATOM 2756 O O . ALA B 1 126 ? -0.312 -21 1.093 1 98.19 126 ALA B O 1
ATOM 2757 N N . GLY B 1 127 ? 0.904 -19.156 1.032 1 98.12 127 GLY B N 1
ATOM 2758 C CA . GLY B 1 127 ? 1.859 -19.625 0.038 1 98.12 127 GLY B CA 1
ATOM 2759 C C . GLY B 1 127 ? 2.947 -18.609 -0.261 1 98.12 127 GLY B C 1
ATOM 2760 O O . GLY B 1 127 ? 2.918 -17.484 0.253 1 98.12 127 GLY B O 1
ATOM 2761 N N . VAL B 1 128 ? 3.865 -19.062 -1.071 1 98.5 128 VAL B N 1
ATOM 2762 C CA . VAL B 1 128 ? 4.973 -18.188 -1.432 1 98.5 128 VAL B CA 1
ATOM 2763 C C . VAL B 1 128 ? 5.082 -18.078 -2.951 1 98.5 128 VAL B C 1
ATOM 2765 O O . VAL B 1 128 ? 4.691 -19 -3.67 1 98.5 128 VAL B O 1
ATOM 2768 N N . VAL B 1 129 ? 5.543 -16.938 -3.373 1 98.44 129 VAL B N 1
ATOM 2769 C CA . VAL B 1 129 ? 5.625 -16.656 -4.801 1 98.44 129 VAL B CA 1
ATOM 2770 C C . VAL B 1 129 ? 7.086 -16.453 -5.207 1 98.44 129 VAL B C 1
ATOM 2772 O O . VAL B 1 129 ? 7.816 -15.711 -4.559 1 98.44 129 VAL B O 1
ATOM 2775 N N . LEU B 1 130 ? 7.52 -17.125 -6.207 1 98 130 LEU B N 1
ATOM 2776 C CA . LEU B 1 130 ? 8.805 -16.906 -6.859 1 98 130 LEU B CA 1
ATOM 2777 C C . LEU B 1 130 ? 8.617 -16.25 -8.219 1 98 130 LEU B C 1
ATOM 2779 O O . LEU B 1 130 ? 7.902 -16.766 -9.078 1 98 130 LEU B O 1
ATOM 2783 N N . ASN B 1 131 ? 9.273 -15.117 -8.391 1 95.31 131 ASN B N 1
ATOM 2784 C CA . ASN B 1 131 ? 9.148 -14.367 -9.633 1 95.31 131 ASN B CA 1
ATOM 2785 C C . ASN B 1 131 ? 9.883 -15.055 -10.781 1 95.31 131 ASN B C 1
ATOM 2787 O O . ASN B 1 131 ? 10.578 -16.047 -10.57 1 95.31 131 ASN B O 1
ATOM 2791 N N . ALA B 1 132 ? 9.727 -14.508 -11.93 1 94.62 132 ALA B N 1
ATOM 2792 C CA . ALA B 1 132 ? 10.094 -15.156 -13.188 1 94.62 132 ALA B CA 1
ATOM 2793 C C . ALA B 1 132 ? 11.578 -15.484 -13.227 1 94.62 132 ALA B C 1
ATOM 2795 O O . ALA B 1 132 ? 11.977 -16.578 -13.648 1 94.62 132 ALA B O 1
ATOM 2796 N N . PRO B 1 133 ? 12.508 -14.641 -12.703 1 93.75 133 PRO B N 1
ATOM 2797 C CA . PRO B 1 133 ? 13.945 -14.93 -12.836 1 93.75 133 PRO B CA 1
ATOM 2798 C C . PRO B 1 133 ? 14.398 -16.062 -11.914 1 93.75 133 PRO B C 1
ATOM 2800 O O . PRO B 1 133 ? 15.516 -16.562 -12.062 1 93.75 133 PRO B O 1
ATOM 2803 N N . ALA B 1 134 ? 13.602 -16.375 -10.93 1 95.75 134 ALA B N 1
ATOM 2804 C CA . ALA B 1 134 ? 13.984 -17.453 -10.031 1 95.75 134 ALA B CA 1
ATOM 2805 C C . ALA B 1 134 ? 14.141 -18.766 -10.797 1 95.75 134 ALA B C 1
ATOM 2807 O O . ALA B 1 134 ? 13.195 -19.234 -11.445 1 95.75 134 ALA B O 1
ATOM 2808 N N . PRO B 1 135 ? 15.234 -19.469 -10.742 1 96 135 PRO B N 1
ATOM 2809 C CA . PRO B 1 135 ? 15.438 -20.719 -11.484 1 96 135 PRO B CA 1
ATOM 2810 C C . PRO B 1 135 ? 14.703 -21.906 -10.859 1 96 135 PRO B C 1
ATOM 2812 O O . PRO B 1 135 ? 14.312 -21.844 -9.695 1 96 135 PRO B O 1
ATOM 2815 N N . PRO B 1 136 ? 14.555 -22.969 -11.656 1 97.62 136 PRO B N 1
ATOM 2816 C CA . PRO B 1 136 ? 13.891 -24.172 -11.148 1 97.62 136 PRO B CA 1
ATOM 2817 C C . PRO B 1 136 ? 14.547 -24.719 -9.883 1 97.62 136 PRO B C 1
ATOM 2819 O O . PRO B 1 136 ? 13.867 -25.281 -9.023 1 97.62 136 PRO B O 1
ATOM 2822 N N . SER B 1 137 ? 15.859 -24.594 -9.773 1 97.44 137 SER B N 1
ATOM 2823 C CA . SER B 1 137 ? 16.531 -25.078 -8.57 1 97.44 137 SER B CA 1
ATOM 2824 C C . SER B 1 137 ? 16.016 -24.375 -7.324 1 97.44 137 SER B C 1
ATOM 2826 O O . SER B 1 137 ? 15.883 -25 -6.266 1 97.44 137 SER B O 1
ATOM 2828 N N . THR B 1 138 ? 15.742 -23.078 -7.441 1 97.44 138 THR B N 1
ATOM 2829 C CA . THR B 1 138 ? 15.18 -22.328 -6.324 1 97.44 138 THR B CA 1
ATOM 2830 C C . THR B 1 138 ? 13.766 -22.812 -5.996 1 97.44 138 THR B C 1
ATOM 2832 O O . THR B 1 138 ? 13.406 -22.938 -4.824 1 97.44 138 THR B O 1
ATOM 2835 N N . VAL B 1 139 ? 13 -23.094 -7.012 1 98.06 139 VAL B N 1
ATOM 2836 C CA . VAL B 1 139 ? 11.656 -23.641 -6.816 1 98.06 139 VAL B CA 1
ATOM 2837 C C . VAL B 1 139 ? 11.734 -24.953 -6.039 1 98.06 139 VAL B C 1
ATOM 2839 O O . VAL B 1 139 ? 10.984 -25.172 -5.09 1 98.06 139 VAL B O 1
ATOM 2842 N N . TYR B 1 140 ? 12.68 -25.734 -6.418 1 97.94 140 TYR B N 1
ATOM 2843 C CA . TYR B 1 140 ? 12.875 -27.031 -5.77 1 97.94 140 TYR B CA 1
ATOM 2844 C C . TYR B 1 140 ? 13.227 -26.844 -4.297 1 97.94 140 TYR B C 1
ATOM 2846 O O . TYR B 1 140 ? 12.617 -27.484 -3.428 1 97.94 140 TYR B O 1
ATOM 2854 N N . ASP B 1 141 ? 14.172 -26.016 -4.035 1 97.38 141 ASP B N 1
ATOM 2855 C CA . ASP B 1 141 ? 14.633 -25.781 -2.668 1 97.38 141 ASP B CA 1
ATOM 2856 C C . ASP B 1 141 ? 13.5 -25.266 -1.784 1 97.38 141 ASP B C 1
ATOM 2858 O O . ASP B 1 141 ? 13.352 -25.703 -0.64 1 97.38 141 ASP B O 1
ATOM 2862 N N . VAL B 1 142 ? 12.695 -24.344 -2.297 1 98.19 142 VAL B N 1
ATOM 2863 C CA . VAL B 1 142 ? 11.602 -23.766 -1.529 1 98.19 142 VAL B CA 1
ATOM 2864 C C . VAL B 1 142 ? 10.5 -24.797 -1.321 1 98.19 142 VAL B C 1
ATOM 2866 O O . VAL B 1 142 ? 9.969 -24.938 -0.216 1 98.19 142 VAL B O 1
ATOM 2869 N N . ALA B 1 143 ? 10.195 -25.562 -2.348 1 97.56 143 ALA B N 1
ATOM 2870 C CA . ALA B 1 143 ? 9.133 -26.562 -2.283 1 97.56 143 ALA B CA 1
ATOM 2871 C C . ALA B 1 143 ? 9.461 -27.656 -1.273 1 97.56 143 ALA B C 1
ATOM 2873 O O . ALA B 1 143 ? 8.562 -28.219 -0.64 1 97.56 143 ALA B O 1
ATOM 2874 N N . ARG B 1 144 ? 10.648 -27.875 -1.059 1 96.12 144 ARG B N 1
ATOM 2875 C CA . ARG B 1 144 ? 11.055 -28.969 -0.185 1 96.12 144 ARG B CA 1
ATOM 2876 C C . ARG B 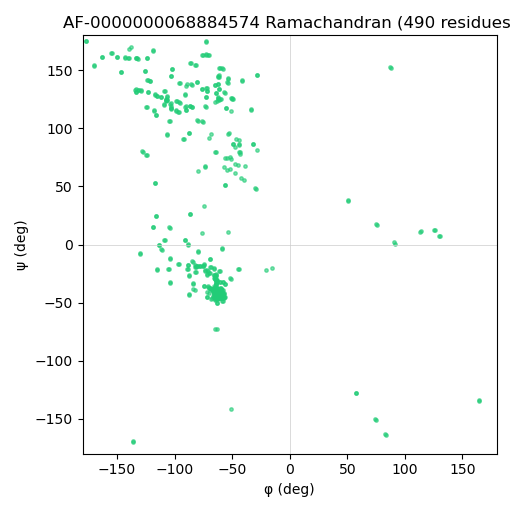1 144 ? 10.984 -28.547 1.281 1 96.12 144 ARG B C 1
ATOM 2878 O O . ARG B 1 144 ? 10.828 -29.406 2.162 1 96.12 144 ARG B O 1
ATOM 2885 N N . ILE B 1 145 ? 11.062 -27.281 1.52 1 95.62 145 ILE B N 1
ATOM 2886 C CA . ILE B 1 145 ? 11.195 -26.875 2.912 1 95.62 145 ILE B CA 1
ATOM 2887 C C . ILE B 1 145 ? 9.875 -26.312 3.418 1 95.62 145 ILE B C 1
ATOM 2889 O O . ILE B 1 145 ? 9.656 -26.203 4.629 1 95.62 145 ILE B O 1
ATOM 2893 N N . THR B 1 146 ? 9.016 -25.875 2.504 1 96.19 146 THR B N 1
ATOM 2894 C CA . THR B 1 146 ? 7.738 -25.312 2.914 1 96.19 146 THR B CA 1
ATOM 2895 C C . THR B 1 146 ? 6.609 -26.312 2.719 1 96.19 146 THR B C 1
ATOM 2897 O O . THR B 1 146 ? 6.68 -27.172 1.836 1 96.19 146 THR B O 1
ATOM 2900 N N . ASN B 1 147 ? 5.602 -26.219 3.52 1 95 147 ASN B N 1
ATOM 2901 C CA . ASN B 1 147 ? 4.395 -27.016 3.357 1 95 147 ASN B CA 1
ATOM 2902 C C . ASN B 1 147 ? 3.309 -26.25 2.605 1 95 147 ASN B C 1
ATOM 2904 O O . ASN B 1 147 ? 2.34 -26.844 2.131 1 95 147 ASN B O 1
ATOM 2908 N N . THR B 1 148 ? 3.438 -24.984 2.514 1 96 148 THR B N 1
ATOM 2909 C CA . THR B 1 148 ? 2.49 -24.156 1.763 1 96 148 THR B CA 1
ATOM 2910 C C . THR B 1 148 ? 2.828 -24.172 0.274 1 96 148 THR B C 1
ATOM 2912 O O . THR B 1 148 ? 3.967 -24.438 -0.107 1 96 148 THR B O 1
ATOM 2915 N N . PRO B 1 149 ? 1.879 -23.938 -0.575 1 97.38 149 PRO B N 1
ATOM 2916 C CA . PRO B 1 149 ? 2.104 -24 -2.021 1 97.38 149 PRO B CA 1
ATOM 2917 C C . PRO B 1 149 ? 3.123 -22.969 -2.502 1 97.38 149 PRO B C 1
ATOM 2919 O O . PRO B 1 149 ? 3.162 -21.844 -1.988 1 97.38 149 PRO B O 1
ATOM 2922 N N . VAL B 1 150 ? 3.863 -23.375 -3.482 1 98.31 150 VAL B N 1
ATOM 2923 C CA . VAL B 1 150 ? 4.805 -22.5 -4.168 1 98.31 150 VAL B CA 1
ATOM 2924 C C . VAL B 1 150 ? 4.223 -22.062 -5.512 1 98.31 150 VAL B C 1
ATOM 2926 O O . VAL B 1 150 ? 3.854 -22.906 -6.336 1 98.31 150 VAL B O 1
ATOM 2929 N N . ILE B 1 151 ? 4.105 -20.766 -5.656 1 98.69 151 ILE B N 1
ATOM 2930 C CA . ILE B 1 151 ? 3.686 -20.203 -6.93 1 98.69 151 ILE B CA 1
ATOM 2931 C C . ILE B 1 151 ? 4.914 -19.781 -7.738 1 98.69 151 ILE B C 1
ATOM 2933 O O . ILE B 1 151 ? 5.734 -18.984 -7.266 1 98.69 151 ILE B O 1
ATOM 2937 N N . ALA B 1 152 ? 5.055 -20.312 -8.914 1 98.5 152 ALA B N 1
ATOM 2938 C CA . ALA B 1 152 ? 6.148 -19.922 -9.797 1 98.5 152 ALA B CA 1
ATOM 2939 C C . ALA B 1 152 ? 5.645 -19.062 -10.953 1 98.5 152 ALA B C 1
ATOM 2941 O O . ALA B 1 152 ? 4.707 -19.438 -11.656 1 98.5 152 ALA B O 1
ATOM 2942 N N . THR B 1 153 ? 6.273 -17.922 -11.133 1 98 153 THR B N 1
ATOM 2943 C CA . THR B 1 153 ? 5.883 -17 -12.203 1 98 153 THR B CA 1
ATOM 2944 C C . THR B 1 153 ? 6.664 -17.312 -13.484 1 98 153 THR B C 1
ATOM 2946 O O . THR B 1 153 ? 7.867 -17.562 -13.438 1 98 153 THR B O 1
ATOM 2949 N N . VAL B 1 154 ? 5.949 -17.297 -14.602 1 97.69 154 VAL B N 1
ATOM 2950 C CA . VAL B 1 154 ? 6.59 -17.547 -15.891 1 97.69 154 VAL B CA 1
ATOM 2951 C C . VAL B 1 154 ? 6.133 -16.5 -16.906 1 97.69 154 VAL B C 1
ATOM 2953 O O . VAL B 1 154 ? 5.055 -15.914 -16.766 1 97.69 154 VAL B O 1
ATOM 2956 N N . LEU B 1 155 ? 6.926 -16.359 -17.984 1 96.25 155 LEU B N 1
ATOM 2957 C CA . LEU B 1 155 ? 6.637 -15.375 -19.016 1 96.25 155 LEU B CA 1
ATOM 2958 C C . LEU B 1 155 ? 6.32 -16.062 -20.344 1 96.25 155 LEU B C 1
ATOM 2960 O O . LEU B 1 155 ? 5.742 -15.461 -21.25 1 96.25 155 LEU B O 1
ATOM 2964 N N . THR B 1 156 ? 6.824 -17.297 -20.359 1 96 156 THR B N 1
ATOM 2965 C CA . THR B 1 156 ? 6.676 -18.078 -21.578 1 96 156 THR B CA 1
ATOM 2966 C C . THR B 1 156 ? 6.426 -19.547 -21.25 1 96 156 THR B C 1
ATOM 2968 O O . THR B 1 156 ? 6.594 -19.969 -20.109 1 96 156 THR B O 1
ATOM 2971 N N . CYS B 1 157 ? 5.898 -20.234 -22.266 1 97.12 157 CYS B N 1
ATOM 2972 C CA . CYS B 1 157 ? 5.777 -21.688 -22.172 1 97.12 157 CYS B CA 1
ATOM 2973 C C . CYS B 1 157 ? 6.996 -22.375 -22.781 1 97.12 157 CYS B C 1
ATOM 2975 O O . CYS B 1 157 ? 7.059 -22.594 -23.984 1 97.12 157 CYS B O 1
ATOM 2977 N N . ASP B 1 158 ? 7.965 -22.625 -21.969 1 96.44 158 ASP B N 1
ATOM 2978 C CA . ASP B 1 158 ? 9.203 -23.234 -22.438 1 96.44 158 ASP B CA 1
ATOM 2979 C C . ASP B 1 158 ? 9.672 -24.344 -21.484 1 96.44 158 ASP B C 1
ATOM 2981 O O . ASP B 1 158 ? 8.898 -24.812 -20.656 1 96.44 158 ASP B O 1
ATOM 2985 N N . ASP B 1 159 ? 10.914 -24.828 -21.719 1 96.5 159 ASP B N 1
ATOM 2986 C CA . ASP B 1 159 ? 11.453 -25.938 -20.938 1 96.5 159 ASP B CA 1
ATOM 2987 C C . ASP B 1 159 ? 11.609 -25.547 -19.469 1 96.5 159 ASP B C 1
ATOM 2989 O O . ASP B 1 159 ? 11.461 -26.391 -18.578 1 96.5 159 ASP B O 1
ATOM 2993 N N . GLU B 1 160 ? 11.859 -24.359 -19.25 1 96.62 160 GLU B N 1
ATOM 2994 C CA . GLU B 1 160 ? 12.023 -23.906 -17.875 1 96.62 160 GLU B CA 1
ATOM 2995 C C . GLU B 1 160 ? 10.719 -24.047 -17.094 1 96.62 160 GLU B C 1
ATOM 2997 O O . GLU B 1 160 ? 10.734 -24.359 -15.898 1 96.62 160 GLU B O 1
ATOM 3002 N N . LEU B 1 161 ? 9.656 -23.781 -17.766 1 97.69 161 LEU B N 1
ATOM 3003 C CA . LEU B 1 161 ? 8.352 -24 -17.156 1 97.69 161 LEU B CA 1
ATOM 3004 C C . LEU B 1 161 ? 8.195 -25.438 -16.703 1 97.69 161 LEU B C 1
ATOM 3006 O O . LEU B 1 161 ? 7.785 -25.703 -15.57 1 97.69 161 LEU B O 1
ATOM 3010 N N . ASP B 1 162 ? 8.586 -26.359 -17.578 1 97.94 162 ASP B N 1
ATOM 3011 C CA . ASP B 1 162 ? 8.492 -27.781 -17.234 1 97.94 162 ASP B CA 1
ATOM 3012 C C . ASP B 1 162 ? 9.352 -28.109 -16.016 1 97.94 162 ASP B C 1
ATOM 3014 O O . ASP B 1 162 ? 8.93 -28.859 -15.141 1 97.94 162 ASP B O 1
ATOM 3018 N N . GLU B 1 163 ? 10.477 -27.531 -16.031 1 98.44 163 GLU B N 1
ATOM 3019 C CA . GLU B 1 163 ? 11.406 -27.766 -14.93 1 98.44 163 GLU B CA 1
ATOM 3020 C C . GLU B 1 163 ? 10.867 -27.219 -13.617 1 98.44 163 GLU B C 1
ATOM 3022 O O . GLU B 1 163 ? 11.062 -27.812 -12.555 1 98.44 163 GLU B O 1
ATOM 3027 N N . LYS B 1 164 ? 10.211 -26.062 -13.68 1 98.31 164 LYS B N 1
ATOM 3028 C CA . LYS B 1 164 ? 9.641 -25.484 -12.469 1 98.31 164 LYS B CA 1
ATOM 3029 C C . LYS B 1 164 ? 8.492 -26.328 -11.938 1 98.31 164 LYS B C 1
ATOM 3031 O O . LYS B 1 164 ? 8.336 -26.484 -10.727 1 98.31 164 LYS B O 1
ATOM 3036 N N . ILE B 1 165 ? 7.695 -26.859 -12.828 1 97.88 165 ILE B N 1
ATOM 3037 C CA . ILE B 1 165 ? 6.605 -27.75 -12.438 1 97.88 165 ILE B CA 1
ATOM 3038 C C . ILE B 1 165 ? 7.172 -29 -11.781 1 97.88 165 ILE B C 1
ATOM 3040 O O . ILE B 1 165 ? 6.723 -29.406 -10.711 1 97.88 165 ILE B O 1
ATOM 3044 N N . GLU B 1 166 ? 8.195 -29.562 -12.375 1 97.81 166 GLU B N 1
ATOM 3045 C CA . GLU B 1 166 ? 8.836 -30.766 -11.844 1 97.81 166 GLU B CA 1
ATOM 3046 C C . GLU B 1 166 ? 9.5 -30.484 -10.5 1 97.81 166 GLU B C 1
ATOM 3048 O O . GLU B 1 166 ? 9.562 -31.359 -9.641 1 97.81 166 GLU B O 1
ATOM 3053 N N . ALA B 1 167 ? 9.898 -29.266 -10.375 1 98.12 167 ALA B N 1
ATOM 3054 C CA . ALA B 1 167 ? 10.625 -28.859 -9.18 1 98.12 167 ALA B CA 1
ATOM 3055 C C . ALA B 1 167 ? 9.68 -28.719 -7.984 1 98.12 167 ALA B C 1
ATOM 3057 O O . ALA B 1 167 ? 10.125 -28.656 -6.836 1 98.12 167 ALA B O 1
ATOM 3058 N N . GLY B 1 168 ? 8.383 -28.609 -8.266 1 97.69 168 GLY B N 1
ATOM 3059 C CA . GLY B 1 168 ? 7.457 -28.625 -7.141 1 97.69 168 GLY B CA 1
ATOM 3060 C C . GLY B 1 168 ? 6.539 -27.422 -7.113 1 97.69 168 GLY B C 1
ATOM 3061 O O . GLY B 1 168 ? 5.832 -27.188 -6.125 1 97.69 168 GLY B O 1
ATOM 3062 N N . ALA B 1 169 ? 6.473 -26.625 -8.188 1 98.12 169 ALA B N 1
ATOM 3063 C CA . ALA B 1 169 ? 5.508 -25.531 -8.266 1 98.12 169 ALA B CA 1
ATOM 3064 C C . ALA B 1 169 ? 4.074 -26.062 -8.219 1 98.12 169 ALA B C 1
ATOM 3066 O O . ALA B 1 169 ? 3.697 -26.922 -9.016 1 98.12 169 ALA B O 1
ATOM 3067 N N . SER B 1 170 ? 3.314 -25.547 -7.273 1 97.5 170 SER B N 1
ATOM 3068 C CA . SER B 1 170 ? 1.926 -25.969 -7.125 1 97.5 170 SER B CA 1
ATOM 3069 C C . SER B 1 170 ? 1.008 -25.188 -8.062 1 97.5 170 SER B C 1
ATOM 3071 O O . SER B 1 170 ? -0.034 -25.688 -8.477 1 97.5 170 SER B O 1
ATOM 3073 N N . ILE B 1 171 ? 1.341 -23.969 -8.297 1 98.44 171 ILE B N 1
ATOM 3074 C CA . ILE B 1 171 ? 0.593 -23.047 -9.148 1 98.44 171 ILE B CA 1
ATOM 3075 C C . ILE B 1 171 ? 1.553 -22.312 -10.078 1 98.44 171 ILE B C 1
ATOM 3077 O O . ILE B 1 171 ? 2.635 -21.891 -9.664 1 98.44 171 ILE B O 1
ATOM 3081 N N . ILE B 1 172 ? 1.186 -22.266 -11.297 1 98.62 172 ILE B N 1
ATOM 3082 C CA . ILE B 1 172 ? 1.941 -21.453 -12.242 1 98.62 172 ILE B CA 1
ATOM 3083 C C . ILE B 1 172 ? 1.247 -20.094 -12.438 1 98.62 172 ILE B C 1
ATOM 3085 O O . ILE B 1 172 ? 0.046 -20.047 -12.719 1 98.62 172 ILE B O 1
ATOM 3089 N N . ASN B 1 173 ? 1.986 -19.016 -12.188 1 98.69 173 ASN B N 1
ATOM 3090 C CA . ASN B 1 173 ? 1.515 -17.656 -12.43 1 98.69 173 ASN B CA 1
ATOM 3091 C C . ASN B 1 173 ? 2.033 -17.109 -13.758 1 98.69 173 ASN B C 1
ATOM 3093 O O . ASN B 1 173 ? 3.238 -16.922 -13.922 1 98.69 173 ASN B O 1
ATOM 3097 N N . VAL B 1 174 ? 1.154 -16.844 -14.656 1 98.56 174 VAL B N 1
ATOM 3098 C CA . VAL B 1 174 ? 1.545 -16.391 -15.984 1 98.56 174 VAL B CA 1
ATOM 3099 C C . VAL B 1 174 ? 1.464 -14.867 -16.047 1 98.56 174 VAL B C 1
ATOM 3101 O O . VAL B 1 174 ? 0.384 -14.289 -15.898 1 98.56 174 VAL B O 1
ATOM 3104 N N . ALA B 1 175 ? 2.572 -14.234 -16.203 1 96.75 175 ALA B N 1
ATOM 3105 C CA . ALA B 1 175 ? 2.68 -12.781 -16.328 1 96.75 175 ALA B CA 1
ATOM 3106 C C . ALA B 1 175 ? 3.412 -12.391 -17.609 1 96.75 175 ALA B C 1
ATOM 3108 O O . ALA B 1 175 ? 4.539 -11.898 -17.547 1 96.75 175 ALA B O 1
ATOM 3109 N N . ALA B 1 176 ? 2.75 -12.461 -18.734 1 96.06 176 ALA B N 1
ATOM 3110 C CA . ALA B 1 176 ? 3.377 -12.273 -20.047 1 96.06 176 ALA B CA 1
ATOM 3111 C C . ALA B 1 176 ? 2.82 -11.039 -20.75 1 96.06 176 ALA B C 1
ATOM 3113 O O . ALA B 1 176 ? 2.768 -10.992 -21.984 1 96.06 176 ALA B O 1
ATOM 3114 N N . GLY B 1 177 ? 2.289 -10.07 -20 1 92.81 177 GLY B N 1
ATOM 3115 C CA . GLY B 1 177 ? 1.729 -8.883 -20.609 1 92.81 177 GLY B CA 1
ATOM 3116 C C . GLY B 1 177 ? 0.623 -9.188 -21.609 1 92.81 177 GLY B C 1
ATOM 3117 O O . GLY B 1 177 ? -0.312 -9.93 -21.297 1 92.81 177 GLY B O 1
ATOM 3118 N N . ARG B 1 178 ? 0.766 -8.648 -22.781 1 92.06 178 ARG B N 1
ATOM 3119 C CA . ARG B 1 178 ? -0.257 -8.805 -23.812 1 92.06 178 ARG B CA 1
ATOM 3120 C C . ARG B 1 178 ? -0.312 -10.242 -24.312 1 92.06 178 ARG B C 1
ATOM 3122 O O . ARG B 1 178 ? -1.319 -10.672 -24.875 1 92.06 178 ARG B O 1
ATOM 3129 N N . ARG B 1 179 ? 0.713 -10.992 -24.094 1 96.19 179 ARG B N 1
ATOM 3130 C CA . ARG B 1 179 ? 0.796 -12.359 -24.594 1 96.19 179 ARG B CA 1
ATOM 3131 C C . ARG B 1 179 ? 0.246 -13.352 -23.562 1 96.19 179 ARG B C 1
ATOM 3133 O O . ARG B 1 179 ? 0.237 -14.562 -23.812 1 96.19 179 ARG B O 1
ATOM 3140 N N . THR B 1 180 ? -0.269 -12.898 -22.469 1 97.94 180 THR B N 1
ATOM 3141 C CA . THR B 1 180 ? -0.666 -13.758 -21.375 1 97.94 180 THR B CA 1
ATOM 3142 C C . THR B 1 180 ? -1.701 -14.781 -21.828 1 97.94 180 THR B C 1
ATOM 3144 O O . THR B 1 180 ? -1.543 -15.984 -21.594 1 97.94 180 THR B O 1
ATOM 3147 N N . PRO B 1 181 ? -2.709 -14.406 -22.578 1 98.31 181 PRO B N 1
ATOM 3148 C CA . PRO B 1 181 ? -3.676 -15.422 -23.016 1 98.31 181 PRO B CA 1
ATOM 3149 C C . PRO B 1 181 ? -3.041 -16.516 -23.875 1 98.31 181 PRO B C 1
ATOM 3151 O O . PRO B 1 181 ? -3.34 -17.688 -23.703 1 98.31 181 PRO B O 1
ATOM 3154 N N . ASP B 1 182 ? -2.176 -16.125 -24.703 1 98.38 182 ASP B N 1
ATOM 3155 C CA . ASP B 1 182 ? -1.503 -17.078 -25.578 1 98.38 182 ASP B CA 1
ATOM 3156 C C . ASP B 1 182 ? -0.664 -18.062 -24.766 1 98.38 182 ASP B C 1
ATOM 3158 O O . ASP B 1 182 ? -0.701 -19.266 -25 1 98.38 182 ASP B O 1
ATOM 3162 N N . VAL B 1 183 ? 0.071 -17.547 -23.859 1 98.5 183 VAL B N 1
ATOM 3163 C CA . VAL B 1 183 ? 0.948 -18.375 -23.031 1 98.5 183 VAL B CA 1
ATOM 3164 C C . VAL B 1 183 ? 0.111 -19.312 -22.156 1 98.5 183 VAL B C 1
ATOM 3166 O O . VAL B 1 183 ? 0.438 -20.484 -22.016 1 98.5 183 VAL B O 1
ATOM 3169 N N . VAL B 1 184 ? -0.968 -18.828 -21.609 1 98.75 184 VAL B N 1
ATOM 3170 C CA . VAL B 1 184 ? -1.878 -19.625 -20.797 1 98.75 184 VAL B CA 1
ATOM 3171 C C . VAL B 1 184 ? -2.398 -20.812 -21.625 1 98.75 184 VAL B C 1
ATOM 3173 O O . VAL B 1 184 ? -2.398 -21.953 -21.156 1 98.75 184 VAL B O 1
ATOM 3176 N N . GLN B 1 185 ? -2.84 -20.484 -22.797 1 98.69 185 GLN B N 1
ATOM 3177 C CA . GLN B 1 185 ? -3.381 -21.516 -23.672 1 98.69 185 GLN B CA 1
ATOM 3178 C C . GLN B 1 185 ? -2.342 -22.594 -23.953 1 98.69 185 GLN B C 1
ATOM 3180 O O . GLN B 1 185 ? -2.652 -23.781 -23.922 1 98.69 185 GLN B O 1
ATOM 3185 N N . GLN B 1 186 ? -1.138 -22.203 -24.25 1 98.69 186 GLN B N 1
ATOM 3186 C CA . GLN B 1 186 ? -0.057 -23.141 -24.531 1 98.69 186 GLN B CA 1
ATOM 3187 C C . GLN B 1 186 ? 0.21 -24.047 -23.328 1 98.69 186 GLN B C 1
ATOM 3189 O O . GLN B 1 186 ? 0.352 -25.266 -23.469 1 98.69 186 GLN B O 1
ATOM 3194 N N . ILE B 1 187 ? 0.275 -23.422 -22.141 1 98.62 187 ILE B N 1
ATOM 3195 C CA . ILE B 1 187 ? 0.564 -24.188 -20.938 1 98.62 187 ILE B CA 1
ATOM 3196 C C . ILE B 1 187 ? -0.577 -25.172 -20.672 1 98.62 187 ILE B C 1
ATOM 3198 O O . ILE B 1 187 ? -0.339 -26.328 -20.312 1 98.62 187 ILE B O 1
ATOM 3202 N N . ARG B 1 188 ? -1.791 -24.719 -20.844 1 98.06 188 ARG B N 1
ATOM 3203 C CA . ARG B 1 188 ? -2.957 -25.562 -20.609 1 98.06 188 ARG B CA 1
ATOM 3204 C C . ARG B 1 188 ? -2.934 -26.797 -21.5 1 98.06 188 ARG B C 1
ATOM 3206 O O . ARG B 1 188 ? -3.264 -27.906 -21.062 1 98.06 188 ARG B O 1
ATOM 3213 N N . GLN B 1 189 ? -2.547 -26.656 -22.734 1 97.25 189 GLN B N 1
ATOM 3214 C CA . GLN B 1 189 ? -2.449 -27.766 -23.672 1 97.25 189 GLN B CA 1
ATOM 3215 C C . GLN B 1 189 ? -1.363 -28.75 -23.25 1 97.25 189 GLN B C 1
ATOM 3217 O O . GLN B 1 189 ? -1.549 -29.969 -23.344 1 97.25 189 GLN B O 1
ATOM 3222 N N . ARG B 1 190 ? -0.313 -28.234 -22.75 1 96.69 190 ARG B N 1
ATOM 3223 C CA . ARG B 1 190 ? 0.845 -29.062 -22.391 1 96.69 190 ARG B CA 1
ATOM 3224 C C . ARG B 1 190 ? 0.667 -29.703 -21.031 1 96.69 190 ARG B C 1
ATOM 3226 O O . ARG B 1 190 ? 1.084 -30.844 -20.812 1 96.69 190 ARG B O 1
ATOM 3233 N N . HIS B 1 191 ? 0.084 -28.922 -20.109 1 96.56 191 HIS B N 1
ATOM 3234 C CA . HIS B 1 191 ? -0.142 -29.344 -18.719 1 96.56 191 HIS B CA 1
ATOM 3235 C C . HIS B 1 191 ? -1.594 -29.141 -18.312 1 96.56 191 HIS B C 1
ATOM 3237 O O . HIS B 1 191 ? -1.896 -28.219 -17.547 1 96.56 191 HIS B O 1
ATOM 3243 N N . PRO B 1 192 ? -2.51 -30 -18.672 1 96 192 PRO B N 1
ATOM 3244 C CA . PRO B 1 192 ? -3.951 -29.781 -18.516 1 96 192 PRO B CA 1
ATOM 3245 C C . PRO B 1 192 ? -4.383 -29.703 -17.062 1 96 192 PRO B C 1
ATOM 3247 O O . PRO B 1 192 ? -5.41 -29.094 -16.734 1 96 192 PRO B O 1
ATOM 3250 N N . SER B 1 193 ? -3.6 -30.234 -16.141 1 95.81 193 SER B N 1
ATOM 3251 C CA . SER B 1 193 ? -4.078 -30.359 -14.766 1 95.81 193 SER B CA 1
ATOM 3252 C C . SER B 1 193 ? -3.461 -29.312 -13.859 1 95.81 193 SER B C 1
ATOM 3254 O O . SER B 1 193 ? -3.891 -29.125 -12.719 1 95.81 193 SER B O 1
ATOM 3256 N N . ILE B 1 194 ? -2.451 -28.625 -14.336 1 97.12 194 ILE B N 1
ATOM 3257 C CA . ILE B 1 194 ? -1.737 -27.688 -13.469 1 97.12 194 ILE B CA 1
ATOM 3258 C C . ILE B 1 194 ? -2.604 -26.453 -13.211 1 97.12 194 ILE B C 1
ATOM 3260 O O . ILE B 1 194 ? -3.205 -25.906 -14.141 1 97.12 194 ILE B O 1
ATOM 3264 N N . PRO B 1 195 ? -2.854 -26.031 -11.914 1 98.5 195 PRO B N 1
ATOM 3265 C CA . PRO B 1 195 ? -3.541 -24.766 -11.648 1 98.5 195 PRO B CA 1
ATOM 3266 C C . PRO B 1 195 ? -2.834 -23.562 -12.289 1 98.5 195 PRO B C 1
ATOM 3268 O O . PRO B 1 195 ? -1.618 -23.422 -12.141 1 98.5 195 PRO B O 1
ATOM 3271 N N . LEU B 1 196 ? -3.594 -22.75 -12.992 1 98.69 196 LEU B N 1
ATOM 3272 C CA . LEU B 1 196 ? -3.039 -21.594 -13.688 1 98.69 196 LEU B CA 1
ATOM 3273 C C . LEU B 1 196 ? -3.623 -20.297 -13.141 1 98.69 196 LEU B C 1
ATOM 3275 O O . LEU B 1 196 ? -4.84 -20.094 -13.18 1 98.69 196 LEU B O 1
ATOM 3279 N N . LEU B 1 197 ? -2.76 -19.531 -12.562 1 98.81 197 LEU B N 1
ATOM 3280 C CA . LEU B 1 197 ? -2.998 -18.125 -12.234 1 98.81 197 LEU B CA 1
ATOM 3281 C C . LEU B 1 197 ? -2.445 -17.203 -13.328 1 98.81 197 LEU B C 1
ATOM 3283 O O . LEU B 1 197 ? -1.374 -17.469 -13.883 1 98.81 197 LEU B O 1
ATOM 3287 N N . ALA B 1 198 ? -3.199 -16.156 -13.656 1 98.75 198 ALA B N 1
ATOM 3288 C CA . ALA B 1 198 ? -2.699 -15.305 -14.734 1 98.75 198 ALA B CA 1
ATOM 3289 C C . ALA B 1 198 ? -3.082 -13.844 -14.5 1 98.75 198 ALA B C 1
ATOM 3291 O O . ALA B 1 198 ? -4.121 -13.555 -13.898 1 98.75 198 ALA B O 1
ATOM 3292 N N . SER B 1 199 ? -2.215 -12.984 -14.969 1 97.19 199 SER B N 1
ATOM 3293 C CA . SER B 1 199 ? -2.551 -11.57 -14.953 1 97.19 199 SER B CA 1
ATOM 3294 C C . SER B 1 199 ? -3.744 -11.266 -15.852 1 97.19 199 SER B C 1
ATOM 3296 O O . SER B 1 199 ? -3.742 -11.625 -17.031 1 97.19 199 SER B O 1
ATOM 3298 N N . GLY B 1 200 ? -4.637 -10.586 -15.32 1 95.31 200 GLY B N 1
ATOM 3299 C CA . GLY B 1 200 ? -5.871 -10.359 -16.062 1 95.31 200 GLY B CA 1
ATOM 3300 C C . GLY B 1 200 ? -5.816 -9.133 -16.953 1 95.31 200 GLY B C 1
ATOM 3301 O O . GLY B 1 200 ? -6.656 -8.969 -17.828 1 95.31 200 GLY B O 1
ATOM 3302 N N . GLY B 1 201 ? -4.906 -8.305 -16.688 1 91.56 201 GLY B N 1
ATOM 3303 C CA . GLY B 1 201 ? -4.91 -7.035 -17.406 1 91.56 201 GLY B CA 1
ATOM 3304 C C . GLY B 1 201 ? -5.84 -6.008 -16.781 1 91.56 201 GLY B C 1
ATOM 3305 O O . GLY B 1 201 ? -6.297 -6.176 -15.656 1 91.56 201 GLY B O 1
ATOM 3306 N N . SER B 1 202 ? -6.168 -4.898 -17.625 1 90.19 202 SER B N 1
ATOM 3307 C CA . SER B 1 202 ? -6.879 -3.766 -17.047 1 90.19 202 SER B CA 1
ATOM 3308 C C . SER B 1 202 ? -8.305 -3.668 -17.578 1 90.19 202 SER B C 1
ATOM 3310 O O . SER B 1 202 ? -9.07 -2.805 -17.156 1 90.19 202 SER B O 1
ATOM 3312 N N . THR B 1 203 ? -8.703 -4.539 -18.547 1 93.81 203 THR B N 1
ATOM 3313 C CA . THR B 1 203 ? -10.031 -4.449 -19.141 1 93.81 203 THR B CA 1
ATOM 3314 C C . THR B 1 203 ? -10.773 -5.773 -19 1 93.81 203 THR B C 1
ATOM 3316 O O . THR B 1 203 ? -10.156 -6.828 -18.859 1 93.81 203 THR B O 1
ATOM 3319 N N . ASP B 1 204 ? -12.023 -5.629 -19.141 1 95.38 204 ASP B N 1
ATOM 3320 C CA . ASP B 1 204 ? -12.844 -6.836 -19.125 1 95.38 204 ASP B CA 1
ATOM 3321 C C . ASP B 1 204 ? -12.508 -7.746 -20.312 1 95.38 204 ASP B C 1
ATOM 3323 O O . ASP B 1 204 ? -12.531 -8.969 -20.172 1 95.38 204 ASP B O 1
ATOM 3327 N N . GLU B 1 205 ? -12.219 -7.125 -21.406 1 96.06 205 GLU B N 1
ATOM 3328 C CA . GLU B 1 205 ? -11.898 -7.887 -22.609 1 96.06 205 GLU B CA 1
ATOM 3329 C C . GLU B 1 205 ? -10.633 -8.719 -22.406 1 96.06 205 GLU B C 1
ATOM 3331 O O . GLU B 1 205 ? -10.609 -9.906 -22.734 1 96.06 205 GLU B O 1
ATOM 3336 N N . SER B 1 206 ? -9.617 -8.102 -21.875 1 96.44 206 SER B N 1
ATOM 3337 C CA . SER B 1 206 ? -8.367 -8.82 -21.641 1 96.44 206 SER B CA 1
ATOM 3338 C C . SER B 1 206 ? -8.562 -9.938 -20.625 1 96.44 206 SER B C 1
ATOM 3340 O O . SER B 1 206 ? -7.992 -11.023 -20.766 1 96.44 206 SER B O 1
ATOM 3342 N N . MET B 1 207 ? -9.328 -9.719 -19.594 1 98 207 MET B N 1
ATOM 3343 C CA . MET B 1 207 ? -9.602 -10.727 -18.578 1 98 207 MET B CA 1
ATOM 3344 C C . MET B 1 207 ? -10.383 -11.898 -19.156 1 98 207 MET B C 1
ATOM 3346 O O . MET B 1 207 ? -10.062 -13.055 -18.891 1 98 207 MET B O 1
ATOM 3350 N N . ALA B 1 208 ? -11.367 -11.562 -20 1 98 208 ALA B N 1
ATOM 3351 C CA . ALA B 1 208 ? -12.156 -12.609 -20.641 1 98 208 ALA B CA 1
ATOM 3352 C C . ALA B 1 208 ? -11.289 -13.492 -21.531 1 98 208 ALA B C 1
ATOM 3354 O O . ALA B 1 208 ? -11.422 -14.719 -21.516 1 98 2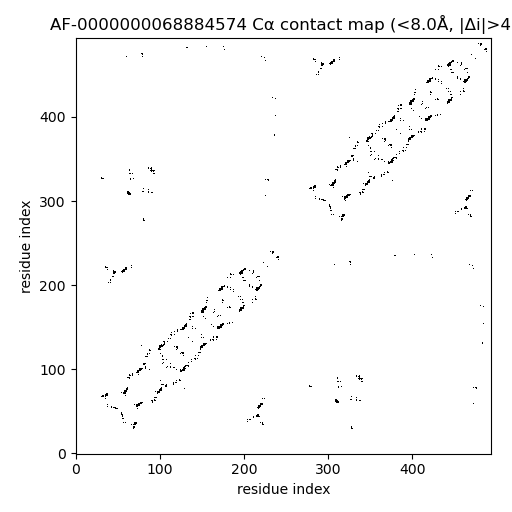08 ALA B O 1
ATOM 3355 N N . GLU B 1 209 ? -10.438 -12.867 -22.266 1 98.19 209 GLU B N 1
ATOM 3356 C CA . GLU B 1 209 ? -9.539 -13.609 -23.141 1 98.19 209 GLU B CA 1
ATOM 3357 C C . GLU B 1 209 ? -8.672 -14.586 -22.344 1 98.19 209 GLU B C 1
ATOM 3359 O O . GLU B 1 209 ? -8.469 -15.727 -22.766 1 98.19 209 GLU B O 1
ATOM 3364 N N . THR B 1 210 ? -8.188 -14.133 -21.219 1 98.56 210 THR B N 1
ATOM 3365 C CA . THR B 1 210 ? -7.309 -14.945 -20.391 1 98.56 210 THR B CA 1
ATOM 3366 C C . THR B 1 210 ? -8.086 -16.094 -19.766 1 98.56 210 THR B C 1
ATOM 3368 O O . THR B 1 210 ? -7.566 -17.219 -19.656 1 98.56 210 THR B O 1
ATOM 3371 N N . ILE B 1 211 ? -9.297 -15.875 -19.359 1 98.44 211 ILE B N 1
ATOM 3372 C CA . ILE B 1 211 ? -10.156 -16.906 -18.766 1 98.44 211 ILE B CA 1
ATOM 3373 C C . ILE B 1 211 ? -10.453 -17.984 -19.812 1 98.44 211 ILE B C 1
ATOM 3375 O O . ILE B 1 211 ? -10.305 -19.172 -19.547 1 98.44 211 ILE B O 1
ATOM 3379 N N . VAL B 1 212 ? -10.828 -17.547 -21.031 1 98.25 212 VAL B N 1
ATOM 3380 C CA . VAL B 1 212 ? -11.172 -18.469 -22.109 1 98.25 212 VAL B CA 1
ATOM 3381 C C . VAL B 1 212 ? -9.945 -19.281 -22.5 1 98.25 212 VAL B C 1
ATOM 3383 O O . VAL B 1 212 ? -10.062 -20.469 -22.828 1 98.25 212 VAL B O 1
ATOM 3386 N N . ALA B 1 213 ? -8.766 -18.703 -22.328 1 98.44 213 ALA B N 1
ATOM 3387 C CA . ALA B 1 213 ? -7.52 -19.359 -22.688 1 98.44 213 ALA B CA 1
ATOM 3388 C C . ALA B 1 213 ? -7.234 -20.531 -21.734 1 98.44 213 ALA B C 1
ATOM 3390 O O . ALA B 1 213 ? -6.445 -21.422 -22.062 1 98.44 213 ALA B O 1
ATOM 3391 N N . GLY B 1 214 ? -7.805 -20.469 -20.516 1 98.38 214 GLY B N 1
ATOM 3392 C CA . GLY B 1 214 ? -7.656 -21.625 -19.641 1 98.38 214 GLY B CA 1
ATOM 3393 C C . GLY B 1 214 ? -7.164 -21.266 -18.25 1 98.38 214 GLY B C 1
ATOM 3394 O O . GLY B 1 214 ? -6.848 -22.141 -17.453 1 98.38 214 GLY B O 1
ATOM 3395 N N . ALA B 1 215 ? -7.074 -19.984 -17.938 1 98.69 215 ALA B N 1
ATOM 3396 C CA . ALA B 1 215 ? -6.672 -19.578 -16.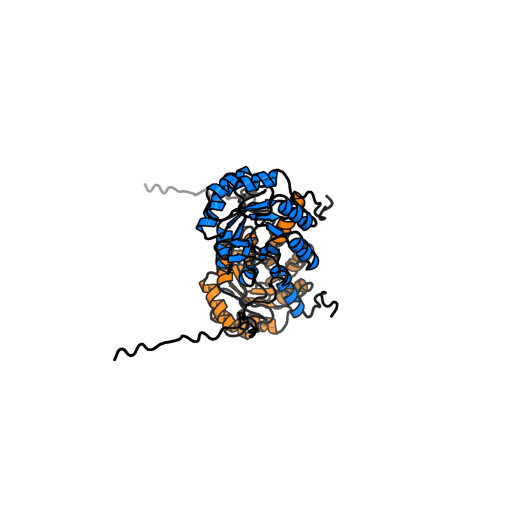594 1 98.69 215 ALA B CA 1
ATOM 3397 C C . ALA B 1 215 ? -7.715 -20 -15.555 1 98.69 215 ALA B C 1
ATOM 3399 O O . ALA B 1 215 ? -8.914 -19.859 -15.789 1 98.69 215 ALA B O 1
ATOM 3400 N N . ASN B 1 216 ? -7.289 -20.5 -14.438 1 98.75 216 ASN B N 1
ATOM 3401 C CA . ASN B 1 216 ? -8.195 -20.906 -13.375 1 98.75 216 ASN B CA 1
ATOM 3402 C C . ASN B 1 216 ? -8.516 -19.75 -12.438 1 98.75 216 ASN B C 1
ATOM 3404 O O . ASN B 1 216 ? -9.531 -19.781 -11.734 1 98.75 216 ASN B O 1
ATOM 3408 N N . ALA B 1 217 ? -7.68 -18.797 -12.297 1 98.75 217 ALA B N 1
ATOM 3409 C CA . ALA B 1 217 ? -7.84 -17.578 -11.5 1 98.75 217 ALA B CA 1
ATOM 3410 C C . ALA B 1 217 ? -7.062 -16.422 -12.117 1 98.75 217 ALA B C 1
ATOM 3412 O O . ALA B 1 217 ? -6.172 -16.625 -12.945 1 98.75 217 ALA B O 1
ATOM 3413 N N . LEU B 1 218 ? -7.426 -15.195 -11.727 1 98.81 218 LEU B N 1
ATOM 3414 C CA . LEU B 1 218 ? -6.754 -14.023 -12.273 1 98.81 218 LEU B CA 1
ATOM 3415 C C . LEU B 1 218 ? -6.164 -13.164 -11.164 1 98.81 218 LEU B C 1
ATOM 3417 O O . LEU B 1 218 ? -6.758 -13.031 -10.094 1 98.81 218 LEU B O 1
ATOM 3421 N N . THR B 1 219 ? -5.016 -12.672 -11.477 1 98.06 219 THR B N 1
ATOM 3422 C CA . THR B 1 219 ? -4.523 -11.555 -10.68 1 98.06 219 THR B CA 1
ATOM 3423 C C . THR B 1 219 ? -5.07 -10.227 -11.203 1 98.06 219 THR B C 1
ATOM 3425 O O . THR B 1 219 ? -5.16 -10.023 -12.414 1 98.06 219 THR B O 1
ATOM 3428 N N . TRP B 1 220 ? -5.445 -9.445 -10.289 1 95.06 220 TRP B N 1
ATOM 3429 C CA . TRP B 1 220 ? -6.012 -8.141 -10.609 1 95.06 220 TRP B CA 1
ATOM 3430 C C . TRP B 1 220 ? -5.348 -7.039 -9.797 1 95.06 220 TRP B C 1
ATOM 3432 O O . TRP B 1 220 ? -5.078 -7.215 -8.609 1 95.06 220 TRP B O 1
ATOM 3442 N N . THR B 1 221 ? -4.973 -5.945 -10.516 1 93.94 221 THR B N 1
ATOM 3443 C CA . THR B 1 221 ? -4.398 -4.793 -9.836 1 93.94 221 THR B CA 1
ATOM 3444 C C . THR B 1 221 ? -5.488 -3.811 -9.414 1 93.94 221 THR B C 1
ATOM 3446 O O . THR B 1 221 ? -6.121 -3.18 -10.266 1 93.94 221 THR B O 1
ATOM 3449 N N . PRO B 1 222 ? -5.625 -3.643 -8.148 1 92.69 222 PRO B N 1
ATOM 3450 C CA . PRO B 1 222 ? -6.613 -2.662 -7.691 1 92.69 222 PRO B CA 1
ATOM 3451 C C . PRO B 1 222 ? -6.168 -1.222 -7.93 1 92.69 222 PRO B C 1
ATOM 3453 O O . PRO B 1 222 ? -4.996 -0.973 -8.211 1 92.69 222 PRO B O 1
ATOM 3456 N N . PRO B 1 223 ? -7.18 -0.343 -7.848 1 87.75 223 PRO B N 1
ATOM 3457 C CA . PRO B 1 223 ? -6.781 1.066 -7.895 1 87.75 223 PRO B CA 1
ATOM 3458 C C . PRO B 1 223 ? -5.871 1.46 -6.734 1 87.75 223 PRO B C 1
ATOM 3460 O O . PRO B 1 223 ? -5.934 0.857 -5.66 1 87.75 223 PRO B O 1
ATOM 3463 N N . ASN B 1 224 ? -5.09 2.424 -7.023 1 85.25 224 ASN B N 1
ATOM 3464 C CA . ASN B 1 224 ? -4.168 2.951 -6.023 1 85.25 224 ASN B CA 1
ATOM 3465 C C . ASN B 1 224 ? -4.887 3.834 -5.008 1 85.25 224 ASN B C 1
ATOM 3467 O O . ASN B 1 224 ? -5.688 4.695 -5.383 1 85.25 224 ASN B O 1
ATOM 3471 N N . ALA B 1 225 ? -4.559 3.59 -3.74 1 88.25 225 ALA B N 1
ATOM 3472 C CA . ALA B 1 225 ? -5.227 4.355 -2.689 1 88.25 225 ALA B CA 1
ATOM 3473 C C . ALA B 1 225 ? -4.91 5.844 -2.809 1 88.25 225 ALA B C 1
ATOM 3475 O O . ALA B 1 225 ? -5.777 6.688 -2.578 1 88.25 225 ALA B O 1
ATOM 3476 N N . GLN B 1 226 ? -3.672 6.129 -3.148 1 88.19 226 GLN B N 1
ATOM 3477 C CA . GLN B 1 226 ? -3.254 7.523 -3.271 1 88.19 226 GLN B CA 1
ATOM 3478 C C . GLN B 1 226 ? -4 8.219 -4.402 1 88.19 226 GLN B C 1
ATOM 3480 O O . GLN B 1 226 ? -4.426 9.367 -4.258 1 88.19 226 GLN B O 1
ATOM 3485 N N . GLU B 1 227 ? -4.121 7.5 -5.457 1 84.56 227 GLU B N 1
ATOM 3486 C CA . GLU B 1 227 ? -4.844 8.07 -6.59 1 84.56 227 GLU B CA 1
ATOM 3487 C C . GLU B 1 227 ? -6.316 8.289 -6.25 1 84.56 227 GLU B C 1
ATOM 3489 O O . GLU B 1 227 ? -6.902 9.305 -6.625 1 84.56 227 GLU B O 1
ATOM 3494 N N . MET B 1 228 ? -6.867 7.359 -5.613 1 86.44 228 MET B N 1
ATOM 3495 C CA . MET B 1 228 ? -8.258 7.492 -5.176 1 86.44 228 MET B CA 1
ATOM 3496 C C . MET B 1 228 ? -8.414 8.672 -4.219 1 86.44 228 MET B C 1
ATOM 3498 O O . MET B 1 228 ? -9.367 9.438 -4.332 1 86.44 228 MET B O 1
ATOM 3502 N N . GLN B 1 229 ? -7.477 8.773 -3.332 1 86.94 229 GLN B N 1
ATOM 3503 C CA . GLN B 1 229 ? -7.496 9.867 -2.371 1 86.94 229 GLN B CA 1
ATOM 3504 C C . GLN B 1 229 ? -7.336 11.219 -3.07 1 86.94 229 GLN B C 1
ATOM 3506 O O . GLN B 1 229 ? -8.016 12.188 -2.725 1 86.94 229 GLN B O 1
ATOM 3511 N N . ARG B 1 230 ? -6.426 11.25 -4 1 85.31 230 ARG B N 1
ATOM 3512 C CA . ARG B 1 230 ? -6.227 12.477 -4.773 1 85.31 230 ARG B CA 1
ATOM 3513 C C . ARG B 1 230 ? -7.504 12.883 -5.492 1 85.31 230 ARG B C 1
ATOM 3515 O O . ARG B 1 230 ? -7.867 14.062 -5.504 1 85.31 230 ARG B O 1
ATOM 3522 N N . SER B 1 231 ? -8.172 11.945 -6.141 1 85.12 231 SER B N 1
ATOM 3523 C CA . SER B 1 231 ? -9.43 12.219 -6.82 1 85.12 231 SER B CA 1
ATOM 3524 C C . SER B 1 231 ? -10.461 12.789 -5.859 1 85.12 231 SER B C 1
ATOM 3526 O O . SER B 1 231 ? -11.195 13.719 -6.211 1 85.12 231 SER B O 1
ATOM 3528 N N . MET B 1 232 ? -10.5 12.227 -4.734 1 85.25 232 MET B N 1
ATOM 3529 C CA . MET B 1 232 ? -11.414 12.719 -3.707 1 85.25 232 MET B CA 1
ATOM 3530 C C . MET B 1 232 ? -11.07 14.156 -3.316 1 85.25 232 MET B C 1
ATOM 3532 O O . MET B 1 232 ? -11.969 14.992 -3.184 1 85.25 232 MET B O 1
ATOM 3536 N N . MET B 1 233 ? -9.766 14.453 -3.146 1 86.5 233 MET B N 1
ATOM 3537 C CA . MET B 1 233 ? -9.32 15.805 -2.797 1 86.5 233 MET B CA 1
ATOM 3538 C C . MET B 1 233 ? -9.688 16.797 -3.896 1 86.5 233 MET B C 1
ATOM 3540 O O . MET B 1 233 ? -10.047 17.938 -3.609 1 86.5 233 MET B O 1
ATOM 3544 N N . MET B 1 234 ? -9.562 16.328 -5.109 1 85.44 234 MET B N 1
ATOM 3545 C CA . MET B 1 234 ? -9.938 17.188 -6.23 1 85.44 234 MET B CA 1
ATOM 3546 C C . MET B 1 234 ? -11.422 17.547 -6.168 1 85.44 234 MET B C 1
ATOM 3548 O O . MET B 1 234 ? -11.805 18.672 -6.449 1 85.44 234 MET B O 1
ATOM 3552 N N . ARG B 1 235 ? -12.211 16.609 -5.797 1 85.06 235 ARG B N 1
ATOM 3553 C CA . ARG B 1 235 ? -13.641 16.859 -5.637 1 85.06 235 ARG B CA 1
ATOM 3554 C C . ARG B 1 235 ? -13.891 17.891 -4.535 1 85.06 235 ARG B C 1
ATOM 3556 O O . ARG B 1 235 ? -14.758 18.75 -4.672 1 85.06 235 ARG B O 1
ATOM 3563 N N . TYR B 1 236 ? -13.102 17.781 -3.51 1 84.06 236 TYR B N 1
ATOM 3564 C CA . TYR B 1 236 ? -13.227 18.734 -2.42 1 84.06 236 TYR B CA 1
ATOM 3565 C C . TYR B 1 236 ? -12.891 20.156 -2.895 1 84.06 236 TYR B C 1
ATOM 3567 O O . TYR B 1 236 ? -13.422 21.125 -2.375 1 84.06 236 TYR B O 1
ATOM 3575 N N . ARG B 1 237 ? -11.992 20.234 -3.875 1 84.25 237 ARG B N 1
ATOM 3576 C CA . ARG B 1 237 ? -11.531 21.531 -4.383 1 84.25 237 ARG B CA 1
ATOM 3577 C C . ARG B 1 237 ? -12.438 22.031 -5.5 1 84.25 237 ARG B C 1
ATOM 3579 O O . ARG B 1 237 ? -12.211 23.109 -6.055 1 84.25 237 ARG B O 1
ATOM 3586 N N . GLY B 1 238 ? -13.414 21.312 -5.836 1 82.62 238 GLY B N 1
ATOM 3587 C CA . GLY B 1 238 ? -14.297 21.688 -6.934 1 82.62 238 GLY B CA 1
ATOM 3588 C C . GLY B 1 238 ? -13.68 21.453 -8.297 1 82.62 238 GLY B C 1
ATOM 3589 O O . GLY B 1 238 ? -14.062 22.094 -9.273 1 82.62 238 GLY B O 1
ATOM 3590 N N . GLU B 1 239 ? -12.648 20.672 -8.352 1 78.25 239 GLU B N 1
ATOM 3591 C CA . GLU B 1 239 ? -11.953 20.391 -9.602 1 78.25 239 GLU B CA 1
ATOM 3592 C C . GLU B 1 239 ? -12.531 19.156 -10.297 1 78.25 239 GLU B C 1
ATOM 3594 O O . GLU B 1 239 ? -13.062 18.266 -9.633 1 78.25 239 GLU B O 1
ATOM 3599 N N . SER B 1 240 ? -12.883 19.234 -11.625 1 65.88 240 SER B N 1
ATOM 3600 C CA . SER B 1 240 ? -13.383 18.094 -12.391 1 65.88 240 SER B CA 1
ATOM 3601 C C . SER B 1 240 ? -12.32 17.016 -12.531 1 65.88 240 SER B C 1
ATOM 3603 O O . SER B 1 240 ? -11.133 17.312 -12.711 1 65.88 240 SER B O 1
ATOM 3605 N N . THR B 1 241 ? -12.648 15.828 -12.07 1 62.31 241 THR B N 1
ATOM 3606 C CA . THR B 1 241 ? -11.773 14.703 -12.367 1 62.31 241 THR B CA 1
ATOM 3607 C C . THR B 1 241 ? -11.82 14.359 -13.859 1 62.31 241 THR B C 1
ATOM 3609 O O . THR B 1 241 ? -12.844 14.562 -14.508 1 62.31 241 THR B O 1
ATOM 3612 N N . GLY B 1 242 ? -11.031 14.766 -14.656 1 46.75 242 GLY B N 1
ATOM 3613 C CA . GLY B 1 242 ? -11.102 14.414 -16.062 1 46.75 242 GLY B CA 1
ATOM 3614 C C . GLY B 1 242 ? -11.898 13.148 -16.328 1 46.75 242 GLY B C 1
ATOM 3615 O O . GLY B 1 242 ? -11.984 12.688 -17.469 1 46.75 242 GLY B O 1
ATOM 3616 N N . ASP B 1 243 ? -12.109 12.273 -15.469 1 41.09 243 ASP B N 1
ATOM 3617 C CA . ASP B 1 243 ? -12.922 11.109 -15.82 1 41.09 243 ASP B CA 1
ATOM 3618 C C . ASP B 1 243 ? -14.398 11.469 -15.898 1 41.09 243 ASP B C 1
ATOM 3620 O O . ASP B 1 243 ? -15.117 11.383 -14.906 1 41.09 243 ASP B O 1
ATOM 3624 N N . ASN B 1 244 ? -14.898 12.57 -16.266 1 33.72 244 ASN B N 1
ATOM 3625 C CA . ASN B 1 244 ? -16.234 12.609 -16.844 1 33.72 244 ASN B CA 1
ATOM 3626 C C . ASN B 1 244 ? -16.484 11.422 -17.766 1 33.72 244 ASN B C 1
ATOM 3628 O O . ASN B 1 244 ? -16.047 11.414 -18.922 1 33.72 244 ASN B O 1
ATOM 3632 N N . MET B 1 245 ? -16.578 10.242 -17.406 1 27.45 245 MET B N 1
ATOM 3633 C CA . MET B 1 245 ? -17.281 9.273 -18.25 1 27.45 245 MET B CA 1
ATOM 3634 C C . MET B 1 245 ? -18.656 9.789 -18.641 1 27.45 245 MET B C 1
ATOM 3636 O O . MET B 1 245 ? -19.375 10.359 -17.828 1 27.45 245 MET B O 1
ATOM 3640 N N . GLN B 1 246 ? -18.938 10.047 -19.906 1 24.58 246 GLN B N 1
ATOM 3641 C CA . GLN B 1 246 ? -20.172 9.953 -20.688 1 24.58 246 GLN B CA 1
ATOM 3642 C C . GLN B 1 246 ? -21.094 8.859 -20.125 1 24.58 246 GLN B C 1
ATOM 3644 O O . GLN B 1 246 ? -20.75 7.676 -20.188 1 24.58 246 GLN B O 1
ATOM 3649 N N . HIS B 1 247 ? -21.844 9.086 -19.109 1 21.66 247 HIS B N 1
ATOM 3650 C CA . HIS B 1 247 ? -23.141 8.43 -19.203 1 21.66 247 HIS B CA 1
ATOM 3651 C C . HIS B 1 247 ? -23.875 8.844 -20.484 1 21.66 247 HIS B C 1
ATOM 3653 O O . HIS B 1 247 ? -23.859 10.016 -20.859 1 21.66 247 HIS B O 1
#

Radius of gyration: 27.69 Å; Cα contacts (8 Å, |Δi|>4): 980; chains: 2; bounding box: 104×92×75 Å

InterPro domains:
  IPR013785 Aldolase-type TIM barrel [G3DSA:3.20.20.70] (64-234)

pLDDT: mean 86.18, std 20.72, range [20.14, 98.81]

Organism: Bifidobacterium longum (strain NCC 2705) (NCBI:txid206672)

Nearest PDB structures (foldseek):
  4mg4-assembly1_A  TM=7.567E-01  e=2.885E-07  Burkholderia cenocepacia J2315
  4mg4-assembly1_H  TM=7.799E-01  e=5.992E-07  Burkholderia cenocepacia J2315
  3b8i-assembly1_C  TM=7.347E-01  e=4.814E-05  Pseudomonas aeruginosa PAO1
  3b8i-assembly1_A  TM=6.631E-01  e=4.262E-05  Pseudomonas aeruginosa PAO1
  3ch0-assembly1_A  TM=6.783E-01  e=8.538E-03  Cytophaga hutchinsonii ATCC 33406

Solvent-accessible surface area (backbone atoms only — not comparable to full-atom values): 26658 Å² total; per-residue (Å²): 137,85,82,74,77,78,76,75,76,78,72,71,79,78,64,80,79,66,69,75,61,76,66,79,76,81,83,68,61,85,62,50,43,78,76,37,56,67,66,72,73,46,68,72,31,78,34,40,76,54,98,87,37,73,29,25,33,25,35,45,50,54,32,30,64,52,48,53,32,36,71,41,50,24,34,33,33,61,61,80,52,58,69,51,69,51,39,54,51,17,45,59,56,23,39,86,40,51,38,30,36,42,32,30,21,81,81,28,57,71,69,57,22,47,54,42,43,46,49,39,49,75,74,61,36,55,24,37,28,33,35,58,68,41,49,37,69,54,39,27,57,41,39,72,72,39,90,49,49,31,32,35,33,36,62,60,75,50,69,64,49,55,43,26,48,74,28,44,37,58,30,40,32,37,61,31,72,91,46,25,32,61,36,40,30,52,38,36,73,75,40,74,80,61,47,30,35,24,56,20,66,94,42,71,66,51,29,50,48,28,39,74,31,55,26,17,21,33,34,36,68,62,74,53,54,61,59,52,32,49,54,51,51,34,53,75,70,71,43,80,60,84,74,72,65,89,123,137,83,82,73,77,78,75,74,74,78,71,70,78,79,62,81,77,68,68,74,62,74,65,77,75,82,83,67,62,86,62,50,44,78,75,37,54,67,65,71,74,46,69,74,32,79,34,40,75,55,97,86,39,74,29,26,34,25,34,44,50,54,32,32,64,52,47,51,33,36,71,40,50,22,35,34,33,62,58,81,52,56,69,50,71,52,41,54,51,16,47,58,56,22,39,86,39,51,38,31,37,42,33,31,20,82,80,28,56,72,69,56,22,48,53,44,42,46,48,41,49,76,74,63,37,55,24,37,29,32,35,58,70,41,49,38,68,56,39,28,58,41,38,72,72,38,90,49,48,30,31,37,32,35,64,57,75,50,70,63,50,53,43,25,47,74,29,44,39,57,29,41,32,38,62,30,72,92,47,24,33,60,36,39,31,53,39,36,73,75,41,75,80,61,46,29,35,26,56,20,66,92,44,71,67,51,31,49,46,27,40,74,30,54,26,17,20,31,33,37,70,62,73,52,53,61,58,52,32,49,54,52,51,33,52,74,68,71,44,80,64,84,75,69,72,83,122

Foldseek 3Di:
DPPPVPPPVPPPPPPVPPCPPPPPDDDDDPVQDPQLEDDPLQVVFQADAAPRDGFREEAEDLDLVSQLRYPHQEYEYEDDEADDLVSLLSNVVSHPHAYEYEQEEDHHDDCSSQVSLVSSVVSPHQYYEYEARHFLVSLLSNQVPHPHAYEYEHQAPDVRVVSNVVSGHQEYEYENPQCRLVRLLVCCVVPVPRAYEYAQDDDSVSNNSNRVSPHNHYYDYGDDPVVVVVVVVCVVVVHDPVPPDDD/DPPPVPPPVPPPPPPVPPCPPPPPDDDDDPVQDPQLEDDPLQVPFQADAAPRDGFREEAEDLDLVSQLRYPHQEYEYEDDEADDLVSLLSNVVSHPHAYEYEQEEDHDDDCSSQVSLVSSVVSPHQYYEYEARHFLVSLLSSQVPHPHAYEYEHQAPDVRVVSNVVSGHQEYEYENPQCRLVRLLVCCVVPVPRAYEYAQDDDSVSNNSNRVSPHNHYYDYGDDPVVVVVCVVCVVVVHDPVPPDDD